Protein 9IQ8 (pdb70)

Solvent-accessible surface area: 26900 Å² total; per-residue (Å²): 214,32,64,76,119,52,11,121,108,0,6,46,7,0,78,103,15,61,51,130,44,0,40,104,44,23,87,157,66,32,69,26,50,28,71,24,157,28,3,62,3,0,3,20,33,0,0,100,102,19,58,89,91,0,2,87,10,0,16,16,81,19,11,30,18,27,44,45,13,167,161,20,51,4,2,6,1,14,0,3,60,93,67,50,26,18,4,0,85,47,1,34,48,16,38,37,33,45,52,21,96,128,70,68,93,55,19,6,95,88,7,0,101,128,107,48,45,75,119,101,8,105,97,22,74,64,166,179,23,31,62,69,54,5,119,105,0,7,47,7,0,78,102,15,61,51,129,43,0,80,102,45,22,88,157,65,32,70,26,49,24,49,26,109,32,3,76,4,0,3,5,31,0,0,55,114,23,57,90,91,0,1,130,9,0,35,111,93,52,12,71,41,43,45,48,9,136,128,11,14,3,1,6,1,0,0,3,57,119,71,55,29,36,4,0,113,74,1,36,119,72,67,36,34,76,83,20,55,142,69,42,80,5,16,6,104,6,6,0,40,13,102,48,63,70,119,130,10,112,99,27,57,41,89,133,145,226,213,32,66,70,118,52,12,121,105,0,6,47,8,0,79,101,14,61,51,129,45,0,49,103,43,22,88,157,65,31,70,26,48,28,70,32,160,32,3,53,4,0,3,2,26,0,0,48,111,23,56,85,92,0,1,102,9,0,18,18,81,19,11,32,19,25,45,47,9,166,184,19,39,2,1,6,1,2,0,3,63,123,70,54,50,41,5,0,110,63,1,25,47,15,24,37,34,54,45,21,111,167,68,69,93,53,19,5,103,88,6,0,99,126,105,43,42,80,109,64,11,111,72,26,51,26,45,84,32,136,215,32,67,77,116,53,12,120,106,0,6,48,7,0,78,101,15,61,51,129,44,0,82,102,43,22,87,159,66,32,69,26,49,28,70,40,167,45,4,56,4,0,3,5,29,0,0,52,114,8,54,142,88,0,3,130,9,0,33,111,93,52,10,70,42,40,46,47,10,142,122,11,22,2,1,7,0,1,0,3,58,122,71,54,38,56,8,0,111,90,1,36,118,70,69,35,33,88,80,21,66,171,68,42,78,5,16,5,104,7,6,0,42,10,92,51,67,64,46,114,10,107,71,16,72,58,122,175

Nearest PDB structures (foldseek):
  5eyl-assembly1_A  TM=8.192E-01  e=2.671E-06  synthetic construct
  8aiw-assembly1_A  TM=8.209E-01  e=3.278E-06  synthetic construct
  8ak1-assembly1_A  TM=8.161E-01  e=3.822E-06  synthetic construct
  4gmr-assembly2_B  TM=8.308E-01  e=5.198E-06  synthetic construct
  4tum-assembly4_D  TM=7.978E-01  e=3.123E-05  Arabidopsis thaliana

InterPro domains:
  IPR002110 Ankyrin repeat [PF12796] (43-131)
  IPR002110 Ankyrin repeat [PS50088] (69-101)
  IPR002110 Ankyrin repeat [SM00248] (36-65)
  IPR002110 Ankyrin repeat [SM00248] (69-98)
  IPR002110 Ankyrin repeat [SM00248] (102-131)
  IPR036770 Ankyrin repeat-containing domain superfamily [G3DSA:1.25.40.20] (20-159)
  IPR036770 Ankyrin repeat-containing domain superfamily [SSF48403] (40-150)
  IPR050889 Dendritic Spine Regulation and Scaffold [PTHR24166] (44-150)

Foldseek 3Di:
DDDQPVQVVLLVCLLVVVQVVNVVCVVVPNDQCDAHPQGDGSLLNNLLNLNVVSNVVSVVSPHDQLGATPVLDTSLLSNLVSVSLVSNLVSQVDASCPPCVPVVGDHSLNSCVVPVNNVSNVVSHDD/DDDLPVQVVLLVCLLVVVQVVNVVCVVVPNDQCDAHPQGDGSLLNNLLNLNVVSNVVSVVSPHDQLGAGPVLDTSLLSNLVSVSLVSNLVSQVDASCPPCVPVVGDHSLNSCVVPVNNVSNVVSHDVPVD/DDDLPVQVVLLVCLLVVVQVVNVVCVVVPNDQCDAHPQGDGSLLNNLLNLNVVSNVVSVVSPHDQLGAGPVQDTSLLSNLVSVSLVSNLVSQVDASCPPCVPVVGDHSLNSCVVPVCNVSSVVSHDPVPD/DDDLPVQVVLLVCLLVVVQVVNVVCVVVPNDQCDAHPQGDGSLLNNLLNLNVVSNVVSVVSPHDQLGAGPVLDTSLLSNLVSVSLVSNLVSQVDASCPPCVPVVGDHSLNSCVVPVCNVSSVVSHDDD

Sequence (515 aa):
NGSAEVIELFFSAAKVGNIEVLQEFLSHGFPIDVQDHSGYTALMMASYYGQKDAVKVLLEQGANRCLRDKRGHTALMGAIVKAEWGIAKQLRQVDCDANAAKTGLLTAEQFAIQFGQQQRLKDIQPSNGSAEVIELFFSAAKVGNIEVLQEFLSHGFPIDVQDHSGYTALMMASYYGQKDAVKVLLEQGANRCLRDKRGHTALMGAIVKAEWGIAKQLRQVDCDANAAKTGLLTAEQFAIQFGQQQRLKDIQPSTEKNGSAEVIELFFSAAKVGNIEVLQEFLSHGFPIDVQDHSGYTALMMASYYGQKDAVKVLLEQGANRCLRDKRGHTALMGAIVKAEWGIAKQLRQVDCDANAAKTGLLTAEQFAIQFGQQQRLKDIQPSTEKNGSAEVIELFFSAAKVGNIEVLQEFLSHGFPIDVQDHSGYTALMMASYYGQKDAVKVLLEQGANRCLRDKRGHTALMGAIVKAEWGIAKQLRQVDCDANAAKTGLLTAEQFAIQFGQQQRLKDIQPST

Radius of gyration: 28.05 Å; Cα contacts (8 Å, |Δi|>4): 760; chains: 4; bounding box: 49×67×81 Å

Secondary structure (DSSP, 8-state):
---HHHHHHHHHHHHHT-HHHHHHHHHTT--TT---TT---HHHHHHHTT-HHHHHHHHHTT--TT---TTS--HHHHHHHTT-HHHHHHHHTS-TTTTHHHH-PPPHHHHHHHHT-HHHHHHTS--/---HHHHHHHHHHHHHT-HHHHHHHHHTT--TT---TT---HHHHHHHTT-HHHHHHHHHTT--TT---TTS--HHHHHHHTT-HHHHHHHHTS-TTTTHHHH-PPPHHHHHHHHT-HHHHHHTS-SS--/---HHHHHHHHHHHHHT-HHHHHHHHHTT--TT---TT---HHHHHHHTT-HHHHHHHHHTT--TT---TTS--HHHHHHHTT-HHHHHHHHTS-TTTTHHHH-PPPHHHHHHHHT-HHHHHHTS-SS--/---HHHHHHHHHHHHHT-HHHHHHHHHTT--TT---TT---HHHHHHHTT-HHHHHHHHHTT--TT---TTS--HHHHHHHTT-HHHHHHHHTS-TTTTHHHH-PPPHHHHHHHHT-HHHHHHTS---

B-factor: mean 43.23, std 26.44, range [1.51, 199.5]

Structure (mmCIF, N/CA/C/O backbone):
data_9IQ8
#
_entry.id   9IQ8
#
_cell.length_a   90.080
_cell.length_b   90.220
_cell.length_c   78.990
_cell.angle_alpha   90.00
_cell.angle_beta   116.38
_cell.angle_gamma   90.00
#
_symmetry.space_group_name_H-M   'C 1 2 1'
#
loop_
_entity.id
_entity.type
_entity.pdbx_description
1 polymer 'Ankyrin-like protein AnkB'
2 water water
#
loop_
_atom_site.group_PDB
_atom_site.id
_atom_site.type_symbol
_atom_site.label_atom_id
_atom_site.label_alt_id
_atom_site.label_comp_id
_atom_site.label_asym_id
_atom_site.label_entity_id
_atom_site.label_seq_id
_atom_site.pdbx_PDB_ins_code
_atom_site.Cartn_x
_atom_site.Cartn_y
_atom_site.Cartn_z
_atom_site.occupancy
_atom_site.B_iso_or_equiv
_atom_site.auth_seq_id
_atom_site.auth_comp_id
_atom_site.auth_asym_id
_atom_site.auth_atom_id
_atom_site.pdbx_PDB_model_num
ATOM 1 N N . ASN A 1 32 ? -3.558 -15.657 -58.290 1.00 87.76 32 ASN A N 1
ATOM 2 C CA . ASN A 1 32 ? -2.580 -14.574 -58.228 1.00 125.98 32 ASN A CA 1
ATOM 3 C C . ASN A 1 32 ? -3.265 -13.225 -58.111 1.00 155.61 32 ASN A C 1
ATOM 4 O O . ASN A 1 32 ? -3.926 -12.771 -59.044 1.00 137.63 32 ASN A O 1
ATOM 9 N N . GLY A 1 33 ? -3.104 -12.593 -56.955 1.00 162.48 33 GLY A N 1
ATOM 10 C CA . GLY A 1 33 ? -3.576 -11.241 -56.737 1.00 113.41 33 GLY A CA 1
ATOM 11 C C . GLY A 1 33 ? -2.428 -10.251 -56.811 1.00 81.96 33 GLY A C 1
ATOM 12 O O . GLY A 1 33 ? -1.313 -10.540 -56.383 1.00 82.06 33 GLY A O 1
ATOM 13 N N . SER A 1 34 ? -2.715 -9.069 -57.352 1.00 86.83 34 SER A N 1
ATOM 14 C CA . SER A 1 34 ? -1.682 -8.068 -57.596 1.00 48.23 34 SER A CA 1
ATOM 15 C C . SER A 1 34 ? -1.155 -7.478 -56.284 1.00 91.67 34 SER A C 1
ATOM 16 O O . SER A 1 34 ? -1.738 -7.645 -55.207 1.00 46.08 34 SER A O 1
ATOM 19 N N . ALA A 1 35 ? -0.044 -6.739 -56.392 1.00 58.47 35 ALA A N 1
ATOM 20 C CA . ALA A 1 35 ? 0.560 -6.145 -55.204 1.00 37.37 35 ALA A CA 1
ATOM 21 C C . ALA A 1 35 ? -0.423 -5.242 -54.462 1.00 43.09 35 ALA A C 1
ATOM 22 O O . ALA A 1 35 ? -0.338 -5.108 -53.234 1.00 47.05 35 ALA A O 1
ATOM 24 N N . GLU A 1 36 ? -1.407 -4.681 -55.175 1.00 98.68 36 GLU A N 1
ATOM 25 C CA . GLU A 1 36 ? -2.207 -3.582 -54.638 1.00 35.75 36 GLU A CA 1
ATOM 26 C C . GLU A 1 36 ? -3.393 -4.054 -53.802 1.00 70.57 36 GLU A C 1
ATOM 27 O O . GLU A 1 36 ? -3.705 -3.427 -52.783 1.00 50.95 36 GLU A O 1
ATOM 33 N N . VAL A 1 37 ? -4.087 -5.128 -54.199 1.00 64.47 37 VAL A N 1
ATOM 34 C CA . VAL A 1 37 ? -5.159 -5.589 -53.315 1.00 109.03 37 VAL A CA 1
ATOM 35 C C . VAL A 1 37 ? -4.571 -6.267 -52.093 1.00 47.31 37 VAL A C 1
ATOM 36 O O . VAL A 1 37 ? -5.195 -6.276 -51.027 1.00 80.72 37 VAL A O 1
ATOM 40 N N . ILE A 1 38 ? -3.378 -6.849 -52.225 1.00 37.33 38 ILE A N 1
ATOM 41 C CA . ILE A 1 38 ? -2.684 -7.368 -51.055 1.00 59.75 38 ILE A CA 1
ATOM 42 C C . ILE A 1 38 ? -2.602 -6.295 -49.980 1.00 88.03 38 ILE A C 1
ATOM 43 O O . ILE A 1 38 ? -2.872 -6.562 -48.801 1.00 48.81 38 ILE A O 1
ATOM 48 N N . GLU A 1 39 ? -2.302 -5.047 -50.365 1.00 65.59 39 GLU A N 1
ATOM 49 C CA . GLU A 1 39 ? -2.195 -4.032 -49.322 1.00 86.08 39 GLU A CA 1
ATOM 50 C C . GLU A 1 39 ? -3.577 -3.581 -48.860 1.00 19.91 39 GLU A C 1
ATOM 51 O O . GLU A 1 39 ? -3.775 -3.285 -47.675 1.00 49.41 39 GLU A O 1
ATOM 57 N N . LEU A 1 40 ? -4.551 -3.531 -49.777 1.00 44.27 40 LEU A N 1
ATOM 58 C CA . LEU A 1 40 ? -5.946 -3.379 -49.359 1.00 58.51 40 LEU A CA 1
ATOM 59 C C . LEU A 1 40 ? -6.320 -4.428 -48.322 1.00 58.60 40 LEU A C 1
ATOM 60 O O . LEU A 1 40 ? -6.857 -4.110 -47.252 1.00 45.21 40 LEU A O 1
ATOM 65 N N . PHE A 1 41 ? -6.032 -5.694 -48.629 1.00 30.74 41 PHE A N 1
ATOM 66 C CA . PHE A 1 41 ? -6.255 -6.750 -47.656 1.00 40.18 41 PHE A CA 1
ATOM 67 C C . PHE A 1 41 ? -5.447 -6.492 -46.398 1.00 17.35 41 PHE A C 1
ATOM 68 O O . PHE A 1 41 ? -5.981 -6.512 -45.280 1.00 39.15 41 PHE A O 1
ATOM 76 N N . PHE A 1 42 ? -4.160 -6.193 -46.566 1.00 37.09 42 PHE A N 1
ATOM 77 C CA . PHE A 1 42 ? -3.291 -6.021 -45.407 1.00 37.21 42 PHE A CA 1
ATOM 78 C C . PHE A 1 42 ? -3.635 -4.750 -44.629 1.00 60.85 42 PHE A C 1
ATOM 79 O O . PHE A 1 42 ? -3.519 -4.739 -43.396 1.00 27.45 42 PHE A O 1
ATOM 87 N N . SER A 1 43 ? -4.085 -3.686 -45.318 1.00 39.32 43 SER A N 1
ATOM 88 C CA . SER A 1 43 ? -4.498 -2.470 -44.615 1.00 28.22 43 SER A CA 1
ATOM 89 C C . SER A 1 43 ? -5.644 -2.769 -43.669 1.00 72.62 43 SER A C 1
ATOM 90 O O . SER A 1 43 ? -5.621 -2.364 -42.495 1.00 28.76 43 SER A O 1
ATOM 93 N N . ALA A 1 44 ? -6.650 -3.506 -44.159 1.00 20.83 44 ALA A N 1
ATOM 94 C CA . ALA A 1 44 ? -7.792 -3.827 -43.311 1.00 28.23 44 ALA A CA 1
ATOM 95 C C . ALA A 1 44 ? -7.363 -4.616 -42.079 1.00 36.68 44 ALA A C 1
ATOM 96 O O . ALA A 1 44 ? -7.907 -4.415 -40.985 1.00 40.60 44 ALA A O 1
ATOM 98 N N . ALA A 1 45 ? -6.357 -5.478 -42.223 1.00 35.99 45 ALA A N 1
ATOM 99 C CA . ALA A 1 45 ? -5.865 -6.224 -41.069 1.00 40.52 45 ALA A CA 1
ATOM 100 C C . ALA A 1 45 ? -5.081 -5.321 -40.124 1.00 32.55 45 ALA A C 1
ATOM 101 O O . ALA A 1 45 ? -5.299 -5.353 -38.903 1.00 29.35 45 ALA A O 1
ATOM 103 N N . LYS A 1 46 ? -4.189 -4.487 -40.679 1.00 35.85 46 LYS A N 1
ATOM 104 C CA . LYS A 1 46 ? -3.441 -3.509 -39.884 1.00 45.30 46 LYS A CA 1
ATOM 105 C C . LYS A 1 46 ? -4.348 -2.595 -39.047 1.00 30.26 46 LYS A C 1
ATOM 106 O O . LYS A 1 46 ? -3.982 -2.243 -37.916 1.00 23.62 46 LYS A O 1
ATOM 112 N N . VAL A 1 47 ? -5.536 -2.229 -39.554 1.00 34.56 47 VAL A N 1
ATOM 113 C CA . VAL A 1 47 ? -6.448 -1.326 -38.842 1.00 55.53 47 VAL A CA 1
ATOM 114 C C . VAL A 1 47 ? -7.528 -2.075 -38.063 1.00 66.00 47 VAL A C 1
ATOM 115 O O . VAL A 1 47 ? -8.308 -1.448 -37.328 1.00 67.18 47 VAL A O 1
ATOM 119 N N . GLY A 1 48 ? -7.566 -3.404 -38.153 1.00 66.18 48 GLY A N 1
ATOM 120 C CA . GLY A 1 48 ? -8.609 -4.153 -37.479 1.00 61.83 48 GLY A CA 1
ATOM 121 C C . GLY A 1 48 ? -9.935 -4.113 -38.194 1.00 43.22 48 GLY A C 1
ATOM 122 O O . GLY A 1 48 ? -10.974 -4.422 -37.601 1.00 30.73 48 GLY A O 1
ATOM 123 N N . ASN A 1 49 ? -9.930 -3.739 -39.465 1.00 41.89 49 ASN A N 1
ATOM 124 C CA . ASN A 1 49 ? -11.156 -3.664 -40.232 1.00 35.59 49 ASN A CA 1
ATOM 125 C C . ASN A 1 49 ? -11.665 -5.077 -40.503 1.00 39.71 49 ASN A C 1
ATOM 126 O O . ASN A 1 49 ? -11.600 -5.597 -41.627 1.00 47.06 49 ASN A O 1
ATOM 131 N N . ILE A 1 50 ? -12.178 -5.701 -39.445 1.00 25.55 50 ILE A N 1
ATOM 132 C CA . ILE A 1 50 ? -12.602 -7.094 -39.482 1.00 19.34 50 ILE A CA 1
ATOM 133 C C . ILE A 1 50 ? -13.682 -7.336 -40.538 1.00 45.35 50 ILE A C 1
ATOM 134 O O . ILE A 1 50 ? -13.753 -8.417 -41.137 1.00 49.60 50 ILE A O 1
ATOM 139 N N . GLU A 1 51 ? -14.525 -6.331 -40.794 1.00 50.98 51 GLU A N 1
ATOM 140 C CA . GLU A 1 51 ? -15.626 -6.469 -41.749 1.00 37.82 51 GLU A CA 1
ATOM 141 C C . GLU A 1 51 ? -15.120 -6.593 -43.185 1.00 58.14 51 GLU A C 1
ATOM 142 O O . GLU A 1 51 ? -15.670 -7.370 -43.979 1.00 33.17 51 GLU A O 1
ATOM 148 N N . VAL A 1 52 ? -14.110 -5.795 -43.552 1.00 32.45 52 VAL A N 1
ATOM 149 C CA . VAL A 1 52 ? -13.439 -5.950 -44.843 1.00 39.14 52 VAL A CA 1
ATOM 150 C C . VAL A 1 52 ? -12.685 -7.267 -44.924 1.00 63.29 52 VAL A C 1
ATOM 151 O O . VAL A 1 52 ? -12.535 -7.848 -46.009 1.00 20.96 52 VAL A O 1
ATOM 155 N N . LEU A 1 53 ? -12.139 -7.736 -43.809 1.00 23.47 53 LEU A N 1
ATOM 156 C CA . LEU A 1 53 ? -11.397 -8.981 -43.894 1.00 54.53 53 LEU A CA 1
ATOM 157 C C . LEU A 1 53 ? -12.333 -10.090 -44.347 1.00 51.87 53 LEU A C 1
ATOM 158 O O . LEU A 1 53 ? -12.131 -10.702 -45.407 1.00 35.79 53 LEU A O 1
ATOM 163 N N . GLN A 1 54 ? -13.430 -10.279 -43.608 1.00 45.88 54 GLN A N 1
ATOM 164 C CA . GLN A 1 54 ? -14.362 -11.359 -43.920 1.00 74.78 54 GLN A CA 1
ATOM 165 C C . GLN A 1 54 ? -14.983 -11.173 -45.297 1.00 22.71 54 GLN A C 1
ATOM 166 O O . GLN A 1 54 ? -15.192 -12.152 -46.029 1.00 38.98 54 GLN A O 1
ATOM 172 N N . GLU A 1 55 ? -15.210 -9.915 -45.688 1.00 30.25 55 GLU A N 1
ATOM 173 C CA . GLU A 1 55 ? -15.709 -9.606 -47.022 1.00 32.69 55 GLU A CA 1
ATOM 174 C C . GLU A 1 55 ? -14.756 -10.109 -48.092 1.00 31.63 55 GLU A C 1
ATOM 175 O O . GLU A 1 55 ? -15.170 -10.790 -49.036 1.00 28.83 55 GLU A O 1
ATOM 181 N N . PHE A 1 56 ? -13.469 -9.759 -47.969 1.00 48.80 56 PHE A N 1
ATOM 182 C CA . PHE A 1 56 ? -12.455 -10.314 -48.860 1.00 34.92 56 PHE A CA 1
ATOM 183 C C . PHE A 1 56 ? -12.517 -11.832 -48.874 1.00 56.88 56 PHE A C 1
ATOM 184 O O . PHE A 1 56 ? -12.591 -12.459 -49.939 1.00 40.20 56 PHE A O 1
ATOM 192 N N . LEU A 1 57 ? -12.484 -12.446 -47.691 1.00 36.13 57 LEU A N 1
ATOM 193 C CA . LEU A 1 57 ? -12.436 -13.901 -47.647 1.00 50.65 57 LEU A CA 1
ATOM 194 C C . LEU A 1 57 ? -13.693 -14.479 -48.256 1.00 40.27 57 LEU A C 1
ATOM 195 O O . LEU A 1 57 ? -13.628 -15.368 -49.115 1.00 54.02 57 LEU A O 1
ATOM 200 N N . SER A 1 58 ? -14.853 -13.949 -47.856 1.00 41.06 58 SER A N 1
ATOM 201 C CA . SER A 1 58 ? -16.104 -14.558 -48.280 1.00 72.71 58 SER A CA 1
ATOM 202 C C . SER A 1 58 ? -16.253 -14.549 -49.797 1.00 48.09 58 SER A C 1
ATOM 203 O O . SER A 1 58 ? -17.007 -15.355 -50.342 1.00 47.13 58 SER A O 1
ATOM 206 N N . HIS A 1 59 ? -15.503 -13.710 -50.509 1.00 40.15 59 HIS A N 1
ATOM 207 C CA . HIS A 1 59 ? -15.440 -13.821 -51.963 1.00 42.37 59 HIS A CA 1
ATOM 208 C C . HIS A 1 59 ? -14.159 -14.496 -52.442 1.00 83.22 59 HIS A C 1
ATOM 209 O O . HIS A 1 59 ? -13.745 -14.302 -53.591 1.00 41.84 59 HIS A O 1
ATOM 216 N N . GLY A 1 60 ? -13.540 -15.309 -51.584 1.00 41.85 60 GLY A N 1
ATOM 217 C CA . GLY A 1 60 ? -12.488 -16.204 -52.021 1.00 39.70 60 GLY A CA 1
ATOM 218 C C . GLY A 1 60 ? -11.108 -15.596 -52.121 1.00 65.99 60 GLY A C 1
ATOM 219 O O . GLY A 1 60 ? -10.293 -16.070 -52.914 1.00 47.93 60 GLY A O 1
ATOM 220 N N . PHE A 1 61 ? -10.813 -14.567 -51.340 1.00 53.35 61 PHE A N 1
ATOM 221 C CA . PHE A 1 61 ? -9.477 -13.988 -51.401 1.00 26.84 61 PHE A CA 1
ATOM 222 C C . PHE A 1 61 ? -8.506 -14.839 -50.589 1.00 47.94 61 PHE A C 1
ATOM 223 O O . PHE A 1 61 ? -8.805 -15.191 -49.448 1.00 28.62 61 PHE A O 1
ATOM 231 N N . PRO A 1 62 ? -7.320 -15.159 -51.128 1.00 25.14 62 PRO A N 1
ATOM 232 C CA . PRO A 1 62 ? -6.433 -16.144 -50.468 1.00 36.47 62 PRO A CA 1
ATOM 233 C C . PRO A 1 62 ? -5.822 -15.594 -49.184 1.00 17.94 62 PRO A C 1
ATOM 234 O O . PRO A 1 62 ? -5.041 -14.645 -49.216 1.00 34.65 62 PRO A O 1
ATOM 238 N N . ILE A 1 63 ? -6.183 -16.206 -48.052 1.00 19.62 63 ILE A N 1
ATOM 239 C CA . ILE A 1 63 ? -5.887 -15.626 -46.740 1.00 27.78 63 ILE A CA 1
ATOM 240 C C . ILE A 1 63 ? -4.398 -15.704 -46.416 1.00 33.65 63 ILE A C 1
ATOM 241 O O . ILE A 1 63 ? -3.880 -14.878 -45.646 1.00 41.36 63 ILE A O 1
ATOM 246 N N . ASP A 1 64 ? -3.689 -16.690 -46.974 1.00 56.77 64 ASP A N 1
ATOM 247 C CA . ASP A 1 64 ? -2.263 -16.836 -46.737 1.00 27.34 64 ASP A CA 1
ATOM 248 C C . ASP A 1 64 ? -1.396 -16.140 -47.799 1.00 17.12 64 ASP A C 1
ATOM 249 O O . ASP A 1 64 ? -0.200 -16.428 -47.880 1.00 55.29 64 ASP A O 1
ATOM 254 N N . VAL A 1 65 ? -1.980 -15.284 -48.641 1.00 34.80 65 VAL A N 1
ATOM 255 C CA . VAL A 1 65 ? -1.213 -14.579 -49.660 1.00 16.82 65 VAL A CA 1
ATOM 256 C C . VAL A 1 65 ? -0.073 -13.806 -48.999 1.00 56.69 65 VAL A C 1
ATOM 257 O O . VAL A 1 65 ? -0.195 -13.321 -47.866 1.00 41.85 65 VAL A O 1
ATOM 261 N N . GLN A 1 66 ? 1.049 -13.706 -49.713 1.00 45.32 66 GLN A N 1
ATOM 262 C CA . GLN A 1 66 ? 2.262 -13.069 -49.212 1.00 42.11 66 GLN A CA 1
ATOM 263 C C . GLN A 1 66 ? 2.739 -11.999 -50.185 1.00 30.69 66 GLN A C 1
ATOM 264 O O . GLN A 1 66 ? 2.883 -12.263 -51.385 1.00 63.28 66 GLN A O 1
ATOM 270 N N . ASP A 1 67 ? 2.967 -10.792 -49.670 1.00 43.47 67 ASP A N 1
ATOM 271 C CA . ASP A 1 67 ? 3.510 -9.710 -50.486 1.00 51.23 67 ASP A CA 1
ATOM 272 C C . ASP A 1 67 ? 4.994 -9.926 -50.786 1.00 15.61 67 ASP A C 1
ATOM 273 O O . ASP A 1 67 ? 5.599 -10.952 -50.447 1.00 41.58 67 ASP A O 1
ATOM 278 N N . HIS A 1 68 ? 5.551 -8.846 -51.358 1.00 48.80 68 HIS A N 1
ATOM 279 C CA . HIS A 1 68 ? 6.946 -8.684 -51.758 1.00 63.47 68 HIS A CA 1
ATOM 280 C C . HIS A 1 68 ? 7.941 -9.058 -50.666 1.00 50.46 68 HIS A C 1
ATOM 281 O O . HIS A 1 68 ? 9.012 -9.589 -50.962 1.00 50.15 68 HIS A O 1
ATOM 288 N N . SER A 1 69 ? 7.617 -8.768 -49.415 1.00 32.07 69 SER A N 1
ATOM 289 C CA . SER A 1 69 ? 8.447 -9.054 -48.255 1.00 20.23 69 SER A CA 1
ATOM 290 C C . SER A 1 69 ? 8.085 -10.375 -47.581 1.00 55.49 69 SER A C 1
ATOM 291 O O . SER A 1 69 ? 8.573 -10.633 -46.479 1.00 36.71 69 SER A O 1
ATOM 294 N N . GLY A 1 70 ? 7.225 -11.201 -48.200 1.00 37.62 70 GLY A N 1
ATOM 295 C CA . GLY A 1 70 ? 6.718 -12.422 -47.584 1.00 27.34 70 GLY A CA 1
ATOM 296 C C . GLY A 1 70 ? 5.713 -12.246 -46.461 1.00 54.87 70 GLY A C 1
ATOM 297 O O . GLY A 1 70 ? 5.374 -13.224 -45.787 1.00 23.90 70 GLY A O 1
ATOM 298 N N . TYR A 1 71 ? 5.219 -11.035 -46.232 1.00 20.53 71 TYR A N 1
ATOM 299 C CA . TYR A 1 71 ? 4.259 -10.807 -45.161 1.00 51.23 71 TYR A CA 1
ATOM 300 C C . TYR A 1 71 ? 2.909 -11.451 -45.502 1.00 35.98 71 TYR A C 1
ATOM 301 O O . TYR A 1 71 ? 2.535 -11.559 -46.672 1.00 18.07 71 TYR A O 1
ATOM 310 N N . THR A 1 72 ? 2.195 -11.912 -44.465 1.00 32.21 72 THR A N 1
ATOM 311 C CA . THR A 1 72 ? 0.804 -12.365 -44.555 1.00 32.96 72 THR A CA 1
ATOM 312 C C . THR A 1 72 ? -0.093 -11.409 -43.776 1.00 41.07 72 THR A C 1
ATOM 313 O O . THR A 1 72 ? 0.363 -10.683 -42.886 1.00 23.49 72 THR A O 1
ATOM 317 N N . ALA A 1 73 ? -1.392 -11.441 -44.088 1.00 35.01 73 ALA A N 1
ATOM 318 C CA . ALA A 1 73 ? -2.342 -10.617 -43.342 1.00 12.51 73 ALA A CA 1
ATOM 319 C C . ALA A 1 73 ? -2.243 -10.865 -41.838 1.00 29.35 73 ALA A C 1
ATOM 320 O O . ALA A 1 73 ? -2.311 -9.922 -41.036 1.00 18.04 73 ALA A O 1
ATOM 322 N N . LEU A 1 74 ? -2.080 -12.132 -41.443 1.00 10.58 74 LEU A N 1
ATOM 323 C CA . LEU A 1 74 ? -2.022 -12.486 -40.023 1.00 25.47 74 LEU A CA 1
ATOM 324 C C . LEU A 1 74 ? -0.797 -11.869 -39.350 1.00 45.73 74 LEU A C 1
ATOM 325 O O . LEU A 1 74 ? -0.892 -11.351 -38.227 1.00 25.68 74 LEU A O 1
ATOM 330 N N . MET A 1 75 ? 0.364 -11.935 -40.017 1.00 43.41 75 MET A N 1
ATOM 331 C CA . MET A 1 75 ? 1.545 -11.195 -39.573 1.00 33.04 75 MET A CA 1
ATOM 332 C C . MET A 1 75 ? 1.211 -9.723 -39.316 1.00 43.18 75 MET A C 1
ATOM 333 O O .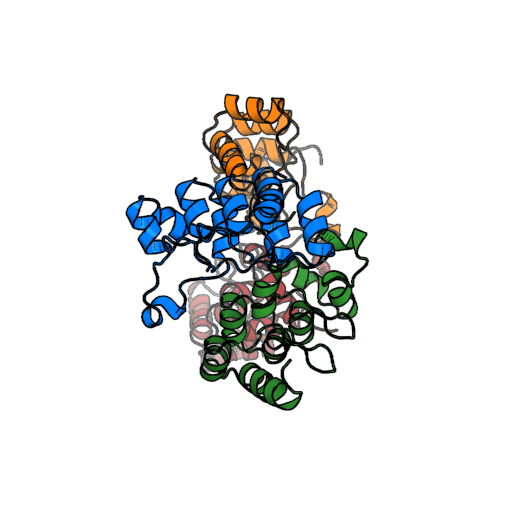 MET A 1 75 ? 1.437 -9.203 -38.215 1.00 26.93 75 MET A O 1
ATOM 338 N N . MET A 1 76 ? 0.635 -9.047 -40.317 1.00 33.91 76 MET A N 1
ATOM 339 C CA . MET A 1 76 ? 0.259 -7.640 -40.170 1.00 47.20 76 MET A CA 1
ATOM 340 C C . MET A 1 76 ? -0.565 -7.414 -38.911 1.00 54.21 76 MET A C 1
ATOM 341 O O . MET A 1 76 ? -0.267 -6.524 -38.105 1.00 24.91 76 MET A O 1
ATOM 346 N N . ALA A 1 77 ? -1.599 -8.241 -38.717 1.00 28.92 77 ALA A N 1
ATOM 347 C CA . ALA A 1 77 ? -2.512 -8.019 -37.606 1.00 29.48 77 ALA A CA 1
ATOM 348 C C . ALA A 1 77 ? -1.822 -8.217 -36.272 1.00 30.81 77 ALA A C 1
ATOM 349 O O . ALA A 1 77 ? -2.156 -7.538 -35.289 1.00 33.31 77 ALA A O 1
ATOM 351 N N . SER A 1 78 ? -0.851 -9.123 -36.226 1.00 28.72 78 SER A N 1
ATOM 352 C CA . SER A 1 78 ? -0.137 -9.369 -34.983 1.00 47.43 78 SER A CA 1
ATOM 353 C C . SER A 1 78 ? 0.821 -8.235 -34.687 1.00 46.80 78 SER A C 1
ATOM 354 O O . SER A 1 78 ? 0.929 -7.797 -33.533 1.00 53.77 78 SER A O 1
ATOM 357 N N . TYR A 1 79 ? 1.491 -7.748 -35.733 1.00 33.90 79 TYR A N 1
ATOM 358 C CA . TYR A 1 79 ? 2.424 -6.643 -35.563 1.00 63.00 79 TYR A CA 1
ATOM 359 C C . TYR A 1 79 ? 1.724 -5.468 -34.909 1.00 51.81 79 TYR A C 1
ATOM 360 O O . TYR A 1 79 ? 2.241 -4.908 -33.937 1.00 24.64 79 TYR A O 1
ATOM 369 N N . TYR A 1 80 ? 0.496 -5.153 -35.370 1.00 23.84 80 TYR A N 1
ATOM 370 C CA . TYR A 1 80 ? -0.228 -3.958 -34.960 1.00 40.08 80 TYR A CA 1
ATOM 371 C C . TYR A 1 80 ? -1.115 -4.192 -33.753 1.00 21.99 80 TYR A C 1
ATOM 372 O O . TYR A 1 80 ? -1.913 -3.316 -33.399 1.00 38.13 80 TYR A O 1
ATOM 381 N N . GLY A 1 81 ? -0.988 -5.350 -33.114 1.00 39.42 81 GLY A N 1
ATOM 382 C CA . GLY A 1 81 ? -1.720 -5.596 -31.895 1.00 26.26 81 GLY A CA 1
ATOM 383 C C . GLY A 1 81 ? -3.219 -5.711 -32.049 1.00 54.28 81 GLY A C 1
ATOM 384 O O . GLY A 1 81 ? -3.926 -5.588 -31.051 1.00 20.09 81 GLY A O 1
ATOM 385 N N . GLN A 1 82 ? -3.733 -5.957 -33.260 1.00 21.45 82 GLN A N 1
ATOM 386 C CA . GLN A 1 82 ? -5.186 -6.066 -33.466 1.00 26.26 82 GLN A CA 1
ATOM 387 C C . GLN A 1 82 ? -5.662 -7.477 -33.127 1.00 20.39 82 GLN A C 1
ATOM 388 O O . GLN A 1 82 ? -5.780 -8.344 -34.007 1.00 20.73 82 GLN A O 1
ATOM 394 N N . LYS A 1 83 ? -5.909 -7.743 -31.829 1.00 19.62 83 LYS A N 1
ATOM 395 C CA . LYS A 1 83 ? -6.386 -9.077 -31.442 1.00 24.43 83 LYS A CA 1
ATOM 396 C C . LYS A 1 83 ? -7.503 -9.568 -32.336 1.00 30.66 83 LYS A C 1
ATOM 397 O O . LYS A 1 83 ? -7.444 -10.681 -32.861 1.00 35.66 83 LYS A O 1
ATOM 403 N N . ASP A 1 84 ? -8.597 -8.786 -32.464 1.00 37.04 84 ASP A N 1
ATOM 404 C CA . ASP A 1 84 ? -9.768 -9.441 -33.044 1.00 35.00 84 ASP A CA 1
ATOM 405 C C . ASP A 1 84 ? -9.516 -9.862 -34.483 1.00 25.90 84 ASP A C 1
ATOM 406 O O . ASP A 1 84 ? -10.102 -10.842 -34.945 1.00 40.10 84 ASP A O 1
ATOM 411 N N . ALA A 1 85 ? -8.602 -9.196 -35.186 1.00 56.06 85 ALA A N 1
ATOM 412 C CA . ALA A 1 85 ? -8.292 -9.665 -36.535 1.00 28.06 85 ALA A CA 1
ATOM 413 C C . ALA A 1 85 ? -7.417 -10.915 -36.515 1.00 83.41 85 ALA A C 1
ATOM 414 O O . ALA A 1 85 ? -7.374 -11.647 -37.507 1.00 21.60 85 ALA A O 1
ATOM 416 N N . VAL A 1 86 ? -6.733 -11.186 -35.406 1.00 20.91 86 VAL A N 1
ATOM 417 C CA . VAL A 1 86 ? -6.005 -12.439 -35.293 1.00 38.43 86 VAL A CA 1
ATOM 418 C C . VAL A 1 86 ? -6.988 -13.583 -35.090 1.00 27.07 86 VAL A C 1
ATOM 419 O O . VAL A 1 86 ? -6.933 -14.595 -35.796 1.00 28.02 86 VAL A O 1
ATOM 423 N N . LYS A 1 87 ? -7.920 -13.421 -34.138 1.00 19.83 87 LYS A N 1
ATOM 424 C CA . LYS A 1 87 ? -8.960 -14.422 -33.883 1.00 40.34 87 LYS A CA 1
ATOM 425 C C . LYS A 1 87 ? -9.707 -14.817 -35.157 1.00 12.43 87 LYS A C 1
ATOM 426 O O . LYS A 1 87 ? -9.730 -15.998 -35.527 1.00 34.18 87 LYS A O 1
ATOM 432 N N . VAL A 1 88 ? -10.264 -13.838 -35.881 1.00 21.05 88 VAL A N 1
ATOM 433 C CA . VAL A 1 88 ? -11.014 -14.166 -37.095 1.00 59.63 88 VAL A CA 1
ATOM 434 C C . VAL A 1 88 ? -10.098 -14.754 -38.167 1.00 18.03 88 VAL A C 1
ATOM 435 O O . VAL A 1 88 ? -10.480 -15.691 -38.889 1.00 28.65 88 VAL A O 1
ATOM 439 N N . LEU A 1 89 ? -8.902 -14.187 -38.331 1.00 48.79 89 LEU A N 1
ATOM 440 C CA . LEU A 1 89 ? -8.017 -14.669 -39.382 1.00 25.62 89 LEU A CA 1
ATOM 441 C C . LEU A 1 89 ? -7.706 -16.151 -39.187 1.00 93.84 89 LEU A C 1
ATOM 442 O O . LEU A 1 89 ? -7.774 -16.948 -40.132 1.00 13.54 89 LEU A O 1
ATOM 447 N N . LEU A 1 90 ? -7.415 -16.542 -37.950 1.00 11.02 90 LEU A N 1
ATOM 448 C CA . LEU A 1 90 ? -7.142 -17.941 -37.658 1.00 31.43 90 LEU A CA 1
ATOM 449 C C . LEU A 1 90 ? -8.403 -18.778 -37.813 1.00 27.83 90 LEU A C 1
ATOM 450 O O . LEU A 1 90 ? -8.364 -19.869 -38.396 1.00 30.44 90 LEU A O 1
ATOM 455 N N . GLU A 1 91 ? -9.530 -18.283 -37.290 1.00 22.89 91 GLU A N 1
ATOM 456 C CA . GLU A 1 91 ? -10.784 -19.015 -37.412 1.00 21.40 91 GLU A CA 1
ATOM 457 C C . GLU A 1 91 ? -11.103 -19.336 -38.869 1.00 28.04 91 GLU A C 1
ATOM 458 O O . GLU A 1 91 ? -11.540 -20.449 -39.192 1.00 28.72 91 GLU A O 1
ATOM 464 N N . GLN A 1 92 ? -10.837 -18.405 -39.762 1.00 15.72 92 GLN A N 1
ATOM 465 C CA . GLN A 1 92 ? -10.923 -18.621 -41.207 1.00 18.55 92 GLN A CA 1
ATOM 466 C C . GLN A 1 92 ? -9.717 -19.366 -41.794 1.00 29.09 92 GLN A C 1
ATOM 467 O O . GLN A 1 92 ? -9.618 -19.469 -43.022 1.00 21.88 92 GLN A O 1
ATOM 473 N N . GLY A 1 93 ? -8.832 -19.919 -40.973 1.00 35.37 93 GLY A N 1
ATOM 474 C CA . GLY A 1 93 ? -7.875 -20.908 -41.439 1.00 33.96 93 GLY A CA 1
ATOM 475 C C . GLY A 1 93 ? -6.523 -20.386 -41.875 1.00 39.54 93 GLY A C 1
ATOM 476 O O . GLY A 1 93 ? -5.898 -21.007 -42.748 1.00 22.65 93 GLY A O 1
ATOM 477 N N . ALA A 1 94 ? -6.064 -19.267 -41.318 1.00 20.58 94 ALA A N 1
ATOM 478 C CA . ALA A 1 94 ? -4.780 -18.697 -41.718 1.00 19.33 94 ALA A CA 1
ATOM 479 C C . ALA A 1 94 ? -3.660 -19.579 -41.202 1.00 25.02 94 ALA A C 1
ATOM 480 O O . ALA A 1 94 ? -3.655 -19.981 -40.034 1.00 32.37 94 ALA A O 1
ATOM 482 N N . ASN A 1 95 ? -2.702 -19.870 -42.060 1.00 28.27 95 ASN A N 1
ATOM 483 C CA . ASN A 1 95 ? -1.568 -20.700 -41.659 1.00 23.88 95 ASN A CA 1
ATOM 484 C C . ASN A 1 95 ? -0.530 -19.848 -40.925 1.00 16.56 95 ASN A C 1
ATOM 485 O O . ASN A 1 95 ? 0.247 -19.103 -41.538 1.00 25.57 95 ASN A O 1
ATOM 490 N N . ARG A 1 96 ? -0.490 -19.991 -39.603 1.00 18.38 96 ARG A N 1
ATOM 491 C CA . ARG A 1 96 ? 0.325 -19.153 -38.724 1.00 24.61 96 ARG A CA 1
ATOM 492 C C . ARG A 1 96 ? 1.810 -19.511 -38.732 1.00 25.91 96 ARG A C 1
ATOM 493 O O . ARG A 1 96 ? 2.574 -18.928 -37.956 1.00 41.01 96 ARG A O 1
ATOM 501 N N . CYS A 1 97 ? 2.228 -20.453 -39.563 1.00 40.38 97 CYS A N 1
ATOM 502 C CA . CYS A 1 97 ? 3.593 -20.946 -39.582 1.00 38.57 97 CYS A CA 1
ATOM 503 C C . CYS A 1 97 ? 4.315 -20.553 -40.863 1.00 11.73 97 CYS A C 1
ATOM 504 O O . CYS A 1 97 ? 5.492 -20.893 -41.030 1.00 47.97 97 CYS A O 1
ATOM 507 N N . LEU A 1 98 ? 3.642 -19.830 -41.759 1.00 31.14 98 LEU A N 1
ATOM 508 C CA . LEU A 1 98 ? 4.335 -19.185 -42.856 1.00 41.09 98 LEU A CA 1
ATOM 509 C C . LEU A 1 98 ? 5.410 -18.230 -42.332 1.00 67.15 98 LEU A C 1
ATOM 510 O O . LEU A 1 98 ? 5.403 -17.789 -41.174 1.00 20.82 98 LEU A O 1
ATOM 515 N N . ARG A 1 99 ? 6.345 -17.900 -43.213 1.00 11.23 99 ARG A N 1
ATOM 516 C CA . ARG A 1 99 ? 7.505 -17.100 -42.829 1.00 40.06 99 ARG A CA 1
ATOM 517 C C . ARG A 1 99 ? 7.787 -16.041 -43.883 1.00 53.01 99 ARG A C 1
ATOM 518 O O . ARG A 1 99 ? 7.769 -16.318 -45.090 1.00 29.09 99 ARG A O 1
ATOM 526 N N . ASP A 1 100 ? 8.028 -14.823 -43.411 1.00 21.73 100 ASP A N 1
ATOM 527 C CA . ASP A 1 100 ? 8.407 -13.691 -44.247 1.00 38.16 100 ASP A CA 1
ATOM 528 C C . ASP A 1 100 ? 9.810 -13.968 -44.793 1.00 38.43 100 ASP A C 1
ATOM 529 O O . ASP A 1 100 ? 10.398 -15.026 -44.560 1.00 42.59 100 ASP A O 1
ATOM 534 N N . LYS A 1 101 ? 10.373 -13.041 -45.544 1.00 23.30 101 LYS A N 1
ATOM 535 C CA . LYS A 1 101 ? 11.593 -13.384 -46.264 1.00 49.79 101 LYS A CA 1
ATOM 536 C C . LYS A 1 101 ? 12.836 -13.318 -45.382 1.00 34.17 101 LYS A C 1
ATOM 537 O O . LYS A 1 101 ? 13.884 -13.833 -45.783 1.00 53.51 101 LYS A O 1
ATOM 543 N N . ARG A 1 102 ? 12.710 -12.784 -44.179 1.00 21.61 102 ARG A N 1
ATOM 544 C CA . ARG A 1 102 ? 13.729 -12.897 -43.152 1.00 48.40 102 ARG A CA 1
ATOM 545 C C . ARG A 1 102 ? 13.588 -14.159 -42.289 1.00 44.76 102 ARG A C 1
ATOM 546 O O . ARG A 1 102 ? 14.427 -14.353 -41.402 1.00 43.05 102 ARG A O 1
ATOM 554 N N . GLY A 1 103 ? 12.581 -15.028 -42.541 1.00 50.22 103 GLY A N 1
ATOM 555 C CA . GLY A 1 103 ? 12.325 -16.247 -41.774 1.00 23.94 103 GLY A CA 1
ATOM 556 C C . GLY A 1 103 ? 11.434 -16.098 -40.553 1.00 44.67 103 GLY A C 1
ATOM 557 O O . GLY A 1 103 ? 11.354 -17.031 -39.737 1.00 23.35 103 GLY A O 1
ATOM 558 N N . HIS A 1 104 ? 10.742 -14.969 -40.423 1.00 15.50 104 HIS A N 1
ATOM 559 C CA . HIS A 1 104 ? 9.937 -14.592 -39.264 1.00 65.91 104 HIS A CA 1
ATOM 560 C C . HIS A 1 104 ? 8.482 -15.056 -39.393 1.00 31.82 104 HIS A C 1
ATOM 561 O O . HIS A 1 104 ? 7.926 -15.119 -40.497 1.00 23.16 104 HIS A O 1
ATOM 568 N N . THR A 1 105 ? 7.880 -15.421 -38.255 1.00 24.57 105 THR A N 1
ATOM 569 C CA . THR A 1 105 ? 6.471 -15.807 -38.194 1.00 36.56 105 THR A CA 1
ATOM 570 C C . THR A 1 105 ? 5.642 -14.751 -37.451 1.00 78.85 105 THR A C 1
ATOM 571 O O . THR A 1 105 ? 6.173 -13.889 -36.730 1.00 30.89 105 THR A O 1
ATOM 575 N N . ALA A 1 106 ? 4.314 -14.822 -37.648 1.00 24.38 106 ALA A N 1
ATOM 576 C CA . ALA A 1 106 ? 3.400 -13.979 -36.877 1.00 61.30 106 ALA A CA 1
ATOM 577 C C . ALA A 1 106 ? 3.713 -14.075 -35.388 1.00 26.13 106 ALA A C 1
ATOM 578 O O . ALA A 1 106 ? 3.695 -13.064 -34.673 1.00 30.33 106 ALA A O 1
ATOM 580 N N . LEU A 1 107 ? 3.992 -15.286 -34.895 1.00 18.46 107 LEU A N 1
ATOM 581 C CA . LEU A 1 107 ? 4.359 -15.422 -33.487 1.00 23.35 107 LEU A CA 1
ATOM 582 C C . LEU A 1 107 ? 5.566 -14.553 -33.148 1.00 75.90 107 LEU A C 1
ATOM 583 O O . LEU A 1 107 ? 5.613 -13.929 -32.083 1.00 38.62 107 LEU A O 1
ATOM 588 N N . MET A 1 108 ? 6.549 -14.489 -34.045 1.00 31.04 108 MET A N 1
ATOM 589 C CA . MET A 1 108 ? 7.751 -13.739 -33.722 1.00 42.94 108 MET A CA 1
ATOM 590 C C . MET A 1 108 ? 7.437 -12.250 -33.690 1.00 51.98 108 MET A C 1
ATOM 591 O O . MET A 1 108 ? 7.838 -11.539 -32.763 1.00 30.91 108 MET A O 1
ATOM 596 N N . GLY A 1 109 ? 6.665 -11.772 -34.662 1.00 24.55 109 GLY A N 1
ATOM 597 C CA . GLY A 1 109 ? 6.241 -10.383 -34.624 1.00 36.08 109 GLY A CA 1
ATOM 598 C C . GLY A 1 109 ? 5.542 -10.000 -33.330 1.00 45.17 109 GLY A C 1
ATOM 599 O O . GLY A 1 109 ? 5.775 -8.923 -32.775 1.00 29.02 109 GLY A O 1
ATOM 600 N N . ALA A 1 110 ? 4.675 -10.871 -32.828 1.00 37.00 110 ALA A N 1
ATOM 601 C CA . ALA A 1 110 ? 4.021 -10.555 -31.566 1.00 52.73 110 ALA A CA 1
ATOM 602 C C . ALA A 1 110 ? 5.056 -10.393 -30.458 1.00 41.46 110 ALA A C 1
ATOM 603 O O . ALA A 1 110 ? 5.007 -9.429 -29.685 1.00 26.57 110 ALA A O 1
ATOM 605 N N . ILE A 1 111 ? 6.034 -11.303 -30.409 1.00 49.08 111 ILE A N 1
ATOM 606 C CA . ILE A 1 111 ? 7.103 -11.240 -29.410 1.00 21.19 111 ILE A CA 1
ATOM 607 C C . ILE A 1 111 ? 7.793 -9.889 -29.456 1.00 30.59 111 ILE A C 1
ATOM 608 O O . ILE A 1 111 ? 8.072 -9.266 -28.425 1.00 15.91 111 ILE A O 1
ATOM 613 N N . VAL A 1 112 ? 8.110 -9.433 -30.663 1.00 12.52 112 VAL A N 1
ATOM 614 C CA . VAL A 1 112 ? 8.995 -8.283 -30.773 1.00 33.76 112 VAL A CA 1
ATOM 615 C C . VAL A 1 112 ? 8.226 -6.978 -30.587 1.00 40.91 112 VAL A C 1
ATOM 616 O O . VAL A 1 112 ? 8.840 -5.938 -30.324 1.00 68.25 112 VAL A O 1
ATOM 620 N N . LYS A 1 113 ? 6.892 -7.016 -30.664 1.00 45.20 113 LYS A N 1
ATOM 621 C CA . LYS A 1 113 ? 6.045 -5.885 -30.317 1.00 39.35 113 LYS A CA 1
ATOM 622 C C . LYS A 1 113 ? 5.418 -6.036 -28.944 1.00 12.56 113 LYS A C 1
ATOM 623 O O . LYS A 1 113 ? 4.480 -5.304 -28.621 1.00 34.57 113 LYS A O 1
ATOM 629 N N . ALA A 1 114 ? 5.909 -6.976 -28.144 1.00 24.68 114 ALA A N 1
ATOM 630 C CA . ALA A 1 114 ? 5.396 -7.255 -26.809 1.00 34.54 114 ALA A CA 1
ATOM 631 C C . ALA A 1 114 ? 3.895 -7.592 -26.799 1.00 28.33 114 ALA A C 1
ATOM 632 O O . ALA A 1 114 ? 3.233 -7.454 -25.762 1.00 37.75 114 ALA A O 1
ATOM 634 N N . GLU A 1 115 ? 3.326 -8.027 -27.927 1.00 59.73 115 GLU A N 1
ATOM 635 C CA . GLU A 1 115 ? 1.897 -8.372 -28.001 1.00 26.45 115 GLU A CA 1
ATOM 636 C C . GLU A 1 115 ? 1.693 -9.806 -27.505 1.00 30.37 115 GLU A C 1
ATOM 637 O O . GLU A 1 115 ? 1.518 -10.755 -28.277 1.00 43.54 115 GLU A O 1
ATOM 643 N N . TRP A 1 116 ? 1.696 -9.956 -26.173 1.00 18.84 116 TRP A N 1
ATOM 644 C CA . TRP A 1 116 ? 1.762 -11.269 -25.548 1.00 58.84 116 TRP A CA 1
ATOM 645 C C . TRP A 1 116 ? 0.410 -11.947 -25.418 1.00 38.10 116 TRP A C 1
ATOM 646 O O . TRP A 1 116 ? 0.363 -13.166 -25.215 1.00 68.51 116 TRP A O 1
ATOM 657 N N . GLY A 1 117 ? -0.691 -11.202 -25.524 1.00 36.65 117 GLY A N 1
ATOM 658 C CA . GLY A 1 117 ? -1.981 -11.860 -25.688 1.00 18.06 117 GLY A CA 1
ATOM 659 C C . GLY A 1 117 ? -2.072 -12.563 -27.028 1.00 35.65 117 GLY A C 1
ATOM 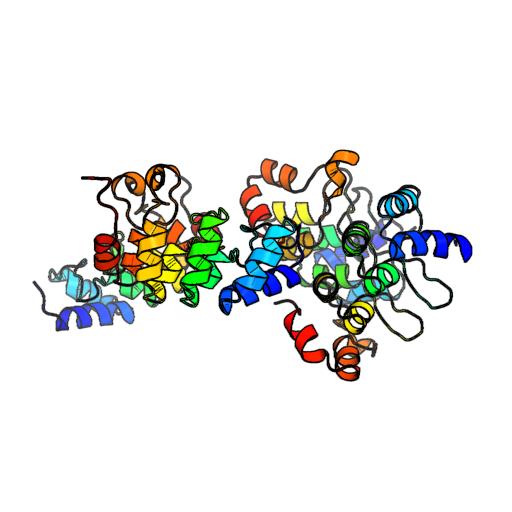660 O O . GLY A 1 117 ? -2.368 -13.762 -27.097 1.00 39.29 117 GLY A O 1
ATOM 661 N N . ILE A 1 118 ? -1.786 -11.836 -28.115 1.00 14.71 118 ILE A N 1
ATOM 662 C CA . ILE A 1 118 ? -1.755 -12.496 -29.412 1.00 25.19 118 ILE A CA 1
ATOM 663 C C . ILE A 1 118 ? -0.694 -13.588 -29.419 1.00 47.85 118 ILE A C 1
ATOM 664 O O . ILE A 1 118 ? -0.890 -14.662 -30.003 1.00 42.58 118 ILE A O 1
ATOM 669 N N . ALA A 1 119 ? 0.429 -13.351 -28.738 1.00 30.88 119 ALA A N 1
ATOM 670 C CA . ALA A 1 119 ? 1.470 -14.373 -28.690 1.00 24.39 119 ALA A CA 1
ATOM 671 C C . ALA A 1 119 ? 0.927 -15.673 -28.106 1.00 30.19 119 ALA A C 1
ATOM 672 O O . ALA A 1 119 ? 1.142 -16.751 -28.668 1.00 37.32 119 ALA A O 1
ATOM 674 N N . LYS A 1 120 ? 0.180 -15.582 -27.003 1.00 43.37 120 LYS A N 1
ATOM 675 C CA . LYS A 1 120 ? -0.395 -16.779 -26.394 1.00 27.01 120 LYS A CA 1
ATOM 676 C C . LYS A 1 120 ? -1.312 -17.524 -27.365 1.00 32.66 120 LYS A C 1
ATOM 677 O O . LYS A 1 120 ? -1.264 -18.756 -27.459 1.00 36.90 120 LYS A O 1
ATOM 683 N N . GLN A 1 121 ? -2.132 -16.800 -28.117 1.00 40.65 121 GLN A N 1
ATOM 684 C CA . GLN A 1 121 ? -3.019 -17.473 -29.053 1.00 51.14 121 GLN A CA 1
ATOM 685 C C . GLN A 1 121 ? -2.220 -18.180 -30.139 1.00 63.64 121 GLN A C 1
ATOM 686 O O . GLN A 1 121 ? -2.446 -19.371 -30.423 1.00 18.06 121 GLN A O 1
ATOM 692 N N . LEU A 1 122 ? -1.245 -17.475 -30.728 1.00 17.91 122 LEU A N 1
ATOM 693 C CA . LEU A 1 122 ? -0.517 -18.064 -31.851 1.00 41.37 122 LEU A CA 1
ATOM 694 C C . LEU A 1 122 ? 0.366 -19.243 -31.432 1.00 19.47 122 LEU A C 1
ATOM 695 O O . LEU A 1 122 ? 0.630 -20.128 -32.255 1.00 17.14 122 LEU A O 1
ATOM 700 N N . ARG A 1 123 ? 0.788 -19.303 -30.165 1.00 27.61 123 ARG A N 1
ATOM 701 C CA . ARG A 1 123 ? 1.731 -20.327 -29.713 1.00 32.67 123 ARG A CA 1
ATOM 702 C C . ARG A 1 123 ? 1.033 -21.616 -29.313 1.00 44.52 123 ARG A C 1
ATOM 703 O O . ARG A 1 123 ? 1.699 -22.615 -29.021 1.00 44.82 123 ARG A O 1
ATOM 711 N N . GLN A 1 124 ? -0.292 -21.625 -29.319 1.00 58.46 124 GLN A N 1
ATOM 712 C CA . GLN A 1 124 ? -1.027 -22.856 -29.113 1.00 39.25 124 GLN A CA 1
ATOM 713 C C . GLN A 1 124 ? -0.757 -23.880 -30.210 1.00 28.69 124 GLN A C 1
ATOM 714 O O . GLN A 1 124 ? -1.072 -25.051 -30.023 1.00 37.68 124 GLN A O 1
ATOM 720 N N . VAL A 1 125 ? -0.213 -23.463 -31.347 1.00 39.79 125 VAL A N 1
ATOM 721 C CA . VAL A 1 125 ? 0.144 -24.350 -32.448 1.00 28.60 125 VAL A CA 1
ATOM 722 C C . VAL A 1 125 ? 1.644 -24.196 -32.694 1.00 46.57 125 VAL A C 1
ATOM 723 O O . VAL A 1 125 ? 2.099 -23.129 -33.123 1.00 46.37 125 VAL A O 1
ATOM 727 N N . ASP A 1 126 ? 2.407 -25.261 -32.441 1.00 44.90 126 ASP A N 1
ATOM 728 C CA . ASP A 1 126 ? 3.870 -25.205 -32.363 1.00 28.79 126 ASP A CA 1
ATOM 729 C C . ASP A 1 126 ? 4.480 -25.262 -33.769 1.00 23.74 126 ASP A C 1
ATOM 730 O O . ASP A 1 126 ? 4.586 -26.333 -34.379 1.00 38.07 126 ASP A O 1
ATOM 735 N N . CYS A 1 127 ? 4.924 -24.108 -34.276 1.00 31.94 127 CYS A N 1
ATOM 736 C CA . CYS A 1 127 ? 5.545 -24.023 -35.602 1.00 33.92 127 CYS A CA 1
ATOM 737 C C . CYS A 1 127 ? 6.940 -24.635 -35.676 1.00 48.23 127 CYS A C 1
ATOM 738 O O . CYS A 1 127 ? 7.478 -24.760 -36.785 1.00 9.87 127 CYS A O 1
ATOM 741 N N . ASP A 1 128 ? 7.548 -25.004 -34.548 1.00 8.17 128 ASP A N 1
ATOM 742 C CA . ASP A 1 128 ? 8.894 -25.577 -34.536 1.00 21.45 128 ASP A CA 1
ATOM 743 C C . ASP A 1 128 ? 8.931 -27.055 -34.118 1.00 20.15 128 ASP A C 1
ATOM 744 O O . ASP A 1 128 ? 9.968 -27.550 -33.681 1.00 28.58 128 ASP A O 1
ATOM 749 N N . ALA A 1 129 ? 7.818 -27.787 -34.272 1.00 34.71 129 ALA A N 1
ATOM 750 C CA . ALA A 1 129 ? 7.799 -29.194 -33.874 1.00 83.52 129 ALA A CA 1
ATOM 751 C C . ALA A 1 129 ? 8.837 -30.009 -34.650 1.00 27.13 129 ALA A C 1
ATOM 752 O O . ALA A 1 129 ? 9.525 -30.858 -34.075 1.00 39.22 129 ALA A O 1
ATOM 754 N N . ASN A 1 130 ? 8.978 -29.741 -35.949 1.00 46.75 130 ASN A N 1
ATOM 755 C CA . ASN A 1 130 ? 9.857 -30.466 -36.858 1.00 8.91 130 ASN A CA 1
ATOM 756 C C . ASN A 1 130 ? 11.137 -29.663 -37.169 1.00 87.62 130 ASN A C 1
ATOM 757 O O . ASN A 1 130 ? 11.712 -29.786 -38.256 1.00 19.29 130 ASN A O 1
ATOM 762 N N . ALA A 1 131 ? 11.595 -28.830 -36.229 1.00 27.75 131 ALA A N 1
ATOM 763 C CA . ALA A 1 131 ? 12.702 -27.904 -36.511 1.00 37.47 131 ALA A CA 1
ATOM 764 C C . ALA A 1 131 ? 13.984 -28.648 -36.852 1.00 55.59 131 ALA A C 1
ATOM 765 O O . ALA A 1 131 ? 14.594 -28.392 -37.900 1.00 37.84 131 ALA A O 1
ATOM 767 N N . ALA A 1 132 ? 14.409 -29.564 -35.965 1.00 35.65 132 ALA A N 1
ATOM 768 C CA . ALA A 1 132 ? 15.576 -30.435 -36.131 1.00 41.57 132 ALA A CA 1
ATOM 769 C C . ALA A 1 132 ? 15.775 -30.906 -37.567 1.00 43.54 132 ALA A C 1
ATOM 770 O O . ALA A 1 132 ? 16.907 -30.988 -38.056 1.00 47.01 132 ALA A O 1
ATOM 772 N N . LYS A 1 133 ? 14.666 -31.139 -38.245 1.00 41.79 133 LYS A N 1
ATOM 773 C CA . LYS A 1 133 ? 14.654 -31.636 -39.604 1.00 35.17 133 LYS A CA 1
ATOM 774 C C . LYS A 1 133 ? 14.763 -30.485 -40.588 1.00 19.14 133 LYS A C 1
ATOM 775 O O . LYS A 1 133 ? 15.528 -30.542 -41.551 1.00 42.72 133 LYS A O 1
ATOM 781 N N . THR A 1 134 ? 14.028 -29.430 -40.328 1.00 20.95 134 THR A N 1
ATOM 782 C CA . THR A 1 134 ? 13.973 -28.309 -41.257 1.00 23.90 134 THR A CA 1
ATOM 783 C C . THR A 1 134 ? 15.123 -27.330 -41.055 1.00 19.87 134 THR A C 1
ATOM 784 O O . THR A 1 134 ? 15.535 -26.658 -42.007 1.00 36.29 134 THR A O 1
ATOM 788 N N . GLY A 1 135 ? 15.661 -27.243 -39.840 1.00 33.00 135 GLY A N 1
ATOM 789 C CA . GLY A 1 135 ? 16.689 -26.264 -39.557 1.00 23.96 135 GLY A CA 1
ATOM 790 C C . GLY A 1 135 ? 16.182 -24.846 -39.556 1.00 36.90 135 GLY A C 1
ATOM 791 O O . GLY A 1 135 ? 16.978 -23.911 -39.618 1.00 41.55 135 GLY A O 1
ATOM 792 N N . LEU A 1 136 ? 14.865 -24.665 -39.482 1.00 42.09 136 LEU A N 1
ATOM 793 C CA . LEU A 1 136 ? 14.257 -23.354 -39.648 1.00 24.65 136 LEU A CA 1
ATOM 794 C C . LEU A 1 136 ? 14.285 -22.582 -38.338 1.00 35.34 136 LEU A C 1
ATOM 795 O O . LEU A 1 136 ? 14.183 -23.159 -37.247 1.00 30.01 136 LEU A O 1
ATOM 800 N N . LEU A 1 137 ? 14.455 -21.271 -38.463 1.00 31.09 137 LEU A N 1
ATOM 801 C CA . LEU A 1 137 ? 14.583 -20.403 -37.308 1.00 40.41 137 LEU A CA 1
ATOM 802 C C . LEU A 1 137 ? 13.382 -20.567 -36.380 1.00 10.34 137 LEU A C 1
ATOM 803 O O . LEU A 1 137 ? 12.228 -20.471 -36.808 1.00 47.67 137 LEU A O 1
ATOM 808 N N . THR A 1 138 ? 13.657 -20.778 -35.098 1.00 27.10 138 THR A N 1
ATOM 809 C CA . THR A 1 138 ? 12.623 -21.103 -34.130 1.00 31.24 138 THR A CA 1
ATOM 810 C C . THR A 1 138 ? 12.287 -19.902 -33.271 1.00 38.45 138 THR A C 1
ATOM 811 O O . THR A 1 138 ? 13.108 -19.013 -33.049 1.00 30.07 138 THR A O 1
ATOM 815 N N . ALA A 1 139 ? 11.073 -19.925 -32.741 1.00 26.20 139 ALA A N 1
ATOM 816 C CA . ALA A 1 139 ? 10.579 -18.797 -31.977 1.00 40.79 139 ALA A CA 1
ATOM 817 C C . ALA A 1 139 ? 11.253 -18.673 -30.615 1.00 24.09 139 ALA A C 1
ATOM 818 O O . ALA A 1 139 ? 11.238 -17.580 -30.031 1.00 39.40 139 ALA A O 1
ATOM 820 N N . GLU A 1 140 ? 11.851 -19.748 -30.093 1.00 34.62 140 GLU A N 1
ATOM 821 C CA . GLU A 1 140 ? 12.675 -19.586 -28.895 1.00 51.61 140 GLU A CA 1
ATOM 822 C C . GLU A 1 140 ? 14.010 -18.932 -29.227 1.00 39.26 140 GLU A C 1
ATOM 823 O O . GLU A 1 140 ? 14.516 -18.102 -28.457 1.00 22.33 140 GLU A O 1
ATOM 829 N N . GLN A 1 141 ? 14.590 -19.277 -30.374 1.00 29.52 141 GLN A N 1
ATOM 830 C CA . GLN A 1 141 ? 15.839 -18.644 -30.766 1.00 36.34 141 GLN A CA 1
ATOM 831 C C . GLN A 1 141 ? 15.622 -17.157 -31.001 1.00 43.84 141 GLN A C 1
ATOM 832 O O . GLN A 1 141 ? 16.345 -16.319 -30.444 1.00 39.86 141 GLN A O 1
ATOM 838 N N . PHE A 1 142 ? 14.591 -16.814 -31.785 1.00 41.91 142 PHE A N 1
ATOM 839 C CA . PHE A 1 142 ? 14.227 -15.411 -31.982 1.00 21.44 142 PHE A CA 1
ATOM 840 C C . PHE A 1 142 ? 14.023 -14.712 -30.637 1.00 37.09 142 PHE A C 1
ATOM 841 O O . PHE A 1 142 ? 14.479 -13.580 -30.440 1.00 40.98 142 PHE A O 1
ATOM 849 N N . ALA A 1 143 ? 13.387 -15.393 -29.682 1.00 30.67 143 ALA A N 1
ATOM 850 C CA . ALA A 1 143 ? 13.126 -14.772 -28.387 1.00 44.22 143 ALA A CA 1
ATOM 851 C C . ALA A 1 143 ? 14.412 -14.503 -27.628 1.00 28.88 143 ALA A C 1
ATOM 852 O O . ALA A 1 143 ? 14.503 -13.496 -26.910 1.00 32.00 143 ALA A O 1
ATOM 854 N N . ILE A 1 144 ? 15.394 -15.403 -27.756 1.00 51.25 144 ILE A N 1
ATOM 855 C CA . ILE A 1 144 ? 16.706 -15.196 -27.150 1.00 22.36 144 ILE A CA 1
ATOM 856 C C . ILE A 1 144 ? 17.359 -13.931 -27.705 1.00 23.76 144 ILE A C 1
ATOM 857 O O . ILE A 1 144 ? 17.966 -13.150 -26.962 1.00 29.54 144 ILE A O 1
ATOM 862 N N . GLN A 1 145 ? 17.264 -13.724 -29.023 1.00 24.30 145 GLN A N 1
ATOM 863 C CA . GLN A 1 145 ? 17.883 -12.566 -29.645 1.00 13.88 145 GLN A CA 1
ATOM 864 C C . GLN A 1 145 ? 17.346 -11.264 -29.075 1.00 43.20 145 GLN A C 1
ATOM 865 O O . GLN A 1 145 ? 17.995 -10.225 -29.222 1.00 29.57 145 GLN A O 1
ATOM 871 N N . PHE A 1 146 ? 16.190 -11.300 -28.408 1.00 38.28 146 PHE A N 1
ATOM 872 C CA . PHE A 1 146 ? 15.535 -10.104 -27.911 1.00 12.73 146 PHE A CA 1
ATOM 873 C C . PHE A 1 146 ? 15.287 -10.128 -26.402 1.00 19.71 146 PHE A C 1
ATOM 874 O O . PHE A 1 146 ? 14.728 -9.165 -25.858 1.00 34.59 146 PHE A O 1
ATOM 882 N N . GLY A 1 147 ? 15.704 -11.175 -25.704 1.00 23.82 147 GLY A N 1
ATOM 883 C CA . GLY A 1 147 ? 15.538 -11.194 -24.264 1.00 25.02 147 GLY A CA 1
ATOM 884 C C . GLY A 1 147 ? 14.167 -11.591 -23.772 1.00 82.78 147 GLY A C 1
ATOM 885 O O . GLY A 1 147 ? 13.912 -11.497 -22.568 1.00 43.53 147 GLY A O 1
ATOM 886 N N . GLN A 1 148 ? 13.275 -12.042 -24.651 1.00 19.00 148 GLN A N 1
ATOM 887 C CA . GLN A 1 148 ? 11.913 -12.365 -24.266 1.00 43.21 148 GLN A CA 1
ATOM 888 C C . GLN A 1 148 ? 11.687 -13.869 -24.119 1.00 50.36 148 GLN A C 1
ATOM 889 O O . GLN A 1 148 ? 10.551 -14.345 -24.232 1.00 98.61 148 GLN A O 1
ATOM 895 N N . GLN A 1 149 ? 12.750 -14.610 -23.815 1.00 23.54 149 GLN A N 1
ATOM 896 C CA . GLN A 1 149 ? 12.718 -16.064 -23.862 1.00 46.07 149 GLN A CA 1
ATOM 897 C C . GLN A 1 149 ? 11.880 -16.617 -22.717 1.00 27.60 149 GLN A C 1
ATOM 898 O O . GLN A 1 149 ? 11.122 -17.581 -22.881 1.00 42.65 149 GLN A O 1
ATOM 904 N N . GLN A 1 150 ? 12.026 -16.023 -21.534 1.00 40.62 150 GLN A N 1
ATOM 905 C CA . GLN A 1 150 ? 11.253 -16.481 -20.396 1.00 31.37 150 GLN A CA 1
ATOM 906 C C . GLN A 1 150 ? 9.769 -16.269 -20.643 1.00 102.70 150 GLN A C 1
ATOM 907 O O . GLN A 1 150 ? 8.942 -17.133 -20.329 1.00 38.31 150 GLN A O 1
ATOM 913 N N . ARG A 1 151 ? 9.400 -15.139 -21.230 1.00 34.31 151 ARG A N 1
ATOM 914 C CA . ARG A 1 151 ? 7.989 -14.920 -21.479 1.00 70.90 151 ARG A CA 1
ATOM 915 C C . ARG A 1 151 ? 7.457 -15.921 -22.488 1.00 30.87 151 ARG A C 1
ATOM 916 O O . ARG A 1 151 ? 6.368 -16.468 -22.295 1.00 68.74 151 ARG A O 1
ATOM 924 N N . LEU A 1 152 ? 8.184 -16.154 -23.585 1.00 26.41 152 LEU A N 1
ATOM 925 C CA . LEU A 1 152 ? 7.657 -17.121 -24.539 1.00 43.19 152 LEU A CA 1
ATOM 926 C C . LEU A 1 152 ? 7.490 -18.475 -23.868 1.00 88.18 152 LEU A C 1
ATOM 927 O O . LEU A 1 152 ? 6.472 -19.156 -24.043 1.00 38.01 152 LEU A O 1
ATOM 932 N N . LYS A 1 153 ? 8.459 -18.852 -23.047 1.00 38.82 153 LYS A N 1
ATOM 933 C CA . LYS A 1 153 ? 8.304 -20.066 -22.262 1.00 69.54 153 LYS A CA 1
ATOM 934 C C . LYS A 1 153 ? 7.025 -20.068 -21.456 1.00 37.09 153 LYS A C 1
ATOM 935 O O . LYS A 1 153 ? 6.317 -21.079 -21.406 1.00 60.72 153 LYS A O 1
ATOM 941 N N . ASP A 1 154 ? 6.715 -18.942 -20.821 1.00 70.29 154 ASP A N 1
ATOM 942 C CA . ASP A 1 154 ? 5.603 -18.893 -19.886 1.00 39.59 154 ASP A CA 1
ATOM 943 C C . ASP A 1 154 ? 4.276 -19.132 -20.592 1.00 70.56 154 ASP A C 1
ATOM 944 O O . ASP A 1 154 ? 3.348 -19.694 -20.002 1.00 55.46 154 ASP A O 1
ATOM 949 N N . ILE A 1 155 ? 4.175 -18.732 -21.860 1.00 58.90 155 ILE A N 1
ATOM 950 C CA . ILE A 1 155 ? 2.931 -18.849 -22.616 1.00 52.43 155 ILE A CA 1
ATOM 951 C C . ILE A 1 155 ? 2.925 -20.109 -23.472 1.00 105.50 155 ILE A C 1
ATOM 952 O O . ILE A 1 155 ? 1.993 -20.338 -24.253 1.00 42.06 155 ILE A O 1
ATOM 957 N N . GLN A 1 156 ? 3.967 -20.925 -23.343 1.00 20.99 156 GLN A N 1
ATOM 958 C CA . GLN A 1 156 ? 4.044 -22.188 -24.053 1.00 63.16 156 GLN A CA 1
ATOM 959 C C . GLN A 1 156 ? 3.033 -23.188 -23.485 1.00 33.96 156 GLN A C 1
ATOM 960 O O . GLN A 1 156 ? 2.751 -23.179 -22.275 1.00 54.07 156 GLN A O 1
ATOM 966 N N . PRO A 1 157 ? 2.451 -24.040 -24.318 1.00 57.21 157 PRO A N 1
ATOM 967 C CA . PRO A 1 157 ? 1.359 -24.907 -23.861 1.00 42.28 157 PRO A CA 1
ATOM 968 C C . PRO A 1 157 ? 1.847 -25.979 -22.895 1.00 40.65 157 PRO A C 1
ATOM 969 O O . PRO A 1 157 ? 3.037 -26.283 -22.793 1.00 68.78 157 PRO A O 1
ATOM 973 N N . SER A 1 158 ? 0.887 -26.556 -22.179 1.00 62.83 158 SER A N 1
ATOM 974 C CA . SER A 1 158 ? 1.166 -27.622 -21.229 1.00 65.19 158 SER A CA 1
ATOM 975 C C . SER A 1 158 ? 0.998 -29.002 -21.837 1.00 70.68 158 SER A C 1
ATOM 976 O O . SER A 1 158 ? 1.384 -29.992 -21.209 1.00 61.97 158 SER A O 1
ATOM 979 N N . ASN B 1 32 ? -14.963 -6.980 -22.922 1.00 87.76 32 ASN B N 1
ATOM 980 C CA . ASN B 1 32 ? -13.882 -7.959 -22.866 1.00 125.98 32 ASN B CA 1
ATOM 981 C C . ASN B 1 32 ? -12.532 -7.277 -22.745 1.00 155.61 32 ASN B C 1
ATOM 982 O O . ASN B 1 32 ? -12.077 -6.612 -23.675 1.00 137.63 32 ASN B O 1
ATOM 987 N N . GLY B 1 33 ? -11.900 -7.445 -21.590 1.00 162.48 33 GLY B N 1
ATOM 988 C CA . GLY B 1 33 ? -10.548 -6.976 -21.370 1.00 113.41 33 GLY B CA 1
ATOM 989 C C . GLY B 1 33 ? -9.559 -8.125 -21.450 1.00 81.96 33 GLY B C 1
ATOM 990 O O . GLY B 1 33 ? -9.849 -9.241 -21.027 1.00 82.06 33 GLY B O 1
ATOM 991 N N . SER B 1 34 ? -8.376 -7.837 -21.988 1.00 86.83 34 SER B N 1
ATOM 992 C CA . SER B 1 34 ? -7.377 -8.870 -22.238 1.00 48.23 34 SER B CA 1
ATOM 993 C C . SER B 1 34 ? -6.788 -9.404 -20.928 1.00 91.67 34 SER B C 1
ATOM 994 O O . SER B 1 34 ? -6.954 -8.827 -19.849 1.00 46.08 34 SER B O 1
ATOM 997 N N . ALA B 1 35 ? -6.051 -10.516 -21.042 1.00 58.47 35 ALA B N 1
ATOM 998 C CA . ALA B 1 35 ? -5.458 -11.126 -19.857 1.00 37.37 35 ALA B CA 1
ATOM 999 C C . ALA B 1 35 ? -4.553 -10.149 -19.111 1.00 43.09 35 ALA B C 1
ATOM 1000 O O . ALA B 1 35 ? -4.419 -10.241 -17.883 1.00 47.05 35 ALA B O 1
ATOM 1002 N N . GLU B 1 36 ? -3.991 -9.162 -19.818 1.00 98.68 36 GLU B N 1
ATOM 1003 C CA . GLU B 1 36 ? -2.891 -8.366 -19.278 1.00 35.75 36 GLU B CA 1
ATOM 1004 C C . GLU B 1 36 ? -3.361 -7.185 -18.435 1.00 70.57 36 GLU B C 1
ATOM 1005 O O . GLU B 1 36 ? -2.733 -6.878 -17.415 1.00 50.95 36 GLU B O 1
ATOM 1011 N N . VAL B 1 37 ? -4.434 -6.487 -18.829 1.00 64.47 37 VAL B N 1
ATOM 1012 C CA . VAL B 1 37 ? -4.893 -5.418 -17.940 1.00 109.03 37 VAL B CA 1
ATOM 1013 C C . VAL B 1 37 ? -5.572 -6.011 -16.721 1.00 47.31 37 VAL B C 1
ATOM 1014 O O . VAL B 1 37 ? -5.580 -5.392 -15.652 1.00 80.72 37 VAL B O 1
ATOM 1018 N N . ILE B 1 38 ? -6.156 -7.203 -16.859 1.00 37.33 38 ILE B N 1
ATOM 1019 C CA . ILE B 1 38 ? -6.675 -7.903 -15.692 1.00 59.75 38 ILE B CA 1
ATOM 1020 C C . ILE B 1 38 ? -5.603 -7.991 -14.618 1.00 88.03 38 ILE B C 1
ATOM 1021 O O . ILE B 1 38 ? -5.869 -7.726 -13.438 1.00 48.81 38 ILE B O 1
ATOM 1026 N N . GLU B 1 39 ? -4.355 -8.291 -15.004 1.00 65.59 39 GLU B N 1
ATOM 1027 C CA . GLU B 1 39 ? -3.340 -8.405 -13.962 1.00 86.08 39 GLU B CA 1
ATOM 1028 C C . GLU B 1 39 ? -2.888 -7.025 -13.493 1.00 19.91 39 GLU B C 1
ATOM 1029 O O . GLU B 1 39 ? -2.591 -6.834 -12.306 1.00 49.41 39 GLU B O 1
ATOM 1035 N N . LEU B 1 40 ? -2.836 -6.047 -14.404 1.00 44.27 40 LEU B N 1
ATOM 1036 C CA . LEU B 1 40 ? -2.682 -4.654 -13.979 1.00 58.51 40 LEU B CA 1
ATOM 1037 C C . LEU B 1 40 ? -3.730 -4.285 -12.941 1.00 58.60 40 LEU B C 1
ATOM 1038 O O . LEU B 1 40 ? -3.411 -3.753 -11.869 1.00 45.21 40 LEU B O 1
ATOM 1043 N N . PHE B 1 41 ? -4.996 -4.569 -13.250 1.00 30.74 41 PHE B N 1
ATOM 1044 C CA . PHE B 1 41 ? -6.052 -4.349 -12.275 1.00 40.18 41 PHE B CA 1
ATOM 1045 C C . PHE B 1 41 ? -5.795 -5.164 -11.021 1.00 17.35 41 PHE B C 1
ATOM 1046 O O . PHE B 1 41 ? -5.815 -4.635 -9.901 1.00 39.15 41 PHE B O 1
ATOM 1054 N N . PHE B 1 42 ? -5.498 -6.451 -11.195 1.00 37.09 42 PHE B N 1
ATOM 1055 C CA . PHE B 1 42 ? -5.328 -7.325 -10.041 1.00 37.21 42 PHE B CA 1
ATOM 1056 C C . PHE B 1 42 ? -4.056 -6.988 -9.262 1.00 60.85 42 PHE B C 1
ATOM 1057 O O . PHE B 1 42 ? -4.045 -7.110 -8.029 1.00 27.45 42 PHE B O 1
ATOM 1065 N N . SER B 1 43 ? -2.992 -6.535 -9.948 1.00 39.32 43 SER B N 1
ATOM 1066 C CA . SER B 1 43 ? -1.775 -6.127 -9.244 1.00 28.22 43 SER B CA 1
ATOM 1067 C C . SER B 1 43 ? -2.072 -4.986 -8.291 1.00 72.62 43 SER B C 1
ATOM 1068 O O . SER B 1 43 ? -1.667 -5.016 -7.118 1.00 28.76 43 SER B O 1
ATOM 1071 N N . ALA B 1 44 ? -2.808 -3.977 -8.776 1.00 20.83 44 ALA B N 1
ATOM 1072 C CA . ALA B 1 44 ? -3.127 -2.839 -7.923 1.00 28.23 44 ALA B CA 1
ATOM 1073 C C . ALA B 1 44 ? -3.916 -3.272 -6.693 1.00 36.68 44 ALA B C 1
ATOM 1074 O O . ALA B 1 44 ? -3.714 -2.734 -5.596 1.00 40.60 44 ALA B O 1
ATOM 1076 N N . ALA B 1 45 ? -4.780 -4.277 -6.842 1.00 35.99 45 ALA B N 1
ATOM 1077 C CA . ALA B 1 45 ? -5.527 -4.773 -5.690 1.00 40.52 45 ALA B CA 1
ATOM 1078 C C . ALA B 1 45 ? -4.625 -5.563 -4.750 1.00 32.55 45 ALA B C 1
ATOM 1079 O O . ALA B 1 45 ? -4.657 -5.351 -3.527 1.00 29.35 45 ALA B O 1
ATOM 1081 N N . LYS B 1 46 ? -3.792 -6.454 -5.309 1.00 35.85 46 LYS B N 1
ATOM 1082 C CA . LYS B 1 46 ? -2.815 -7.207 -4.517 1.00 45.30 46 LYS B CA 1
ATOM 1083 C C . LYS B 1 46 ? -1.900 -6.306 -3.676 1.00 30.26 46 LYS B C 1
ATOM 1084 O O . LYS B 1 46 ? -1.548 -6.678 -2.547 1.00 23.62 46 LYS B O 1
ATOM 1090 N N . VAL B 1 47 ? -1.532 -5.115 -4.177 1.00 34.56 47 VAL B N 1
ATOM 1091 C CA . VAL B 1 47 ? -0.627 -4.209 -3.460 1.00 55.53 47 VAL B CA 1
ATOM 1092 C C . VAL B 1 47 ? -1.375 -3.131 -2.676 1.00 66.00 47 VAL B C 1
ATOM 1093 O O . VAL B 1 47 ? -0.747 -2.357 -1.937 1.00 67.18 47 VAL B O 1
ATOM 1097 N N . GLY B 1 48 ? -2.704 -3.091 -2.766 1.00 66.18 48 GLY B N 1
ATOM 1098 C CA . GLY B 1 48 ? -3.452 -2.050 -2.086 1.00 61.83 48 GLY B CA 1
ATOM 1099 C C . GLY B 1 48 ? -3.409 -0.721 -2.795 1.00 43.22 48 GLY B C 1
ATOM 1100 O O . GLY B 1 48 ? -3.717 0.316 -2.197 1.00 30.73 48 GLY B O 1
ATOM 1101 N N . ASN B 1 49 ? -3.036 -0.720 -4.065 1.00 41.89 49 ASN B N 1
ATOM 1102 C CA . ASN B 1 49 ? -2.959 0.510 -4.827 1.00 35.59 49 ASN B CA 1
ATOM 1103 C C . ASN B 1 49 ? -4.371 1.022 -5.095 1.00 39.71 49 ASN B C 1
ATOM 1104 O O . ASN B 1 49 ? -4.892 0.963 -6.219 1.00 47.06 49 ASN B O 1
ATOM 1109 N N . ILE B 1 50 ? -4.994 1.531 -4.034 1.00 25.55 50 ILE B N 1
ATOM 1110 C CA . ILE B 1 50 ? -6.387 1.957 -4.069 1.00 19.34 50 ILE B CA 1
ATOM 1111 C C . ILE B 1 50 ? -6.627 3.042 -5.120 1.00 45.35 50 ILE B C 1
ATOM 1112 O O . ILE B 1 50 ? -7.708 3.119 -5.718 1.00 49.60 50 ILE B O 1
ATOM 1117 N N . GLU B 1 51 ? -5.621 3.886 -5.372 1.00 50.98 51 GLU B N 1
ATOM 1118 C CA . GLU B 1 51 ? -5.758 4.991 -6.321 1.00 37.82 51 GLU B CA 1
ATOM 1119 C C . GLU B 1 51 ? -5.882 4.493 -7.760 1.00 58.14 51 GLU B C 1
ATOM 1120 O O . GLU B 1 51 ? -6.658 5.048 -8.550 1.00 33.17 51 GLU B O 1
ATOM 1126 N N . VAL B 1 52 ? -5.085 3.483 -8.132 1.00 32.45 52 VAL B 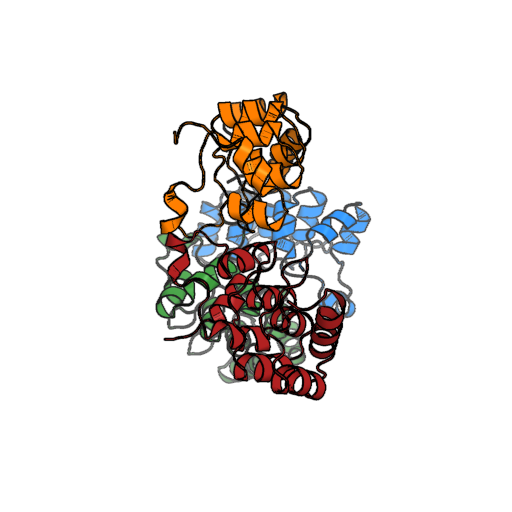N 1
ATOM 1127 C CA . VAL B 1 52 ? -5.242 2.819 -9.426 1.00 39.14 52 VAL B CA 1
ATOM 1128 C C . VAL B 1 52 ? -6.560 2.068 -9.510 1.00 63.29 52 VAL B C 1
ATOM 1129 O O . VAL B 1 52 ? -7.141 1.924 -10.597 1.00 20.96 52 VAL B O 1
ATOM 1133 N N . LEU B 1 53 ? -7.029 1.517 -8.398 1.00 23.47 53 LEU B N 1
ATOM 1134 C CA . LEU B 1 53 ? -8.275 0.777 -8.487 1.00 54.53 53 LEU B CA 1
ATOM 1135 C C . LEU B 1 53 ? -9.383 1.717 -8.935 1.00 51.87 53 LEU B C 1
ATOM 1136 O O . LEU B 1 53 ? -9.996 1.521 -9.996 1.00 35.79 53 LEU B O 1
ATOM 1141 N N . GLN B 1 54 ? -9.570 2.810 -8.191 1.00 45.88 54 GLN B N 1
ATOM 1142 C CA . GLN B 1 54 ? -10.649 3.745 -8.498 1.00 74.78 54 GLN B CA 1
ATOM 1143 C C . GLN B 1 54 ? -10.462 4.373 -9.872 1.00 22.71 54 GLN B C 1
ATOM 1144 O O . GLN B 1 54 ? -11.441 4.587 -10.602 1.00 38.98 54 GLN B O 1
ATOM 1150 N N . GLU B 1 55 ? -9.204 4.601 -10.262 1.00 30.25 55 GLU B N 1
ATOM 1151 C CA . GLU B 1 55 ? -8.894 5.106 -11.593 1.00 32.69 55 GLU B CA 1
ATOM 1152 C C . GLU B 1 55 ? -9.399 4.158 -12.668 1.00 31.63 55 GLU B C 1
ATOM 1153 O O . GLU B 1 55 ? -10.079 4.579 -13.610 1.00 28.83 55 GLU B O 1
ATOM 1159 N N . PHE B 1 56 ? -9.051 2.871 -12.552 1.00 48.80 56 PHE B N 1
ATOM 1160 C CA . PHE B 1 56 ? -9.608 1.862 -13.447 1.00 34.92 56 PHE B CA 1
ATOM 1161 C C . PHE B 1 56 ? -11.126 1.927 -13.461 1.00 56.88 56 PHE B C 1
ATOM 1162 O O . PHE B 1 56 ? -11.752 2.006 -14.526 1.00 40.20 56 PHE B O 1
ATOM 1170 N N . LEU B 1 57 ? -11.739 1.888 -12.278 1.00 36.13 57 LEU B N 1
ATOM 1171 C CA . LEU B 1 57 ? -13.194 1.843 -12.235 1.00 50.65 57 LEU B CA 1
ATOM 1172 C C . LEU B 1 57 ? -13.770 3.104 -12.837 1.00 40.27 57 LEU B C 1
ATOM 1173 O O . LEU B 1 57 ? -14.660 3.044 -13.696 1.00 54.02 57 LEU B O 1
ATOM 1178 N N . SER B 1 58 ? -13.239 4.260 -12.431 1.00 41.06 58 SER B N 1
ATOM 1179 C CA . SER B 1 58 ? -13.846 5.515 -12.850 1.00 72.71 58 SER B CA 1
ATOM 1180 C C . SER B 1 58 ? -13.837 5.671 -14.365 1.00 48.09 58 SER B C 1
ATOM 1181 O O . SER B 1 58 ? -14.641 6.429 -14.906 1.00 47.13 58 SER B O 1
ATOM 1184 N N . HIS B 1 59 ? -12.998 4.923 -15.081 1.00 40.15 59 HIS B N 1
ATOM 1185 C CA . HIS B 1 59 ? -13.110 4.868 -16.536 1.00 42.37 59 HIS B CA 1
ATOM 1186 C C . HIS B 1 59 ? -13.786 3.590 -17.020 1.00 83.22 59 HIS B C 1
ATOM 1187 O O . HIS B 1 59 ? -13.593 3.182 -18.171 1.00 41.84 59 HIS B O 1
ATOM 1194 N N . GLY B 1 60 ? -14.601 2.969 -16.166 1.00 41.85 60 GLY B N 1
ATOM 1195 C CA . GLY B 1 60 ? -15.497 1.919 -16.609 1.00 39.70 60 GLY B CA 1
ATOM 1196 C C . GLY B 1 60 ? -14.891 0.540 -16.715 1.00 65.99 60 GLY B C 1
ATOM 1197 O O . GLY B 1 60 ? -15.367 -0.270 -17.512 1.00 47.93 60 GLY B O 1
ATOM 1198 N N . PHE B 1 61 ? -13.863 0.239 -15.935 1.00 53.35 61 PHE B N 1
ATOM 1199 C CA . PHE B 1 61 ? -13.286 -1.098 -16.003 1.00 26.84 61 PHE B CA 1
ATOM 1200 C C . PHE B 1 61 ? -14.138 -2.071 -15.196 1.00 47.94 61 PHE B C 1
ATOM 1201 O O . PHE B 1 61 ? -14.490 -1.778 -14.054 1.00 28.62 61 PHE B O 1
ATOM 1209 N N . PRO B 1 62 ? -14.460 -3.254 -15.741 1.00 25.14 62 PRO B N 1
ATOM 1210 C CA . PRO B 1 62 ? -15.446 -4.143 -15.086 1.00 36.47 62 PRO B CA 1
ATOM 1211 C C . PRO B 1 62 ? -14.897 -4.762 -13.805 1.00 17.94 62 PRO B C 1
ATOM 1212 O O . PRO B 1 62 ? -13.949 -5.543 -13.841 1.00 34.65 62 PRO B O 1
ATOM 1216 N N . ILE B 1 63 ? -15.509 -4.406 -12.671 1.00 19.62 63 ILE B N 1
ATOM 1217 C CA . ILE B 1 63 ? -14.928 -4.709 -11.361 1.00 27.78 63 ILE B CA 1
ATOM 1218 C C . ILE B 1 63 ? -15.009 -6.199 -11.044 1.00 33.65 63 ILE B C 1
ATOM 1219 O O . ILE B 1 63 ? -14.183 -6.722 -10.276 1.00 41.36 63 ILE B O 1
ATOM 1224 N N . ASP B 1 64 ? -15.996 -6.904 -11.606 1.00 56.77 64 ASP B N 1
ATOM 1225 C CA . ASP B 1 64 ? -16.144 -8.331 -11.376 1.00 27.34 64 ASP B CA 1
ATOM 1226 C C . ASP B 1 64 ? -15.450 -9.193 -12.443 1.00 17.12 64 ASP B C 1
ATOM 1227 O O . ASP B 1 64 ? -15.740 -10.389 -12.530 1.00 55.29 64 ASP B O 1
ATOM 1232 N N . VAL B 1 65 ? -14.592 -8.606 -13.282 1.00 34.80 65 VAL B N 1
ATOM 1233 C CA . VAL B 1 65 ? -13.889 -9.370 -14.304 1.00 16.82 65 VAL B CA 1
ATOM 1234 C C . VAL B 1 65 ? -13.118 -10.514 -13.649 1.00 56.69 65 VAL B C 1
ATOM 1235 O O . VAL B 1 65 ? -12.632 -10.399 -12.515 1.00 41.85 65 VAL B O 1
ATOM 1239 N N . GLN B 1 66 ? -13.019 -11.632 -14.369 1.00 45.32 66 GLN B N 1
ATOM 1240 C CA . GLN B 1 66 ? -12.384 -12.849 -13.874 1.00 42.11 66 GLN B CA 1
ATOM 1241 C C . GLN B 1 66 ? -11.315 -13.323 -14.849 1.00 30.69 66 GLN B C 1
ATOM 1242 O O . GLN B 1 66 ? -11.579 -13.460 -16.050 1.00 63.28 66 GLN B O 1
ATOM 1248 N N . ASP B 1 67 ? -10.108 -13.555 -14.335 1.00 43.47 67 ASP B N 1
ATOM 1249 C CA . ASP B 1 67 ? -9.027 -14.096 -15.154 1.00 51.23 67 ASP B CA 1
ATOM 1250 C C . ASP B 1 67 ? -9.245 -15.578 -15.462 1.00 15.61 67 ASP B C 1
ATOM 1251 O O . ASP B 1 67 ? -10.272 -16.183 -15.125 1.00 41.58 67 ASP B O 1
ATOM 1256 N N . HIS B 1 68 ? -8.188 -16.189 -16.019 1.00 44.12 68 HIS B N 1
ATOM 1257 C CA . HIS B 1 68 ? -8.186 -17.584 -16.467 1.00 40.06 68 HIS B CA 1
ATOM 1258 C C . HIS B 1 68 ? -8.398 -18.581 -15.341 1.00 36.17 68 HIS B C 1
ATOM 1259 O O . HIS B 1 68 ? -8.848 -19.698 -15.601 1.00 52.80 68 HIS B O 1
ATOM 1266 N N . SER B 1 69 ? -8.090 -18.209 -14.104 1.00 32.07 69 SER B N 1
ATOM 1267 C CA . SER B 1 69 ? -8.378 -19.044 -12.948 1.00 20.23 69 SER B CA 1
ATOM 1268 C C . SER B 1 69 ? -9.699 -18.684 -12.273 1.00 55.49 69 SER B C 1
ATOM 1269 O O . SER B 1 69 ? -9.958 -19.177 -11.173 1.00 36.71 69 SER B O 1
ATOM 1272 N N . GLY B 1 70 ? -10.523 -17.820 -12.887 1.00 37.62 70 GLY B N 1
ATOM 1273 C CA . GLY B 1 70 ? -11.743 -17.314 -12.268 1.00 27.34 70 GLY B CA 1
ATOM 1274 C C . GLY B 1 70 ? -11.566 -16.314 -11.140 1.00 54.87 70 GLY B C 1
ATOM 1275 O O . GLY B 1 70 ? -12.544 -15.978 -10.465 1.00 23.90 70 GLY B O 1
ATOM 1276 N N . TYR B 1 71 ? -10.354 -15.824 -10.909 1.00 20.53 71 TYR B N 1
ATOM 1277 C CA . TYR B 1 71 ? -10.125 -14.870 -9.833 1.00 51.23 71 TYR B CA 1
ATOM 1278 C C . TYR B 1 71 ? -10.766 -13.517 -10.167 1.00 35.98 71 TYR B C 1
ATOM 1279 O O . TYR B 1 71 ? -10.875 -13.137 -11.336 1.00 18.07 71 TYR B O 1
ATOM 1288 N N . THR B 1 72 ? -11.227 -12.808 -9.127 1.00 32.21 72 THR B N 1
ATOM 1289 C CA . THR B 1 72 ? -11.678 -11.416 -9.210 1.00 32.96 72 THR B CA 1
ATOM 1290 C C . THR B 1 72 ? -10.720 -10.524 -8.426 1.00 41.07 72 THR B C 1
ATOM 1291 O O . THR B 1 72 ? -9.995 -10.985 -7.538 1.00 23.49 72 THR B O 1
ATOM 1295 N N . ALA B 1 73 ? -10.750 -9.224 -8.732 1.00 35.01 73 ALA B N 1
ATOM 1296 C CA . ALA B 1 73 ? -9.925 -8.278 -7.981 1.00 12.51 73 ALA B CA 1
ATOM 1297 C C . ALA B 1 73 ? -10.173 -8.385 -6.477 1.00 29.35 73 ALA B C 1
ATOM 1298 O O . ALA B 1 73 ? -9.230 -8.322 -5.675 1.00 18.04 73 ALA B O 1
ATOM 1300 N N . LEU B 1 74 ? -11.440 -8.547 -6.083 1.00 10.58 74 LEU B N 1
ATOM 1301 C CA . LEU B 1 74 ? -11.794 -8.612 -4.663 1.00 25.47 74 LEU B CA 1
ATOM 1302 C C . LEU B 1 74 ? -11.179 -9.841 -3.996 1.00 45.73 74 LEU B C 1
ATOM 1303 O O . LEU B 1 74 ? -10.661 -9.752 -2.873 1.00 25.68 74 LEU B O 1
ATOM 1308 N N . MET B 1 75 ? -11.247 -10.999 -4.669 1.00 43.41 75 MET B N 1
ATOM 1309 C CA . MET B 1 75 ? -10.508 -12.183 -4.232 1.00 33.04 75 MET B CA 1
ATOM 1310 C C . MET B 1 75 ? -9.036 -11.853 -3.972 1.00 43.18 75 MET B C 1
ATOM 1311 O O . MET B 1 75 ? -8.516 -12.085 -2.873 1.00 26.93 75 MET B O 1
ATOM 1316 N N . MET B 1 76 ? -8.359 -11.273 -4.970 1.00 33.91 76 MET B N 1
ATOM 1317 C CA . MET B 1 76 ? -6.951 -10.900 -4.822 1.00 47.20 76 MET B CA 1
ATOM 1318 C C . MET B 1 76 ? -6.725 -10.082 -3.559 1.00 54.21 76 MET B C 1
ATOM 1319 O O . MET B 1 76 ? -5.835 -10.386 -2.754 1.00 24.91 76 MET B O 1
ATOM 1324 N N . ALA B 1 77 ? -7.549 -9.048 -3.360 1.00 28.92 77 ALA B N 1
ATOM 1325 C CA . ALA B 1 77 ? -7.327 -8.141 -2.244 1.00 29.48 77 ALA B CA 1
ATOM 1326 C C . ALA B 1 77 ? -7.526 -8.838 -0.914 1.00 30.81 77 ALA B C 1
ATOM 1327 O O . ALA B 1 77 ? -6.846 -8.510 0.071 1.00 33.31 77 ALA B O 1
ATOM 1329 N N . SER B 1 78 ? -8.433 -9.808 -0.873 1.00 28.72 78 SER B N 1
ATOM 1330 C CA . SER B 1 78 ? -8.680 -10.527 0.367 1.00 47.43 78 SER B CA 1
ATOM 1331 C C . SER B 1 78 ? -7.547 -11.488 0.658 1.00 46.80 78 SER B C 1
ATOM 1332 O O . SER B 1 78 ? -7.109 -11.602 1.812 1.00 53.77 78 SER B O 1
ATOM 1335 N N . TYR B 1 79 ? -7.036 -12.193 -0.352 1.00 48.43 79 TYR B N 1
ATOM 1336 C CA . TYR B 1 79 ? -5.938 -13.112 -0.043 1.00 113.22 79 TYR B CA 1
ATOM 1337 C C . TYR B 1 79 ? -4.767 -12.342 0.540 1.00 98.01 79 TYR B C 1
ATOM 1338 O O . TYR B 1 79 ? -4.178 -12.770 1.542 1.00 27.21 79 TYR B O 1
ATOM 1347 N N . TYR B 1 80 ? -4.465 -11.165 -0.023 1.00 23.84 80 TYR B N 1
ATOM 1348 C CA . TYR B 1 80 ? -3.269 -10.444 0.390 1.00 40.08 80 TYR B CA 1
ATOM 1349 C C . TYR B 1 80 ? -3.501 -9.563 1.602 1.00 21.99 80 TYR B C 1
ATOM 1350 O O . TYR B 1 80 ? -2.625 -8.768 1.960 1.00 38.13 80 TYR B O 1
ATOM 1359 N N . GLY B 1 81 ? -4.660 -9.692 2.240 1.00 39.42 81 GLY B N 1
ATOM 1360 C CA . GLY B 1 81 ? -4.904 -8.966 3.463 1.00 26.26 81 GLY B CA 1
ATOM 1361 C C . GLY B 1 81 ? -5.018 -7.465 3.316 1.00 54.28 81 GLY B C 1
ATOM 1362 O O . GLY B 1 81 ? -4.893 -6.763 4.318 1.00 20.09 81 GLY B O 1
ATOM 1363 N N . GLN B 1 82 ? -5.262 -6.945 2.108 1.00 21.45 82 GLN B N 1
ATOM 1364 C CA . GLN B 1 82 ? -5.369 -5.490 1.909 1.00 26.26 82 GLN B CA 1
ATOM 1365 C C . GLN B 1 82 ? -6.780 -5.015 2.251 1.00 20.39 82 GLN B C 1
ATOM 1366 O O . GLN B 1 82 ? -7.646 -4.891 1.371 1.00 20.73 82 GLN B O 1
ATOM 1372 N N . LYS B 1 83 ? -6.961 -4.728 3.552 1.00 14.04 83 LYS B N 1
ATOM 1373 C CA . LYS B 1 83 ? -8.237 -4.246 4.075 1.00 41.67 83 LYS B CA 1
ATOM 1374 C C . LYS B 1 83 ? -8.842 -3.142 3.208 1.00 47.22 83 LYS B C 1
ATOM 1375 O O . LYS B 1 83 ? -9.990 -3.237 2.762 1.00 33.51 83 LYS B O 1
ATOM 1381 N N . ASP B 1 84 ? -8.084 -2.081 2.929 1.00 37.04 84 ASP B N 1
ATOM 1382 C CA . ASP B 1 84 ? -8.738 -0.906 2.354 1.00 35.00 84 ASP B CA 1
ATOM 1383 C C . ASP B 1 84 ? -9.159 -1.150 0.915 1.00 25.90 84 ASP B C 1
ATOM 1384 O O . ASP B 1 84 ? -10.138 -0.560 0.455 1.00 40.10 84 ASP B O 1
ATOM 1389 N N . ALA B 1 85 ? -8.494 -2.062 0.207 1.00 56.06 85 ALA B N 1
ATOM 1390 C CA . ALA B 1 85 ? -8.964 -2.364 -1.144 1.00 28.06 85 ALA B CA 1
ATOM 1391 C C . ALA B 1 85 ? -10.215 -3.237 -1.129 1.00 83.41 85 ALA B C 1
ATOM 1392 O O . ALA B 1 85 ? -10.947 -3.274 -2.121 1.00 21.60 85 ALA B O 1
ATOM 1394 N N . VAL B 1 86 ? -10.488 -3.927 -0.023 1.00 20.91 86 VAL B N 1
ATOM 1395 C CA . VAL B 1 86 ? -11.741 -4.654 0.086 1.00 38.43 86 VAL B CA 1
ATOM 1396 C C . VAL B 1 86 ? -12.884 -3.669 0.295 1.00 27.07 86 VAL B C 1
ATOM 1397 O O . VAL B 1 86 ? -13.896 -3.719 -0.412 1.00 28.02 86 VAL B O 1
ATOM 1401 N N . LYS B 1 87 ? -12.721 -2.743 1.252 1.00 19.83 87 LYS B N 1
ATOM 1402 C CA . LYS B 1 87 ? -13.720 -1.703 1.511 1.00 40.34 87 LYS B CA 1
ATOM 1403 C C . LYS B 1 87 ? -14.114 -0.948 0.242 1.00 12.43 87 LYS B C 1
ATOM 1404 O O . LYS B 1 87 ? -15.295 -0.922 -0.128 1.00 34.18 87 LYS B O 1
ATOM 1410 N N . VAL B 1 88 ? -13.134 -0.389 -0.480 1.00 21.05 88 VAL B N 1
ATOM 1411 C CA . VAL B 1 88 ? -13.461 0.368 -1.690 1.00 59.63 88 VAL B CA 1
ATOM 1412 C C . VAL B 1 88 ? -14.050 -0.542 -2.766 1.00 18.03 88 VAL B C 1
ATOM 1413 O O . VAL B 1 88 ? -14.987 -0.155 -3.486 1.00 28.65 88 VAL B O 1
ATOM 1417 N N . LEU B 1 89 ? -13.485 -1.738 -2.936 1.00 48.79 89 LEU B N 1
ATOM 1418 C CA . LEU B 1 89 ? -13.969 -2.618 -3.992 1.00 25.62 89 LEU B CA 1
ATOM 1419 C C . LEU B 1 89 ? -15.451 -2.927 -3.798 1.00 93.84 89 LEU B C 1
ATOM 1420 O O . LEU B 1 89 ? -16.248 -2.853 -4.743 1.00 13.54 89 LEU B O 1
ATOM 1425 N N . LEU B 1 90 ? -15.842 -3.223 -2.563 1.00 11.02 90 LEU B N 1
ATOM 1426 C CA . LEU B 1 90 ? -17.242 -3.496 -2.273 1.00 31.43 90 LEU B CA 1
ATOM 1427 C C . LEU B 1 90 ? -18.077 -2.233 -2.421 1.00 27.83 90 LEU B C 1
ATOM 1428 O O . LEU B 1 90 ? -19.168 -2.267 -3.004 1.00 30.44 90 LEU B O 1
ATOM 1433 N N . GLU B 1 91 ? -17.580 -1.109 -1.892 1.00 22.89 91 GLU B N 1
ATOM 1434 C CA . GLU B 1 91 ? -18.310 0.146 -2.008 1.00 21.40 91 GLU B CA 1
ATOM 1435 C C . GLU B 1 91 ? -18.631 0.473 -3.464 1.00 28.04 91 GLU B C 1
ATOM 1436 O O . GLU B 1 91 ? -19.743 0.913 -3.784 1.00 28.72 91 GLU B O 1
ATOM 1442 N N . GLN B 1 92 ? -17.700 0.210 -4.358 1.00 15.72 92 GLN B N 1
ATOM 1443 C CA . GLN B 1 92 ? -17.917 0.303 -5.802 1.00 18.55 92 GLN B CA 1
ATOM 1444 C C . GLN B 1 92 ? -18.663 -0.898 -6.396 1.00 29.09 92 GLN B C 1
ATOM 1445 O O . GLN B 1 92 ? -18.766 -0.991 -7.624 1.00 21.88 92 GLN B O 1
ATOM 1451 N N . GLY B 1 93 ? -19.217 -1.786 -5.579 1.00 35.37 93 GLY B N 1
ATOM 1452 C CA . GLY B 1 93 ? -20.208 -2.739 -6.050 1.00 33.96 93 GLY B CA 1
ATOM 1453 C C . GLY B 1 93 ? -19.688 -4.090 -6.493 1.00 39.54 93 GLY B C 1
ATOM 1454 O O . GLY B 1 93 ? -20.309 -4.710 -7.368 1.00 22.65 93 GLY B O 1
ATOM 1455 N N . ALA B 1 94 ? -18.569 -4.554 -5.937 1.00 20.58 94 ALA B N 1
ATOM 1456 C CA . ALA B 1 94 ? -18.002 -5.836 -6.344 1.00 19.33 94 ALA B CA 1
ATOM 1457 C C . ALA B 1 94 ? -18.885 -6.958 -5.834 1.00 25.02 94 ALA B C 1
ATOM 1458 O O . ALA B 1 94 ? -19.287 -6.968 -4.666 1.00 32.37 94 ALA B O 1
ATOM 1460 N N . ASN B 1 95 ? -19.178 -7.911 -6.697 1.00 28.27 95 ASN B N 1
ATOM 1461 C CA . ASN B 1 95 ? -20.009 -9.046 -6.302 1.00 23.88 95 ASN B CA 1
ATOM 1462 C C . ASN B 1 95 ? -19.158 -10.089 -5.573 1.00 16.56 95 ASN B C 1
ATOM 1463 O O . ASN B 1 95 ? -18.414 -10.864 -6.189 1.00 25.57 95 ASN B O 1
ATOM 1468 N N . ARG B 1 96 ? -19.302 -10.135 -4.251 1.00 18.38 96 ARG B N 1
ATOM 1469 C CA . ARG B 1 96 ? -18.465 -10.956 -3.376 1.00 24.61 96 ARG B CA 1
ATOM 1470 C C . ARG B 1 96 ? -18.825 -12.441 -3.391 1.00 25.91 96 ARG B C 1
ATOM 1471 O O . ARG B 1 96 ? -18.243 -13.209 -2.620 1.00 41.01 96 ARG B O 1
ATOM 1479 N N . CYS B 1 97 ? -19.767 -12.853 -4.225 1.00 40.38 97 CYS B N 1
ATOM 1480 C CA . CYS B 1 97 ? -20.262 -14.217 -4.251 1.00 38.57 97 CYS B CA 1
ATOM 1481 C C . CYS B 1 97 ? -19.870 -14.933 -5.535 1.00 11.73 97 CYS B C 1
ATOM 1482 O O . CYS B 1 97 ? -20.213 -16.109 -5.708 1.00 47.97 97 CYS B O 1
ATOM 1485 N N . LEU B 1 98 ? -19.147 -14.257 -6.427 1.00 31.14 98 LEU B N 1
ATOM 1486 C CA . LEU B 1 98 ? -18.502 -14.944 -7.528 1.00 41.09 98 LEU B CA 1
ATOM 1487 C C . LEU B 1 98 ? -17.549 -16.024 -7.009 1.00 67.15 98 LEU B C 1
ATOM 1488 O O . LEU B 1 98 ? -17.108 -16.023 -5.852 1.00 20.82 98 LEU B O 1
ATOM 1493 N N . ARG B 1 99 ? -17.221 -16.955 -7.896 1.00 11.23 99 ARG B N 1
ATOM 1494 C CA . ARG B 1 99 ? -16.422 -18.118 -7.517 1.00 40.06 99 ARG B CA 1
ATOM 1495 C C . ARG B 1 99 ? -15.364 -18.397 -8.573 1.00 53.01 99 ARG B C 1
ATOM 1496 O O . ARG B 1 99 ? -15.641 -18.372 -9.779 1.00 29.09 99 ARG B O 1
ATOM 1504 N N . ASP B 1 100 ? -14.146 -18.641 -8.102 1.00 21.73 100 ASP B N 1
ATOM 1505 C CA . ASP B 1 100 ? -13.015 -19.018 -8.940 1.00 38.16 100 ASP B CA 1
ATOM 1506 C C . ASP B 1 100 ? -13.294 -20.418 -9.493 1.00 38.43 100 ASP B C 1
ATOM 1507 O O . ASP B 1 100 ? -14.353 -21.005 -9.263 1.00 42.59 100 ASP B O 1
ATOM 1512 N N . LYS B 1 101 ? -12.367 -20.978 -10.247 1.00 23.30 101 LYS B N 1
ATOM 1513 C CA . LYS B 1 101 ? -12.713 -22.194 -10.973 1.00 49.79 101 LYS B CA 1
ATOM 1514 C C . LYS B 1 101 ? -12.649 -23.442 -10.098 1.00 34.17 101 LYS B C 1
ATOM 1515 O O . LYS B 1 101 ? -13.165 -24.487 -10.504 1.00 53.51 101 LYS B O 1
ATOM 1521 N N . ARG B 1 102 ? -12.074 -23.343 -8.898 1.00 32.45 102 ARG B N 1
ATOM 1522 C CA . ARG B 1 102 ? -12.208 -24.341 -7.837 1.00 41.04 102 ARG B CA 1
ATOM 1523 C C . ARG B 1 102 ? -13.501 -24.221 -7.018 1.00 103.81 102 ARG B C 1
ATOM 1524 O O . ARG B 1 102 ? -13.694 -25.064 -6.132 1.00 31.70 102 ARG B O 1
ATOM 1532 N N . GLY B 1 103 ? -14.358 -23.198 -7.255 1.00 50.22 103 GLY B N 1
ATOM 1533 C CA . GLY B 1 103 ? -15.577 -22.944 -6.486 1.00 23.94 103 GLY B CA 1
ATOM 1534 C C . GLY B 1 103 ? -15.426 -22.059 -5.261 1.00 44.67 103 GLY B C 1
ATOM 1535 O O . GLY B 1 103 ? -16.359 -21.982 -4.445 1.00 23.35 103 GLY B O 1
ATOM 1536 N N . HIS B 1 104 ? -14.296 -21.370 -5.127 1.00 15.50 104 HIS B N 1
ATOM 1537 C CA . HIS B 1 104 ? -13.918 -20.572 -3.964 1.00 65.91 104 HIS B CA 1
ATOM 1538 C C . HIS B 1 104 ? -14.380 -19.115 -4.086 1.00 31.82 104 HIS B C 1
ATOM 1539 O O . HIS B 1 104 ? -14.442 -18.554 -5.187 1.00 23.16 104 HIS B O 1
ATOM 1546 N N . THR B 1 105 ? -14.744 -18.519 -2.945 1.00 24.57 105 THR B N 1
ATOM 1547 C CA . THR B 1 105 ? -15.128 -17.109 -2.877 1.00 36.56 105 THR B CA 1
ATOM 1548 C C . THR B 1 105 ? -14.071 -16.286 -2.130 1.00 78.85 105 THR B C 1
ATOM 1549 O O . THR B 1 105 ? -13.210 -16.821 -1.411 1.00 30.89 105 THR B O 1
ATOM 1553 N N . ALA B 1 106 ? -14.140 -14.957 -2.320 1.00 24.38 106 ALA B N 1
ATOM 1554 C CA . ALA B 1 106 ? -13.295 -14.048 -1.545 1.00 61.30 106 ALA B CA 1
ATOM 1555 C C . ALA B 1 106 ? -13.392 -14.368 -0.058 1.00 26.13 106 ALA B C 1
ATOM 1556 O O . ALA B 1 106 ? -12.380 -14.355 0.658 1.00 30.33 106 ALA B O 1
ATOM 1558 N N . LEU B 1 107 ? -14.603 -14.648 0.434 1.00 18.46 107 LEU B N 1
ATOM 1559 C CA . LEU B 1 107 ? -14.739 -15.022 1.840 1.00 23.35 107 LEU B CA 1
ATOM 1560 C C . LEU B 1 107 ? -13.872 -16.232 2.173 1.00 75.90 107 LEU B C 1
ATOM 1561 O O . LEU B 1 107 ? -13.248 -16.285 3.238 1.00 38.62 107 LEU B O 1
ATOM 1566 N N . MET B 1 108 ? -13.810 -17.210 1.271 1.00 31.04 108 MET B N 1
ATOM 1567 C CA . MET B 1 108 ? -13.062 -18.415 1.588 1.00 42.94 108 MET B CA 1
ATOM 1568 C C . MET B 1 108 ? -11.572 -18.103 1.621 1.00 51.98 108 MET B C 1
ATOM 1569 O O . MET B 1 108 ? -10.862 -18.510 2.547 1.00 30.91 108 MET B O 1
ATOM 1574 N N . GLY B 1 109 ? -11.093 -17.328 0.654 1.00 24.55 109 GLY B N 1
ATOM 1575 C CA . GLY B 1 109 ? -9.703 -16.905 0.694 1.00 36.08 109 GLY B CA 1
ATOM 1576 C C . GLY B 1 109 ? -9.319 -16.214 1.991 1.00 45.17 109 GLY B C 1
ATOM 1577 O O . GLY B 1 109 ? -8.243 -16.451 2.545 1.00 29.02 109 GLY B O 1
ATOM 1578 N N . ALA B 1 110 ? -10.189 -15.347 2.498 1.00 37.00 110 ALA B N 1
ATOM 1579 C CA . ALA B 1 110 ? -9.872 -14.700 3.763 1.00 52.73 110 ALA B CA 1
ATOM 1580 C C . ALA B 1 110 ? -9.711 -15.741 4.865 1.00 41.46 110 ALA B C 1
ATOM 1581 O O . ALA B 1 110 ? -8.748 -15.697 5.639 1.00 26.57 110 ALA B O 1
ATOM 1583 N N . ILE B 1 111 ? -10.623 -16.718 4.910 1.00 49.08 111 ILE B N 1
ATOM 1584 C CA . ILE B 1 111 ? -10.562 -17.792 5.904 1.00 21.19 111 ILE B CA 1
ATOM 1585 C C . ILE B 1 111 ? -9.212 -18.484 5.854 1.00 30.59 111 ILE B C 1
ATOM 1586 O O . ILE B 1 111 ? -8.588 -18.769 6.884 1.00 15.91 111 ILE B O 1
ATOM 1591 N N . VAL B 1 112 ? -8.756 -18.796 4.645 1.00 12.52 112 VAL B N 1
ATOM 1592 C CA . VAL B 1 112 ? -7.608 -19.682 4.531 1.00 33.76 112 VAL B CA 1
ATOM 1593 C C . VAL B 1 112 ? -6.301 -18.916 4.721 1.00 40.91 112 VAL B C 1
ATOM 1594 O O . VAL B 1 112 ? -5.262 -19.533 4.981 1.00 68.25 112 VAL B O 1
ATOM 1598 N N . LYS B 1 113 ? -6.337 -17.582 4.650 1.00 45.20 113 LYS B N 1
ATOM 1599 C CA . LYS B 1 113 ? -5.204 -16.738 5.001 1.00 39.35 113 LYS B CA 1
ATOM 1600 C C . LYS B 1 113 ? -5.355 -16.118 6.377 1.00 12.56 113 LYS B C 1
ATOM 1601 O O . LYS B 1 113 ? -4.622 -15.182 6.706 1.00 34.57 113 LYS B O 1
ATOM 1607 N N . ALA B 1 114 ? -6.296 -16.611 7.175 1.00 24.68 114 ALA B N 1
ATOM 1608 C CA . ALA B 1 114 ? -6.574 -16.104 8.513 1.00 34.54 114 ALA B CA 1
ATOM 1609 C C . ALA B 1 114 ? -6.908 -14.603 8.531 1.00 28.33 114 ALA B C 1
ATOM 1610 O O . ALA B 1 114 ? -6.769 -13.946 9.570 1.00 37.75 114 ALA B O 1
ATOM 1612 N N . GLU B 1 115 ? -7.342 -14.028 7.405 1.00 59.73 115 GLU B N 1
ATOM 1613 C CA . GLU B 1 115 ? -7.686 -12.598 7.338 1.00 26.45 115 GLU B CA 1
ATOM 1614 C C . GLU B 1 115 ? -9.120 -12.394 7.836 1.00 30.37 115 GLU B C 1
ATOM 1615 O O . GLU B 1 115 ? -10.068 -12.214 7.064 1.00 43.54 115 GLU B O 1
ATOM 1621 N N . TRP B 1 116 ? -9.269 -12.404 9.168 1.00 18.84 116 TRP B N 1
ATOM 1622 C CA . TRP B 1 116 ? -10.583 -12.471 9.792 1.00 58.84 116 TRP B CA 1
ATOM 1623 C C . TRP B 1 116 ? -11.258 -11.119 9.929 1.00 38.10 116 TRP B C 1
ATOM 1624 O O . TRP B 1 116 ? -12.478 -11.071 10.132 1.00 68.51 116 TRP B O 1
ATOM 1635 N N . GLY B 1 117 ? -10.512 -10.019 9.828 1.00 36.65 117 GLY B N 1
ATOM 1636 C CA . GLY B 1 117 ? -11.168 -8.726 9.671 1.00 18.06 117 GLY B CA 1
ATOM 1637 C C . GLY B 1 117 ? -11.871 -8.628 8.332 1.00 35.65 117 GLY B C 1
ATOM 1638 O O . GLY B 1 117 ? -13.070 -8.330 8.265 1.00 39.29 117 GLY B O 1
ATOM 1639 N N . ILE B 1 118 ? -11.144 -8.909 7.243 1.00 14.71 118 ILE B N 1
ATOM 1640 C CA . ILE B 1 118 ? -11.804 -8.932 5.946 1.00 25.19 118 ILE B CA 1
ATOM 1641 C C . ILE B 1 118 ? -12.897 -9.992 5.934 1.00 47.85 118 ILE B C 1
ATOM 1642 O O . ILE B 1 118 ? -13.971 -9.792 5.351 1.00 42.58 118 ILE B O 1
ATOM 1647 N N . ALA B 1 119 ? -12.663 -11.119 6.609 1.00 30.88 119 ALA B N 1
ATOM 1648 C CA . ALA B 1 119 ? -13.686 -12.159 6.652 1.00 24.39 119 ALA B CA 1
ATOM 1649 C C . ALA B 1 119 ? -14.985 -11.617 7.239 1.00 30.19 119 ALA B C 1
ATOM 1650 O O . ALA B 1 119 ? -16.064 -11.827 6.676 1.00 37.32 119 ALA B O 1
ATOM 1652 N N . LYS B 1 120 ? -14.893 -10.875 8.346 1.00 43.37 120 LYS B N 1
ATOM 1653 C CA . LYS B 1 120 ? -16.090 -10.301 8.957 1.00 27.01 120 LYS B CA 1
ATOM 1654 C C . LYS B 1 120 ? -16.833 -9.379 7.991 1.00 32.66 120 LYS B C 1
ATOM 1655 O O . LYS B 1 120 ? -18.065 -9.424 7.897 1.00 36.90 120 LYS B O 1
ATOM 1661 N N . GLN B 1 121 ? -16.108 -8.556 7.243 1.00 40.65 121 GLN B N 1
ATOM 1662 C CA . GLN B 1 121 ? -16.780 -7.663 6.312 1.00 51.14 121 GLN B CA 1
ATOM 1663 C C . GLN B 1 121 ? -17.487 -8.455 5.222 1.00 63.64 121 GLN B C 1
ATOM 1664 O O . GLN B 1 121 ? -18.678 -8.227 4.939 1.00 18.06 121 GLN B O 1
ATOM 1670 N N . LEU B 1 122 ? -16.784 -9.429 4.628 1.00 17.91 122 LEU B N 1
ATOM 1671 C CA . LEU B 1 122 ? -17.374 -10.150 3.501 1.00 41.37 122 LEU B CA 1
ATOM 1672 C C . LEU B 1 122 ? -18.555 -11.033 3.916 1.00 19.47 122 LEU B C 1
ATOM 1673 O O . LEU B 1 122 ? -19.440 -11.293 3.091 1.00 17.14 122 LEU B O 1
ATOM 1678 N N . ARG B 1 123 ? -18.615 -11.462 5.181 1.00 27.61 123 ARG B N 1
ATOM 1679 C CA . ARG B 1 123 ? -19.641 -12.405 5.628 1.00 32.67 123 ARG B CA 1
ATOM 1680 C C . ARG B 1 123 ? -20.929 -11.708 6.032 1.00 44.52 123 ARG B C 1
ATOM 1681 O O . ARG B 1 123 ? -21.928 -12.373 6.320 1.00 44.82 123 ARG B O 1
ATOM 1689 N N . GLN B 1 124 ? -20.936 -10.383 6.032 1.00 58.46 124 GLN B N 1
ATOM 1690 C CA . GLN B 1 124 ? -22.166 -9.646 6.242 1.00 39.25 124 GLN B CA 1
ATOM 1691 C C . GLN B 1 124 ? -23.190 -9.909 5.144 1.00 28.69 124 GLN B C 1
ATOM 1692 O O . GLN B 1 124 ? -24.360 -9.594 5.332 1.00 37.68 124 GLN B O 1
ATOM 1698 N N . VAL B 1 125 ? -22.774 -10.449 4.003 1.00 39.79 125 VAL B N 1
ATOM 1699 C CA . VAL B 1 125 ? -23.661 -10.799 2.901 1.00 28.60 125 VAL B CA 1
ATOM 1700 C C . VAL B 1 125 ? -23.509 -12.298 2.647 1.00 46.57 125 VAL B C 1
ATOM 1701 O O . VAL B 1 125 ? -22.444 -12.752 2.216 1.00 46.37 125 VAL B O 1
ATOM 1705 N N . ASP B 1 126 ? -24.576 -13.060 2.897 1.00 44.90 126 ASP B N 1
ATOM 1706 C CA . ASP B 1 126 ? -24.522 -14.524 2.968 1.00 28.79 126 ASP B CA 1
ATOM 1707 C C . ASP B 1 126 ? -24.580 -15.127 1.558 1.00 23.74 126 ASP B C 1
ATOM 1708 O O . ASP B 1 126 ? -25.650 -15.228 0.948 1.00 38.07 126 ASP B O 1
ATOM 1713 N N . CYS B 1 127 ? -23.426 -15.570 1.049 1.00 31.94 127 CYS B N 1
ATOM 1714 C CA . CYS B 1 127 ? -23.342 -16.184 -0.280 1.00 33.92 127 CYS B CA 1
ATOM 1715 C C . CYS B 1 127 ? -23.956 -17.578 -0.361 1.00 48.23 127 CYS B C 1
ATOM 1716 O O . CYS B 1 127 ? -24.083 -18.110 -1.473 1.00 9.87 127 CYS B O 1
ATOM 1719 N N . ASP B 1 128 ? -24.326 -18.191 0.764 1.00 8.17 128 ASP B N 1
ATOM 1720 C CA . ASP B 1 128 ? -24.901 -19.537 0.769 1.00 21.45 128 ASP B CA 1
ATOM 1721 C C . ASP B 1 128 ? -26.380 -19.573 1.187 1.00 20.15 128 ASP B C 1
ATOM 1722 O O . ASP B 1 128 ? -26.876 -20.612 1.619 1.00 28.58 128 ASP B O 1
ATOM 1727 N N . ALA B 1 129 ? -27.110 -18.458 1.039 1.00 34.71 129 ALA B N 1
ATOM 1728 C CA . ALA B 1 129 ? -28.517 -18.439 1.437 1.00 83.52 129 ALA B CA 1
ATOM 1729 C C . ALA B 1 129 ? -29.333 -19.473 0.656 1.00 27.13 129 ALA B C 1
ATOM 1730 O O . ALA B 1 129 ? -30.183 -20.162 1.227 1.00 39.22 129 ALA B O 1
ATOM 1732 N N . ASN B 1 130 ? -29.065 -19.607 -0.644 1.00 46.75 130 ASN B N 1
ATOM 1733 C CA . ASN B 1 130 ? -29.792 -20.481 -1.557 1.00 8.91 130 ASN B CA 1
ATOM 1734 C C . ASN B 1 130 ? -28.991 -21.760 -1.876 1.00 87.62 130 ASN B C 1
ATOM 1735 O O . ASN B 1 130 ? -29.114 -22.330 -2.965 1.00 19.29 130 ASN B O 1
ATOM 1740 N N . ALA B 1 131 ? -28.158 -22.224 -0.937 1.00 27.75 131 ALA B N 1
ATOM 1741 C CA . ALA B 1 131 ? -27.234 -23.331 -1.226 1.00 37.47 131 ALA B CA 1
ATOM 1742 C C . ALA B 1 131 ? -27.979 -24.610 -1.573 1.00 55.59 131 ALA B C 1
ATOM 1743 O O . ALA B 1 131 ? -27.725 -25.215 -2.624 1.00 37.84 131 ALA B O 1
ATOM 1745 N N . ALA B 1 132 ? -28.896 -25.038 -0.688 1.00 35.65 132 ALA B N 1
ATOM 1746 C CA . ALA B 1 132 ? -29.770 -26.203 -0.859 1.00 41.57 132 ALA B CA 1
ATOM 1747 C C . ALA B 1 132 ? -30.241 -26.394 -2.296 1.00 43.54 132 ALA B C 1
ATOM 1748 O O . ALA B 1 132 ? -30.324 -27.524 -2.791 1.00 47.01 132 ALA B O 1
ATOM 1750 N N . LYS B 1 133 ? -30.550 -25.305 -2.982 1.00 39.19 133 LYS B N 1
ATOM 1751 C CA . LYS B 1 133 ? -31.008 -25.378 -4.361 1.00 26.15 133 LYS B CA 1
ATOM 1752 C C . LYS B 1 133 ? -29.884 -25.253 -5.389 1.00 37.14 133 LYS B C 1
ATOM 1753 O O . LYS B 1 133 ? -30.054 -25.696 -6.521 1.00 34.73 133 LYS B O 1
ATOM 1759 N N . THR B 1 134 ? -28.762 -24.635 -5.048 1.00 20.95 134 THR B N 1
ATOM 1760 C CA . THR B 1 134 ? -27.641 -24.577 -5.978 1.00 23.90 134 THR B CA 1
ATOM 1761 C C . THR B 1 134 ? -26.664 -25.730 -5.782 1.00 19.87 134 THR B C 1
ATOM 1762 O O . THR B 1 134 ? -25.992 -26.138 -6.735 1.00 36.29 134 THR B O 1
ATOM 1766 N N . GLY B 1 135 ? -26.578 -26.274 -4.569 1.00 33.00 135 GLY B N 1
ATOM 1767 C CA . GLY B 1 135 ? -25.600 -27.305 -4.292 1.00 23.96 135 GLY B CA 1
ATOM 1768 C C . GLY B 1 135 ? -24.182 -26.800 -4.288 1.00 36.90 135 GLY B C 1
ATOM 1769 O O . GLY B 1 135 ? -23.247 -27.597 -4.354 1.00 41.55 135 GLY B O 1
ATOM 1770 N N . LEU B 1 136 ? -23.998 -25.483 -4.207 1.00 42.09 136 LEU B N 1
ATOM 1771 C CA . LEU B 1 136 ? -22.686 -24.876 -4.370 1.00 24.65 136 LEU B CA 1
ATOM 1772 C C . LEU B 1 136 ? -21.914 -24.912 -3.060 1.00 35.34 136 LEU B C 1
ATOM 1773 O O . LEU B 1 136 ? -22.491 -24.815 -1.969 1.00 30.01 136 LEU B O 1
ATOM 1778 N N . LEU B 1 137 ? -20.604 -25.084 -3.186 1.00 31.09 137 LEU B N 1
ATOM 1779 C CA . LEU B 1 137 ? -19.736 -25.219 -2.032 1.00 40.41 137 LEU B CA 1
ATOM 1780 C C . LEU B 1 137 ? -19.898 -24.023 -1.097 1.00 10.34 137 LEU B C 1
ATOM 1781 O O . LEU B 1 137 ? -19.800 -22.867 -1.520 1.00 47.67 137 LEU B O 1
ATOM 1786 N N . THR B 1 138 ? -20.109 -24.303 0.183 1.00 27.10 138 THR B N 1
ATOM 1787 C CA . THR B 1 138 ? -20.433 -23.274 1.156 1.00 31.24 138 THR B CA 1
ATOM 1788 C C . THR B 1 138 ? -19.231 -22.944 2.016 1.00 38.45 138 THR B C 1
ATOM 1789 O O . THR B 1 138 ? -18.343 -23.768 2.235 1.00 30.07 138 THR B O 1
ATOM 1793 N N . ALA B 1 139 ? -19.253 -21.732 2.553 1.00 26.20 139 ALA B N 1
ATOM 1794 C CA . ALA B 1 139 ? -18.124 -21.244 3.320 1.00 40.79 139 ALA B CA 1
ATOM 1795 C C . ALA B 1 139 ? -18.001 -21.926 4.678 1.00 24.09 139 ALA B C 1
ATOM 1796 O O . ALA B 1 139 ? -16.907 -21.915 5.262 1.00 39.40 139 ALA B O 1
ATOM 1798 N N . GLU B 1 140 ? -19.076 -22.525 5.197 1.00 34.62 140 GLU B N 1
ATOM 1799 C CA . GLU B 1 140 ? -18.916 -23.354 6.391 1.00 51.61 140 GLU B CA 1
ATOM 1800 C C . GLU B 1 140 ? -18.264 -24.689 6.051 1.00 39.26 140 GLU B C 1
ATOM 1801 O O . GLU B 1 140 ? -17.434 -25.200 6.819 1.00 22.33 140 GLU B O 1
ATOM 1807 N N . GLN B 1 141 ? -18.609 -25.262 4.902 1.00 29.52 141 GLN B N 1
ATOM 1808 C CA . GLN B 1 141 ? -17.978 -26.510 4.503 1.00 36.34 141 GLN B CA 1
ATOM 1809 C C . GLN B 1 141 ? -16.491 -26.295 4.269 1.00 43.84 141 GLN B C 1
ATOM 1810 O O . GLN B 1 141 ? -15.654 -27.022 4.822 1.00 39.86 141 GLN B O 1
ATOM 1816 N N . PHE B 1 142 ? -16.146 -25.260 3.491 1.00 41.91 142 PHE B N 1
ATOM 1817 C CA . PHE B 1 142 ? -14.743 -24.897 3.296 1.00 21.44 142 PHE B CA 1
ATOM 1818 C C . PHE B 1 142 ? -14.044 -24.701 4.641 1.00 37.09 142 PHE B C 1
ATOM 1819 O O . PHE B 1 142 ? -12.912 -25.160 4.836 1.00 40.98 142 PHE B O 1
ATOM 1827 N N . ALA B 1 143 ? -14.724 -24.069 5.599 1.00 30.67 143 ALA B N 1
ATOM 1828 C CA . ALA B 1 143 ? -14.103 -23.816 6.896 1.00 44.22 143 ALA B CA 1
ATOM 1829 C C . ALA B 1 143 ? -13.835 -25.105 7.649 1.00 28.88 143 ALA B C 1
ATOM 1830 O O . ALA B 1 143 ? -12.829 -25.201 8.366 1.00 32.00 143 ALA B O 1
ATOM 1832 N N . ILE B 1 144 ? -14.737 -26.085 7.515 1.00 51.25 144 ILE B N 1
ATOM 1833 C CA . ILE B 1 144 ? -14.531 -27.401 8.115 1.00 22.36 144 ILE B CA 1
ATOM 1834 C C . ILE B 1 144 ? -13.268 -28.053 7.557 1.00 23.76 144 ILE B C 1
ATOM 1835 O O . ILE B 1 144 ? -12.487 -28.665 8.297 1.00 29.54 144 ILE B O 1
ATOM 1840 N N . GLN B 1 145 ? -13.061 -27.952 6.239 1.00 24.30 145 GLN B N 1
ATOM 1841 C CA . GLN B 1 145 ? -11.903 -28.570 5.614 1.00 13.88 145 GLN B CA 1
ATOM 1842 C C . GLN B 1 145 ? -10.600 -28.037 6.187 1.00 43.20 145 GLN B C 1
ATOM 1843 O O . GLN B 1 145 ? -9.562 -28.687 6.036 1.00 29.57 145 GLN B O 1
ATOM 1849 N N . PHE B 1 146 ? -10.635 -26.884 6.859 1.00 38.28 146 PHE B N 1
ATOM 1850 C CA . PHE B 1 146 ? -9.437 -26.234 7.360 1.00 12.73 146 PHE B CA 1
ATOM 1851 C C . PHE B 1 146 ? -9.461 -25.993 8.870 1.00 19.71 146 PHE B C 1
ATOM 1852 O O . PHE B 1 146 ? -8.497 -25.439 9.416 1.00 34.59 146 PHE B O 1
ATOM 1860 N N . GLY B 1 147 ? -10.509 -26.412 9.566 1.00 23.82 147 GLY B N 1
ATOM 1861 C CA . GLY B 1 147 ? -10.528 -26.253 11.006 1.00 25.02 147 GLY B CA 1
ATOM 1862 C C . GLY B 1 147 ? -10.923 -24.884 11.506 1.00 82.78 147 GLY B C 1
ATOM 1863 O O . GLY B 1 147 ? -10.828 -24.635 12.711 1.00 43.53 147 GLY B O 1
ATOM 1864 N N . GLN B 1 148 ? -11.373 -23.987 10.631 1.00 19.00 148 GLN B N 1
ATOM 1865 C CA . GLN B 1 148 ? -11.694 -22.626 11.024 1.00 43.21 148 GLN B CA 1
ATOM 1866 C C . GLN B 1 148 ? -13.197 -22.399 11.172 1.00 50.36 148 GLN B C 1
ATOM 1867 O O . GLN B 1 148 ? -13.672 -21.262 11.064 1.00 98.61 148 GLN B O 1
ATOM 1873 N N . GLN B 1 149 ? -13.940 -23.463 11.470 1.00 23.54 149 GLN B N 1
ATOM 1874 C CA . GLN B 1 149 ? -15.393 -23.428 11.423 1.00 46.07 149 GLN B CA 1
ATOM 1875 C C . GLN B 1 149 ? -15.945 -22.595 12.573 1.00 27.60 149 GLN B C 1
ATOM 1876 O O . GLN B 1 149 ? -16.908 -21.835 12.412 1.00 42.65 149 GLN B O 1
ATOM 1882 N N . GLN B 1 150 ? -15.352 -22.748 13.754 1.00 40.62 150 GLN B N 1
ATOM 1883 C CA . GLN B 1 150 ? -15.808 -21.980 14.896 1.00 31.37 150 GLN B CA 1
ATOM 1884 C C . GLN B 1 150 ? -15.595 -20.496 14.657 1.00 102.70 150 GLN B C 1
ATOM 1885 O O . GLN B 1 150 ? -16.457 -19.668 14.975 1.00 38.31 150 GLN B O 1
ATOM 1891 N N . ARG B 1 151 ? -14.457 -20.124 14.092 1.00 42.86 151 ARG B N 1
ATOM 1892 C CA . ARG B 1 151 ? -14.269 -18.716 13.825 1.00 45.28 151 ARG B CA 1
ATOM 1893 C C . ARG B 1 151 ? -15.321 -18.219 12.867 1.00 39.85 151 ARG B C 1
ATOM 1894 O O . ARG B 1 151 ? -16.003 -17.226 13.151 1.00 71.80 151 ARG B O 1
ATOM 1902 N N . LEU B 1 152 ? -15.477 -18.896 11.723 1.00 26.41 152 LEU B N 1
ATOM 1903 C CA . LEU B 1 152 ? -16.443 -18.363 10.772 1.00 43.19 152 LEU B CA 1
ATOM 1904 C C . LEU B 1 152 ? -17.796 -18.197 11.444 1.00 88.18 152 LEU B C 1
ATOM 1905 O O . LEU B 1 152 ? -18.476 -17.177 11.274 1.00 38.01 152 LEU B O 1
ATOM 1910 N N . LYS B 1 153 ? -18.175 -19.169 12.260 1.00 38.82 153 LYS B N 1
ATOM 1911 C CA . LYS B 1 153 ? -19.389 -19.017 13.046 1.00 69.54 153 LYS B CA 1
ATOM 1912 C C . LYS B 1 153 ? -19.389 -17.741 13.858 1.00 37.09 153 LYS B C 1
ATOM 1913 O O . LYS B 1 153 ? -20.399 -17.032 13.912 1.00 60.72 153 LYS B O 1
ATOM 1919 N N . ASP B 1 154 ? -18.263 -17.436 14.494 1.00 70.29 154 ASP B N 1
ATOM 1920 C CA . ASP B 1 154 ? -18.211 -16.329 15.435 1.00 39.59 154 ASP B CA 1
ATOM 1921 C C . ASP B 1 154 ? -18.449 -14.998 14.735 1.00 70.56 154 ASP B C 1
ATOM 1922 O O . ASP B 1 154 ? -19.009 -14.072 15.330 1.00 55.46 154 ASP B O 1
ATOM 1927 N N . ILE B 1 155 ? -18.049 -14.892 13.468 1.00 58.90 155 ILE B N 1
ATOM 1928 C CA . ILE B 1 155 ? -18.164 -13.644 12.718 1.00 52.43 155 ILE B CA 1
ATOM 1929 C C . ILE B 1 155 ? -19.425 -13.631 11.863 1.00 105.50 155 ILE B C 1
ATOM 1930 O O . ILE B 1 155 ? -19.651 -12.695 11.086 1.00 42.06 155 ILE B O 1
ATOM 1935 N N . GLN B 1 156 ? -20.242 -14.673 11.987 1.00 20.99 156 GLN B N 1
ATOM 1936 C CA . GLN B 1 156 ? -21.505 -14.745 11.276 1.00 63.16 156 GLN B CA 1
ATOM 1937 C C . GLN B 1 156 ? -22.503 -13.735 11.850 1.00 33.96 156 GLN B C 1
ATOM 1938 O O . GLN B 1 156 ? -22.493 -13.459 13.061 1.00 54.07 156 GLN B O 1
ATOM 1944 N N . PRO B 1 157 ? -23.355 -13.147 11.019 1.00 57.21 157 PRO B N 1
ATOM 1945 C CA . PRO B 1 157 ? -24.220 -12.057 11.481 1.00 42.28 157 PRO B CA 1
ATOM 1946 C C . PRO B 1 157 ? -25.292 -12.547 12.446 1.00 40.65 157 PRO B C 1
ATOM 1947 O O . PRO B 1 157 ? -25.598 -13.738 12.541 1.00 68.78 157 PRO B O 1
ATOM 1951 N N . SER B 1 158 ? -25.868 -11.590 13.167 1.00 62.83 158 SER B N 1
ATOM 1952 C CA . SER B 1 158 ? -26.934 -11.872 14.115 1.00 65.19 158 SER B CA 1
ATOM 1953 C C . SER B 1 158 ? -28.315 -11.700 13.508 1.00 70.68 158 SER B C 1
ATOM 1954 O O . SER B 1 158 ? -29.304 -12.087 14.134 1.00 61.97 158 SER B O 1
ATOM 1957 N N . THR B 1 159 ? -28.357 -11.273 12.238 1.00 93.38 159 THR B N 1
ATOM 1958 C CA . THR B 1 159 ? -29.578 -11.152 11.442 1.00 63.31 159 THR B CA 1
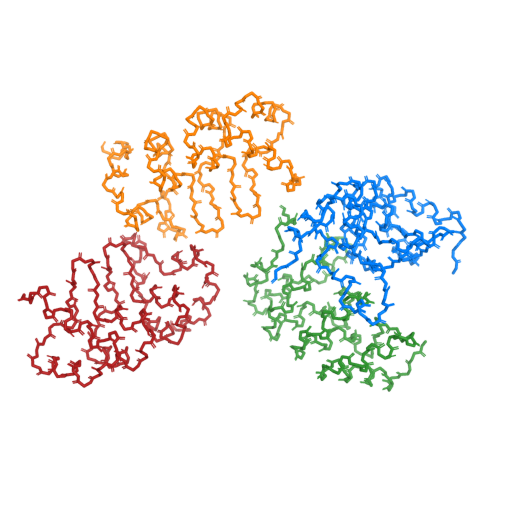ATOM 1959 C C . THR B 1 159 ? -30.465 -12.406 11.488 1.00 129.72 159 THR B C 1
ATOM 1960 O O . THR B 1 159 ? -31.693 -12.301 11.389 1.00 56.93 159 THR B O 1
ATOM 1964 N N . GLU B 1 160 ? -29.881 -13.592 11.638 1.00 122.65 160 GLU B N 1
ATOM 1965 C CA . GLU B 1 160 ? -30.671 -14.773 12.004 1.00 42.75 160 GLU B CA 1
ATOM 1966 C C . GLU B 1 160 ? -30.524 -14.911 13.521 1.00 146.93 160 GLU B C 1
ATOM 1967 O O . GLU B 1 160 ? -29.554 -15.488 14.028 1.00 30.30 160 GLU B O 1
ATOM 1973 N N . LYS B 1 161 ? -31.464 -14.283 14.243 1.00 77.84 161 LYS B N 1
ATOM 1974 C CA . LYS B 1 161 ? -31.563 -14.261 15.717 1.00 13.72 161 LYS B CA 1
ATOM 1975 C C . LYS B 1 161 ? -32.717 -13.368 16.106 1.00 54.28 161 LYS B C 1
ATOM 1976 O O . LYS B 1 161 ? -32.673 -12.160 15.888 1.00 83.34 161 LYS B O 1
ATOM 1982 N N . ASN C 1 32 ? -6.414 -30.895 -58.319 1.00 87.76 32 ASN C N 1
ATOM 1983 C CA . ASN C 1 32 ? -7.394 -31.975 -58.252 1.00 125.98 32 ASN C CA 1
ATOM 1984 C C . ASN C 1 32 ? -6.713 -33.324 -58.133 1.00 155.61 32 ASN C C 1
ATOM 1985 O O . ASN C 1 32 ? -6.055 -33.784 -59.067 1.00 137.63 32 ASN C O 1
ATOM 1990 N N . GLY C 1 33 ? -6.873 -33.953 -56.975 1.00 162.48 33 GLY C N 1
ATOM 1991 C CA . GLY C 1 33 ? -6.404 -35.306 -56.754 1.00 113.41 33 GLY C CA 1
ATOM 1992 C C . GLY C 1 33 ? -7.555 -36.293 -56.823 1.00 81.96 33 GLY C C 1
ATOM 1993 O O . GLY C 1 33 ? -8.668 -36.000 -56.392 1.00 82.06 33 GLY C O 1
ATOM 1994 N N . SER C 1 34 ? -7.272 -37.478 -57.360 1.00 86.83 34 SER C N 1
ATOM 1995 C CA . SER C 1 34 ? -8.309 -38.476 -57.598 1.00 48.23 34 SER C CA 1
ATOM 1996 C C . SER C 1 34 ? -8.834 -39.061 -56.283 1.00 91.67 34 SER C C 1
ATOM 1997 O O . SER C 1 34 ? -8.247 -38.893 -55.209 1.00 46.08 34 SER C O 1
ATOM 2000 N N . ALA C 1 35 ? -9.947 -39.797 -56.387 1.00 58.47 35 ALA C N 1
ATOM 2001 C CA . ALA C 1 35 ? -10.549 -40.386 -55.195 1.00 37.37 35 ALA C CA 1
ATOM 2002 C C . ALA C 1 35 ? -9.567 -41.290 -54.454 1.00 43.09 35 ALA C C 1
ATOM 2003 O O . ALA C 1 35 ? -9.650 -41.420 -53.225 1.00 47.05 35 ALA C O 1
ATOM 2005 N N . GLU C 1 36 ? -8.587 -41.855 -55.167 1.00 98.68 36 GLU C N 1
ATOM 2006 C CA . GLU C 1 36 ? -7.788 -42.955 -54.630 1.00 35.75 36 GLU C CA 1
ATOM 2007 C C . GLU C 1 36 ? -6.599 -42.484 -53.798 1.00 70.57 36 GLU C C 1
ATOM 2008 O O . GLU C 1 36 ? -6.286 -43.109 -52.778 1.00 50.95 36 GLU C O 1
ATOM 2014 N N . VAL C 1 37 ? -5.903 -41.412 -54.199 1.00 64.47 37 VAL C N 1
ATOM 2015 C CA . VAL C 1 37 ? -4.827 -40.952 -53.320 1.00 109.03 37 VAL C CA 1
ATOM 2016 C C . VAL C 1 37 ? -5.410 -40.269 -52.098 1.00 47.31 37 VAL C C 1
ATOM 2017 O O . VAL C 1 37 ? -4.783 -40.259 -51.034 1.00 80.72 37 VAL C O 1
ATOM 2021 N N . ILE C 1 38 ? -6.602 -39.684 -52.229 1.00 37.33 38 ILE C N 1
ATOM 2022 C CA . ILE C 1 38 ? -7.292 -39.160 -51.059 1.00 59.75 38 ILE C CA 1
ATOM 2023 C C . ILE C 1 38 ? -7.373 -40.229 -49.980 1.00 88.03 38 ILE C C 1
ATOM 2024 O O . ILE C 1 38 ? -7.100 -39.960 -48.803 1.00 48.81 38 ILE C O 1
ATOM 2029 N N . GLU C 1 39 ? -7.678 -41.478 -50.361 1.00 65.59 39 GLU C N 1
ATOM 2030 C CA . GLU C 1 39 ? -7.785 -42.490 -49.315 1.00 86.08 39 GLU C CA 1
ATOM 2031 C C . GLU C 1 39 ? -6.403 -42.943 -48.855 1.00 19.91 39 GLU C C 1
ATOM 2032 O O . GLU C 1 39 ? -6.203 -43.236 -47.669 1.00 49.41 39 GLU C O 1
ATOM 2038 N N . LEU C 1 40 ? -5.431 -42.998 -49.774 1.00 44.27 40 LEU C N 1
ATOM 2039 C CA . LEU C 1 40 ? -4.036 -43.153 -49.359 1.00 58.51 40 LEU C CA 1
ATOM 2040 C C . LEU C 1 40 ? -3.657 -42.102 -48.327 1.00 58.60 40 LEU C C 1
ATOM 2041 O O . LEU C 1 40 ? -3.118 -42.419 -47.257 1.00 45.21 40 LEU C O 1
ATOM 2046 N N . PHE C 1 41 ? -3.942 -40.836 -48.637 1.00 30.74 41 PHE C N 1
ATOM 2047 C CA . PHE C 1 41 ? -3.713 -39.778 -47.667 1.00 40.18 41 PHE C CA 1
ATOM 2048 C C . PHE C 1 41 ? -4.519 -40.030 -46.406 1.00 17.35 41 PHE C C 1
ATOM 2049 O O . PHE C 1 41 ? -3.982 -40.008 -45.290 1.00 39.15 41 PHE C O 1
ATOM 2057 N N . PHE C 1 42 ? -5.807 -40.326 -46.570 1.00 37.09 42 PHE C N 1
ATOM 2058 C CA . PHE C 1 42 ? -6.673 -40.492 -45.408 1.00 37.21 42 PHE C CA 1
ATOM 2059 C C . PHE C 1 42 ? -6.331 -41.762 -44.628 1.00 60.85 42 PHE C C 1
ATOM 2060 O O . PHE C 1 42 ? -6.444 -41.769 -43.394 1.00 27.45 42 PHE C O 1
ATOM 2068 N N . SER C 1 43 ? -5.886 -42.829 -45.314 1.00 39.32 43 SER C N 1
ATOM 2069 C CA . SER C 1 43 ? -5.474 -44.044 -44.609 1.00 28.22 43 SER C CA 1
ATOM 2070 C C . SER C 1 43 ? -4.325 -43.746 -43.667 1.00 72.62 43 SER C C 1
ATOM 2071 O O . SER C 1 43 ? -4.346 -44.148 -42.492 1.00 28.76 43 SER C O 1
ATOM 2074 N N . ALA C 1 44 ? -3.318 -43.013 -44.161 1.00 20.83 44 ALA C N 1
ATOM 2075 C CA . ALA C 1 44 ? -2.173 -42.693 -43.318 1.00 28.23 44 ALA C CA 1
ATOM 2076 C C . ALA C 1 44 ? -2.596 -41.899 -42.087 1.00 36.68 44 ALA C C 1
ATOM 2077 O O . ALA C 1 44 ? -2.051 -42.098 -40.994 1.00 40.60 44 ALA C O 1
ATOM 2079 N N . ALA C 1 45 ? -3.601 -41.034 -42.231 1.00 35.99 45 ALA C N 1
ATOM 2080 C CA . ALA C 1 45 ? -4.088 -40.284 -41.078 1.00 40.52 45 ALA C CA 1
ATOM 2081 C C . ALA C 1 45 ? -4.872 -41.182 -40.128 1.00 32.55 45 ALA C C 1
ATOM 2082 O O . ALA C 1 45 ? -4.651 -41.147 -38.908 1.00 29.35 45 ALA C O 1
ATOM 2084 N N . LYS C 1 46 ? -5.768 -42.015 -40.678 1.00 35.85 46 LYS C N 1
ATOM 2085 C CA . LYS C 1 46 ? -6.516 -42.989 -39.878 1.00 45.30 46 LYS C CA 1
ATOM 2086 C C . LYS C 1 46 ? -5.610 -43.903 -39.041 1.00 30.26 46 LYS C C 1
ATOM 2087 O O . LYS C 1 46 ? -5.974 -44.251 -37.908 1.00 23.62 46 LYS C O 1
ATOM 2093 N N . VAL C 1 47 ? -4.423 -44.274 -39.551 1.00 34.56 47 VAL C N 1
ATOM 2094 C CA . VAL C 1 47 ? -3.513 -45.177 -38.837 1.00 55.53 47 VAL C CA 1
ATOM 2095 C C . VAL C 1 47 ? -2.428 -44.428 -38.064 1.00 66.00 47 VAL C C 1
ATOM 2096 O O . VAL C 1 47 ? -1.648 -45.055 -37.329 1.00 67.18 47 VAL C O 1
ATOM 2100 N N . GLY C 1 48 ? -2.387 -43.100 -38.158 1.00 66.18 48 GLY C N 1
ATOM 2101 C CA . GLY C 1 48 ? -1.340 -42.352 -37.488 1.00 61.83 48 GLY C CA 1
ATOM 2102 C C . GLY C 1 48 ? -0.016 -42.398 -38.207 1.00 43.22 48 GLY C C 1
ATOM 2103 O O . GLY C 1 48 ? 1.025 -42.090 -37.618 1.00 30.73 48 GLY C O 1
ATOM 2104 N N . ASN C 1 49 ? -0.026 -42.775 -39.477 1.00 41.89 49 ASN C N 1
ATOM 2105 C CA . ASN C 1 49 ? 1.199 -42.856 -40.247 1.00 35.59 49 ASN C CA 1
ATOM 2106 C C . ASN C 1 49 ? 1.711 -41.445 -40.524 1.00 39.71 49 ASN C C 1
ATOM 2107 O O . ASN C 1 49 ? 1.644 -40.928 -41.648 1.00 47.06 49 ASN C O 1
ATOM 2112 N N . ILE C 1 50 ? 2.228 -40.819 -39.468 1.00 25.55 50 ILE C N 1
ATOM 2113 C CA . ILE C 1 50 ? 2.656 -39.428 -39.511 1.00 19.34 50 ILE C CA 1
ATOM 2114 C C . ILE C 1 50 ? 3.733 -39.192 -40.570 1.00 45.35 50 ILE C C 1
ATOM 2115 O O . ILE C 1 50 ? 3.806 -38.113 -41.172 1.00 49.60 50 ILE C O 1
ATOM 2120 N N . GLU C 1 51 ? 4.573 -40.200 -40.825 1.00 50.98 51 GLU C N 1
ATOM 2121 C CA . GLU C 1 51 ? 5.672 -40.067 -41.783 1.00 37.82 51 GLU C CA 1
ATOM 2122 C C . GLU C 1 51 ? 5.162 -39.946 -43.219 1.00 58.14 51 GLU C C 1
ATOM 2123 O O . GLU C 1 51 ? 5.713 -39.173 -44.016 1.00 33.17 51 GLU C O 1
ATOM 2129 N N . VAL C 1 52 ? 4.149 -40.743 -43.581 1.00 32.45 52 VAL C N 1
ATOM 2130 C CA . VAL C 1 52 ? 3.475 -40.589 -44.870 1.00 39.14 52 VAL C CA 1
ATOM 2131 C C . VAL C 1 52 ? 2.725 -39.270 -44.953 1.00 63.29 52 VAL C C 1
ATOM 2132 O O . VAL C 1 52 ? 2.574 -38.692 -46.040 1.00 20.96 52 VAL C O 1
ATOM 2136 N N . LEU C 1 53 ? 2.183 -38.797 -43.838 1.00 23.47 53 LEU C N 1
ATOM 2137 C CA . LEU C 1 53 ? 1.444 -37.550 -43.924 1.00 54.53 53 LEU C CA 1
ATOM 2138 C C . LEU C 1 53 ? 2.382 -36.445 -44.383 1.00 51.87 53 LEU C C 1
ATOM 2139 O O . LEU C 1 53 ? 2.179 -35.835 -45.444 1.00 35.79 53 LEU C O 1
ATOM 2144 N N . GLN C 1 54 ? 3.481 -36.257 -43.648 1.00 45.88 54 GLN C N 1
ATOM 2145 C CA . GLN C 1 54 ? 4.415 -35.181 -43.965 1.00 74.78 54 GLN C CA 1
ATOM 2146 C C . GLN C 1 54 ? 5.032 -35.372 -45.344 1.00 22.71 54 GLN C C 1
ATOM 2147 O O . GLN C 1 54 ? 5.242 -34.396 -46.078 1.00 38.98 54 GLN C O 1
ATOM 2153 N N . GLU C 1 55 ? 5.255 -36.631 -45.731 1.00 30.25 55 GLU C N 1
ATOM 2154 C CA . GLU C 1 55 ? 5.750 -36.946 -47.066 1.00 32.69 55 GLU C CA 1
ATOM 2155 C C . GLU C 1 55 ? 4.795 -36.443 -48.135 1.00 31.63 55 GLU C C 1
ATOM 2156 O O . GLU C 1 55 ? 5.209 -35.766 -49.082 1.00 28.83 55 GLU C O 1
ATOM 2162 N N . PHE C 1 56 ? 3.508 -36.789 -48.008 1.00 48.80 56 PHE C N 1
ATOM 2163 C CA . PHE C 1 56 ? 2.493 -36.234 -48.897 1.00 34.92 56 PHE C CA 1
ATOM 2164 C C . PHE C 1 56 ? 2.559 -34.716 -48.916 1.00 56.88 56 PHE C C 1
ATOM 2165 O O . PHE C 1 56 ? 2.632 -34.093 -49.983 1.00 40.20 56 PHE C O 1
ATOM 2173 N N . LEU C 1 57 ? 2.531 -34.099 -47.734 1.00 36.13 57 LEU C N 1
ATOM 2174 C CA . LEU C 1 57 ? 2.487 -32.644 -47.695 1.00 50.65 57 LEU C CA 1
ATOM 2175 C C . LEU C 1 57 ? 3.744 -32.071 -48.308 1.00 40.27 57 LEU C C 1
ATOM 2176 O O . LEU C 1 57 ? 3.679 -31.184 -49.169 1.00 54.02 57 LEU C O 1
ATOM 2181 N N . SER C 1 58 ? 4.903 -32.603 -47.910 1.00 41.06 58 SER C N 1
ATOM 2182 C CA . SER C 1 58 ? 6.155 -31.998 -48.339 1.00 72.71 58 SER C CA 1
ATOM 2183 C C . SER C 1 58 ? 6.300 -32.012 -49.857 1.00 48.09 58 SER C C 1
ATOM 2184 O O . SER C 1 58 ? 7.055 -31.210 -50.406 1.00 47.13 58 SER C O 1
ATOM 2187 N N . HIS C 1 59 ? 5.546 -32.852 -50.564 1.00 40.15 59 HIS C N 1
ATOM 2188 C CA . HIS C 1 59 ? 5.479 -32.744 -52.018 1.00 42.37 59 HIS C CA 1
ATOM 2189 C C . HIS C 1 59 ? 4.199 -32.068 -52.495 1.00 83.22 59 HIS C C 1
ATOM 2190 O O . HIS C 1 59 ? 3.782 -32.264 -53.643 1.00 41.84 59 HIS C O 1
ATOM 2197 N N . GLY C 1 60 ? 3.585 -31.250 -51.639 1.00 41.85 60 GLY C N 1
ATOM 2198 C CA . GLY C 1 60 ? 2.533 -30.353 -52.076 1.00 39.70 60 GLY C CA 1
ATOM 2199 C C . GLY C 1 60 ? 1.152 -30.958 -52.170 1.00 65.99 60 GLY C C 1
ATOM 2200 O O . GLY C 1 60 ? 0.337 -30.484 -52.962 1.00 47.93 60 GLY C O 1
ATOM 2201 N N . PHE C 1 61 ? 0.856 -31.983 -51.385 1.00 53.35 61 PHE C N 1
ATOM 2202 C CA . PHE C 1 61 ? -0.482 -32.559 -51.441 1.00 26.84 61 PHE C CA 1
ATOM 2203 C C . PHE C 1 61 ? -1.448 -31.704 -50.629 1.00 47.94 61 PHE C C 1
ATOM 2204 O O . PHE C 1 61 ? -1.146 -31.349 -49.490 1.00 28.62 61 PHE C O 1
ATOM 2212 N N . PRO C 1 62 ? -2.634 -31.381 -51.166 1.00 25.14 62 PRO C N 1
ATOM 2213 C CA . PRO C 1 62 ? -3.517 -30.393 -50.507 1.00 36.47 62 PRO C CA 1
ATOM 2214 C C . PRO C 1 62 ? -4.127 -30.937 -49.220 1.00 17.94 62 PRO C C 1
ATOM 2215 O O . PRO C 1 62 ? -4.910 -31.884 -49.246 1.00 34.65 62 PRO C O 1
ATOM 2219 N N . ILE C 1 63 ? -3.761 -30.322 -48.090 1.00 19.62 63 ILE C N 1
ATOM 2220 C CA . ILE C 1 63 ? -4.055 -30.899 -46.776 1.00 27.78 63 ILE C CA 1
ATOM 2221 C C . ILE C 1 63 ? -5.543 -30.816 -46.448 1.00 33.65 63 ILE C C 1
ATOM 2222 O O . ILE C 1 63 ? -6.061 -31.638 -45.674 1.00 41.36 63 ILE C O 1
ATOM 2227 N N . ASP C 1 64 ? -6.251 -29.829 -47.008 1.00 56.77 64 ASP C N 1
ATOM 2228 C CA . ASP C 1 64 ? -7.676 -29.678 -46.767 1.00 27.34 64 ASP C CA 1
ATOM 2229 C C . ASP C 1 64 ? -8.547 -30.375 -47.825 1.00 17.12 64 ASP C C 1
ATOM 2230 O O . ASP C 1 64 ? -9.743 -30.084 -47.904 1.00 55.29 64 ASP C O 1
ATOM 2235 N N . VAL C 1 65 ? -7.967 -31.236 -48.666 1.00 34.80 65 VAL C N 1
ATOM 2236 C CA . VAL C 1 65 ? -8.740 -31.941 -49.680 1.00 16.82 65 VAL C CA 1
ATOM 2237 C C . VAL C 1 65 ? -9.880 -32.709 -49.014 1.00 56.69 65 VAL C C 1
ATOM 2238 O O . VAL C 1 65 ? -9.756 -33.191 -47.880 1.00 41.85 65 VAL C O 1
ATOM 2242 N N . GLN C 1 66 ? -11.004 -32.808 -49.726 1.00 45.32 66 GLN C N 1
ATOM 2243 C CA . GLN C 1 66 ? -12.217 -33.440 -49.219 1.00 42.11 66 GLN C CA 1
ATOM 2244 C C . GLN C 1 66 ? -12.700 -34.512 -50.188 1.00 30.69 66 GLN C C 1
ATOM 2245 O O . GLN C 1 66 ? -12.846 -34.251 -51.388 1.00 63.28 66 GLN C O 1
ATOM 2251 N N . ASP C 1 67 ? -12.930 -35.717 -49.669 1.00 43.47 67 ASP C N 1
ATOM 2252 C CA . ASP C 1 67 ? -13.478 -36.799 -50.480 1.00 51.23 67 ASP C CA 1
ATOM 2253 C C . ASP C 1 67 ? -14.962 -36.580 -50.777 1.00 15.61 67 ASP C C 1
ATOM 2254 O O . ASP C 1 67 ? -15.563 -35.552 -50.439 1.00 41.58 67 ASP C O 1
ATOM 2259 N N . HIS C 1 68 ? -15.593 -37.612 -51.344 1.00 38.21 68 HIS C N 1
ATOM 2260 C CA . HIS C 1 68 ? -16.989 -37.528 -51.770 1.00 70.88 68 HIS C CA 1
ATOM 2261 C C . HIS C 1 68 ? -17.966 -37.364 -50.618 1.00 19.70 68 HIS C C 1
ATOM 2262 O O . HIS C 1 68 ? -19.084 -36.897 -50.849 1.00 58.36 68 HIS C O 1
ATOM 2269 N N . SER C 1 69 ? -17.585 -37.728 -49.396 1.00 32.07 69 SER C N 1
ATOM 2270 C CA . SER C 1 69 ? -18.410 -37.436 -48.235 1.00 20.23 69 SER C CA 1
ATOM 2271 C C . SER C 1 69 ? -18.043 -36.113 -47.566 1.00 55.49 69 SER C C 1
ATOM 2272 O O . SER C 1 69 ? -18.528 -35.851 -46.463 1.00 36.71 69 SER C O 1
ATOM 2275 N N . GLY C 1 70 ? -17.183 -35.292 -48.189 1.00 37.62 70 GLY C N 1
ATOM 2276 C CA . GLY C 1 70 ? -16.671 -34.071 -47.577 1.00 27.34 70 GLY C CA 1
ATOM 2277 C C . GLY C 1 70 ? -15.663 -34.246 -46.457 1.00 54.87 70 GLY C C 1
ATOM 2278 O O . GLY C 1 70 ? -15.320 -33.266 -45.787 1.00 23.90 70 GLY C O 1
ATOM 2279 N N . TYR C 1 71 ? -15.172 -35.458 -46.226 1.00 20.53 71 TYR C N 1
ATOM 2280 C CA . TYR C 1 71 ? -14.210 -35.685 -45.157 1.00 51.23 71 TYR C CA 1
ATOM 2281 C C . TYR C 1 71 ? -12.859 -35.046 -45.502 1.00 35.98 71 TYR C C 1
ATOM 2282 O O . TYR C 1 71 ? -12.487 -34.942 -46.674 1.00 18.07 71 TYR C O 1
ATOM 2291 N N . THR C 1 72 ? -12.141 -34.584 -44.469 1.00 32.21 72 THR C N 1
ATOM 2292 C CA . THR C 1 72 ? -10.749 -34.134 -44.564 1.00 32.96 72 THR C CA 1
ATOM 2293 C C . THR C 1 72 ? -9.853 -35.091 -43.785 1.00 41.07 72 THR C C 1
ATOM 2294 O O . THR C 1 72 ? -10.309 -35.813 -42.891 1.00 23.49 72 THR C O 1
ATOM 2298 N N . ALA C 1 73 ? -8.555 -35.063 -44.100 1.00 35.01 73 ALA C N 1
ATOM 2299 C CA . ALA C 1 73 ? -7.605 -35.887 -43.354 1.00 12.51 73 ALA C CA 1
ATOM 2300 C C . ALA C 1 73 ? -7.700 -35.636 -41.851 1.00 29.35 73 ALA C C 1
ATOM 2301 O O . ALA C 1 73 ? -7.631 -36.576 -41.046 1.00 18.04 73 ALA C O 1
ATOM 2303 N N . LEU C 1 74 ? -7.857 -34.367 -41.459 1.00 10.58 74 LEU C N 1
ATOM 2304 C CA . LEU C 1 74 ? -7.911 -34.009 -40.039 1.00 25.47 74 LEU C CA 1
ATOM 2305 C C . LEU C 1 74 ? -9.136 -34.620 -39.362 1.00 45.73 74 LEU C C 1
ATOM 2306 O O . LEU C 1 74 ? -9.039 -35.135 -38.237 1.00 25.68 74 LEU C O 1
ATOM 2311 N N . MET C 1 75 ? -10.298 -34.552 -40.026 1.00 43.41 75 MET C N 1
ATOM 2312 C CA . MET C 1 75 ? -11.480 -35.289 -39.577 1.00 33.04 75 MET C CA 1
ATOM 2313 C C . MET C 1 75 ? -11.150 -36.760 -39.316 1.00 43.18 75 MET C C 1
ATOM 2314 O O . MET C 1 75 ? -11.375 -37.277 -38.213 1.00 26.93 75 MET C O 1
ATOM 2319 N N . MET C 1 76 ? -10.578 -37.441 -40.316 1.00 33.91 76 MET C N 1
ATOM 2320 C CA . MET C 1 76 ? -10.206 -38.849 -40.167 1.00 47.20 76 MET C CA 1
ATOM 2321 C C . MET C 1 76 ? -9.379 -39.073 -38.909 1.00 54.21 76 MET C C 1
ATOM 2322 O O . MET C 1 76 ? -9.678 -39.960 -38.100 1.00 24.91 76 MET C O 1
ATOM 2327 N N . ALA C 1 77 ? -8.343 -38.249 -38.721 1.00 28.92 77 ALA C N 1
ATOM 2328 C CA . ALA C 1 77 ? -7.427 -38.469 -37.611 1.00 29.48 77 ALA C CA 1
ATOM 2329 C C . ALA C 1 77 ? -8.113 -38.266 -36.276 1.00 30.81 77 ALA C C 1
ATOM 2330 O O . ALA C 1 77 ? -7.778 -38.943 -35.292 1.00 33.31 77 ALA C O 1
ATOM 2332 N N . SER C 1 78 ? -9.082 -37.357 -36.230 1.00 28.72 78 SER C N 1
ATOM 2333 C CA . SER C 1 78 ? -9.791 -37.105 -34.986 1.00 47.43 78 SER C CA 1
ATOM 2334 C C . SER C 1 78 ? -10.752 -38.236 -34.684 1.00 46.80 78 SER C C 1
ATOM 2335 O O . SER C 1 78 ? -10.858 -38.671 -33.528 1.00 53.77 78 SER C O 1
ATOM 2338 N N . TYR C 1 79 ? -11.448 -38.766 -35.712 1.00 84.09 79 TYR C N 1
ATOM 2339 C CA . TYR C 1 79 ? -12.381 -39.875 -35.467 1.00 44.12 79 TYR C CA 1
ATOM 2340 C C . TYR C 1 79 ? -11.642 -41.049 -34.861 1.00 69.79 79 TYR C C 1
ATOM 2341 O O . TYR C 1 79 ? -12.136 -41.690 -33.920 1.00 27.08 79 TYR C O 1
ATOM 2350 N N . TYR C 1 80 ? -10.437 -41.321 -35.359 1.00 23.84 80 TYR C N 1
ATOM 2351 C CA . TYR C 1 80 ? -9.715 -42.517 -34.948 1.00 40.08 80 TYR C CA 1
ATOM 2352 C C . TYR C 1 80 ? -8.825 -42.282 -33.743 1.00 21.99 80 TYR C C 1
ATOM 2353 O O . TYR C 1 80 ? -8.027 -43.159 -33.389 1.00 38.13 80 TYR C O 1
ATOM 2362 N N . GLY C 1 81 ? -8.947 -41.121 -33.107 1.00 39.42 81 GLY C N 1
ATOM 2363 C CA . GLY C 1 81 ? -8.211 -40.875 -31.891 1.00 26.26 81 GLY C CA 1
ATOM 2364 C C . GLY C 1 81 ? -6.712 -40.763 -32.049 1.00 54.28 81 GLY C C 1
ATOM 2365 O O . GLY C 1 81 ? -6.002 -40.885 -31.053 1.00 20.09 81 GLY C O 1
ATOM 2366 N N . GLN C 1 82 ? -6.200 -40.523 -33.262 1.00 21.45 82 GLN C N 1
ATOM 2367 C CA . GLN C 1 82 ? -4.747 -40.418 -33.473 1.00 26.26 82 GLN C CA 1
ATOM 2368 C C . GLN C 1 82 ? -4.267 -39.007 -33.139 1.00 20.39 82 GLN C C 1
ATOM 2369 O O . GLN C 1 82 ? -4.149 -38.144 -34.022 1.00 20.73 82 GLN C O 1
ATOM 2375 N N . LYS C 1 83 ? -4.000 -38.766 -31.846 1.00 15.30 83 LYS C N 1
ATOM 2376 C CA . LYS C 1 83 ? -3.550 -37.442 -31.406 1.00 73.10 83 LYS C CA 1
ATOM 2377 C C . LYS C 1 83 ? -2.382 -36.898 -32.231 1.00 39.49 83 LYS C C 1
ATOM 2378 O O . LYS C 1 83 ? -2.396 -35.733 -32.644 1.00 55.54 83 LYS C O 1
ATOM 2384 N N . ASP C 1 84 ? -1.326 -37.705 -32.487 1.00 37.04 84 ASP C N 1
ATOM 2385 C CA . ASP C 1 84 ? -0.155 -37.054 -33.072 1.00 35.00 84 ASP C CA 1
ATOM 2386 C C . ASP C 1 84 ? -0.410 -36.637 -34.511 1.00 25.90 84 ASP C C 1
ATOM 2387 O O . ASP C 1 84 ? 0.178 -35.660 -34.978 1.00 40.10 84 ASP C O 1
ATOM 2392 N N . ALA C 1 85 ? -1.328 -37.302 -35.210 1.00 56.06 85 ALA C N 1
ATOM 2393 C CA . ALA C 1 85 ? -1.639 -36.836 -36.560 1.00 28.06 85 ALA C CA 1
ATOM 2394 C C . ALA C 1 85 ? -2.511 -35.584 -36.542 1.00 83.41 85 ALA C C 1
ATOM 2395 O O . ALA C 1 85 ? -2.555 -34.855 -37.535 1.00 21.60 85 ALA C O 1
ATOM 2397 N N . VAL C 1 86 ? -3.192 -35.308 -35.432 1.00 20.91 86 VAL C N 1
ATOM 2398 C CA . VAL C 1 86 ? -3.916 -34.053 -35.320 1.00 38.43 86 VAL C CA 1
ATOM 2399 C C . VAL C 1 86 ? -2.929 -32.911 -35.123 1.00 27.07 86 VAL C C 1
ATOM 2400 O O . VAL C 1 86 ? -2.983 -31.901 -35.832 1.00 28.02 86 VAL C O 1
ATOM 2404 N N . LYS C 1 87 ? -1.996 -33.072 -34.172 1.00 19.83 87 LYS C N 1
ATOM 2405 C CA . LYS C 1 87 ? -0.952 -32.074 -33.924 1.00 40.34 87 LYS C CA 1
ATOM 2406 C C . LYS C 1 87 ? -0.207 -31.684 -35.200 1.00 12.43 87 LYS C C 1
ATOM 2407 O O . LYS C 1 87 ? -0.182 -30.505 -35.573 1.00 34.18 87 LYS C O 1
ATOM 2413 N N . VAL C 1 88 ? 0.345 -32.667 -35.923 1.00 21.05 88 VAL C N 1
ATOM 2414 C CA . VAL C 1 88 ? 1.093 -32.345 -37.140 1.00 59.63 88 VAL C CA 1
ATOM 2415 C C . VAL C 1 88 ? 0.176 -31.757 -38.211 1.00 18.03 88 VAL C C 1
ATOM 2416 O O . VAL C 1 88 ? 0.559 -30.823 -38.936 1.00 28.65 88 VAL C O 1
ATOM 2420 N N . LEU C 1 89 ? -1.022 -32.321 -38.370 1.00 48.79 89 LEU C N 1
ATOM 2421 C CA . LEU C 1 89 ? -1.909 -31.840 -39.421 1.00 25.62 89 LEU C CA 1
ATOM 2422 C C . LEU C 1 89 ? -2.215 -30.357 -39.229 1.00 93.84 89 LEU C C 1
ATOM 2423 O O . LEU C 1 89 ? -2.148 -29.563 -40.177 1.00 13.54 89 LEU C O 1
ATOM 2428 N N . LEU C 1 90 ? -2.501 -29.961 -37.992 1.00 11.02 90 LEU C N 1
ATOM 2429 C CA . LEU C 1 90 ? -2.770 -28.561 -37.704 1.00 31.43 90 LEU C CA 1
ATOM 2430 C C . LEU C 1 90 ? -1.507 -27.727 -37.864 1.00 27.83 90 LEU C C 1
ATOM 2431 O O . LEU C 1 90 ? -1.545 -26.638 -38.450 1.00 30.44 90 LEU C O 1
ATOM 2436 N N . GLU C 1 91 ? -0.380 -28.224 -37.343 1.00 22.89 91 GLU C N 1
ATOM 2437 C CA . GLU C 1 91 ? 0.875 -27.496 -37.471 1.00 21.40 91 GLU C CA 1
ATOM 2438 C C . GLU C 1 91 ? 1.191 -27.179 -38.929 1.00 28.04 91 GLU C C 1
ATOM 2439 O O . GLU C 1 91 ? 1.630 -26.069 -39.256 1.00 28.72 91 GLU C O 1
ATOM 2445 N N . GLN C 1 92 ? 0.921 -28.113 -39.819 1.00 15.72 92 GLN C N 1
ATOM 2446 C CA . GLN C 1 92 ? 1.003 -27.901 -41.264 1.00 18.55 92 GLN C CA 1
ATOM 2447 C C . GLN C 1 92 ? -0.202 -27.154 -41.851 1.00 29.09 92 GLN C C 1
ATOM 2448 O O . GLN C 1 92 ? -0.304 -27.055 -43.079 1.00 21.88 92 GLN C O 1
ATOM 2454 N N . GLY C 1 93 ? -1.083 -26.597 -41.029 1.00 35.37 93 GLY C N 1
ATOM 2455 C CA . GLY C 1 93 ? -2.039 -25.606 -41.495 1.00 33.96 93 GLY C CA 1
ATOM 2456 C C . GLY C 1 93 ? -3.393 -26.126 -41.926 1.00 39.54 93 GLY C C 1
ATOM 2457 O O . GLY C 1 93 ? -4.019 -25.506 -42.799 1.00 22.65 93 GLY C O 1
ATOM 2458 N N . ALA C 1 94 ? -3.854 -27.242 -41.364 1.00 20.58 94 ALA C N 1
ATOM 2459 C CA . ALA C 1 94 ? -5.141 -27.809 -41.760 1.00 19.33 94 ALA C CA 1
ATOM 2460 C C . ALA C 1 94 ? -6.257 -26.923 -41.243 1.00 25.02 94 ALA C C 1
ATOM 2461 O O . ALA C 1 94 ? -6.258 -26.518 -40.076 1.00 32.37 94 ALA C O 1
ATOM 2463 N N . ASN C 1 95 ? -7.217 -26.632 -42.100 1.00 28.27 95 ASN C N 1
ATOM 2464 C CA . ASN C 1 95 ? -8.347 -25.798 -41.699 1.00 23.88 95 ASN C CA 1
ATOM 2465 C C . ASN C 1 95 ? -9.386 -26.645 -40.960 1.00 16.56 95 ASN C C 1
ATOM 2466 O O . ASN C 1 95 ? -10.166 -27.390 -41.568 1.00 25.57 95 ASN C O 1
ATOM 2471 N N . ARG C 1 96 ? -9.421 -26.498 -39.637 1.00 18.38 96 ARG C N 1
ATOM 2472 C CA . ARG C 1 96 ? -10.237 -27.331 -38.754 1.00 24.61 96 ARG C CA 1
ATOM 2473 C C . ARG C 1 96 ? -11.721 -26.969 -38.759 1.00 25.91 96 ARG C C 1
ATOM 2474 O O . ARG C 1 96 ? -12.484 -27.548 -37.980 1.00 41.01 96 ARG C O 1
ATOM 2482 N N . CYS C 1 97 ? -12.138 -26.029 -39.592 1.00 40.38 97 CYS C N 1
ATOM 2483 C CA . CYS C 1 97 ? -13.502 -25.532 -39.609 1.00 38.57 97 CYS C CA 1
ATOM 2484 C C . CYS C 1 97 ? -14.229 -25.927 -40.886 1.00 11.73 97 CYS C C 1
ATOM 2485 O O . CYS C 1 97 ? -15.405 -25.584 -41.051 1.00 47.97 97 CYS C O 1
ATOM 2488 N N . LEU C 1 98 ? -13.560 -26.654 -41.782 1.00 31.14 98 LEU C N 1
ATOM 2489 C CA . LEU C 1 98 ? -14.257 -27.301 -42.876 1.00 41.09 98 LEU C CA 1
ATOM 2490 C C . LEU C 1 98 ? -15.334 -28.251 -42.346 1.00 67.15 98 LEU C C 1
ATOM 2491 O O . LEU C 1 98 ? -15.325 -28.689 -41.187 1.00 20.82 98 LEU C O 1
ATOM 2496 N N . ARG C 1 99 ? -16.271 -28.580 -43.224 1.00 11.23 99 ARG C N 1
ATOM 2497 C CA . ARG C 1 99 ? -17.433 -29.377 -42.834 1.00 40.06 99 ARG C CA 1
ATOM 2498 C C . ARG C 1 99 ? -17.721 -30.438 -43.885 1.00 53.01 99 ARG C C 1
ATOM 2499 O O . ARG C 1 99 ? -17.705 -30.164 -45.092 1.00 29.09 99 ARG C O 1
ATOM 2507 N N . ASP C 1 100 ? -17.963 -31.654 -43.408 1.00 21.73 100 ASP C N 1
ATOM 2508 C CA . ASP C 1 100 ? -18.347 -32.787 -44.240 1.00 38.16 100 ASP C CA 1
ATOM 2509 C C . ASP C 1 100 ? -19.752 -32.508 -44.783 1.00 38.43 100 ASP C C 1
ATOM 2510 O O . ASP C 1 100 ? -20.335 -31.448 -44.552 1.00 42.59 100 ASP C O 1
ATOM 2515 N N . LYS C 1 101 ? -20.319 -33.436 -45.531 1.00 23.30 101 LYS C N 1
ATOM 2516 C CA . LYS C 1 101 ? -21.540 -33.091 -46.248 1.00 49.79 101 LYS C CA 1
ATOM 2517 C C . LYS C 1 101 ? -22.781 -33.151 -45.363 1.00 34.17 101 LYS C C 1
ATOM 2518 O O . LYS C 1 101 ? -23.828 -32.635 -45.763 1.00 53.51 101 LYS C O 1
ATOM 2524 N N . ARG C 1 102 ? -22.700 -33.689 -44.148 1.00 30.00 102 ARG C N 1
ATOM 2525 C CA . A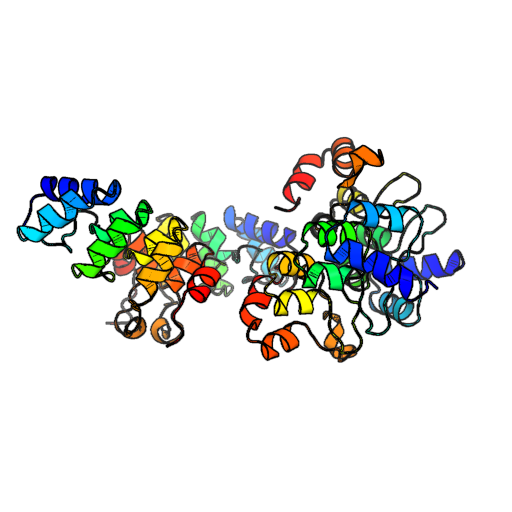RG C 1 102 ? -23.751 -33.476 -43.150 1.00 28.09 102 ARG C CA 1
ATOM 2526 C C . ARG C 1 102 ? -23.556 -32.230 -42.285 1.00 16.80 102 ARG C C 1
ATOM 2527 O O . ARG C 1 102 ? -24.350 -32.019 -41.359 1.00 46.28 102 ARG C O 1
ATOM 2535 N N . GLY C 1 103 ? -22.514 -31.434 -42.527 1.00 50.22 103 GLY C N 1
ATOM 2536 C CA . GLY C 1 103 ? -22.252 -30.213 -41.764 1.00 23.94 103 GLY C CA 1
ATOM 2537 C C . GLY C 1 103 ? -21.358 -30.361 -40.545 1.00 44.67 103 GLY C C 1
ATOM 2538 O O . GLY C 1 103 ? -21.273 -29.426 -39.733 1.00 23.35 103 GLY C O 1
ATOM 2539 N N . HIS C 1 104 ? -20.669 -31.492 -40.414 1.00 15.50 104 HIS C N 1
ATOM 2540 C CA . HIS C 1 104 ? -19.863 -31.867 -39.255 1.00 65.91 104 HIS C CA 1
ATOM 2541 C C . HIS C 1 104 ? -18.406 -31.408 -39.390 1.00 31.82 104 HIS C C 1
ATOM 2542 O O . HIS C 1 104 ? -17.853 -31.350 -40.495 1.00 23.16 104 HIS C O 1
ATOM 2549 N N . THR C 1 105 ? -17.801 -31.041 -38.255 1.00 24.57 105 THR C N 1
ATOM 2550 C CA . THR C 1 105 ? -16.390 -30.659 -38.198 1.00 36.56 105 THR C CA 1
ATOM 2551 C C . THR C 1 105 ? -15.562 -31.715 -37.454 1.00 78.85 105 THR C C 1
ATOM 2552 O O . THR C 1 105 ? -16.093 -32.573 -36.729 1.00 30.89 105 THR C O 1
ATOM 2556 N N . ALA C 1 106 ? -14.235 -31.648 -37.655 1.00 24.38 106 ALA C N 1
ATOM 2557 C CA . ALA C 1 106 ? -13.321 -32.491 -36.884 1.00 61.30 106 ALA C CA 1
ATOM 2558 C C . ALA C 1 106 ? -13.630 -32.391 -35.395 1.00 26.13 106 ALA C C 1
ATOM 2559 O O . ALA C 1 106 ? -13.613 -33.400 -34.676 1.00 30.33 106 ALA C O 1
ATOM 2561 N N . LEU C 1 107 ? -13.905 -31.177 -34.905 1.00 18.46 107 LEU C N 1
ATOM 2562 C CA . LEU C 1 107 ? -14.267 -31.037 -33.496 1.00 23.35 107 LEU C CA 1
ATOM 2563 C C . LEU C 1 107 ? -15.476 -31.901 -33.151 1.00 75.90 107 LEU C C 1
ATOM 2564 O O . LEU C 1 107 ? -15.522 -32.522 -32.084 1.00 38.62 107 LEU C O 1
ATOM 2569 N N . MET C 1 108 ? -16.461 -31.965 -34.045 1.00 31.04 108 MET C N 1
ATOM 2570 C CA . MET C 1 108 ? -17.665 -32.710 -33.717 1.00 42.94 108 MET C CA 1
ATOM 2571 C C . MET C 1 108 ? -17.354 -34.200 -33.682 1.00 51.98 108 MET C C 1
ATOM 2572 O O . MET C 1 108 ? -17.755 -34.908 -32.751 1.00 30.91 108 MET C O 1
ATOM 2577 N N . GLY C 1 109 ? -16.586 -34.684 -34.654 1.00 24.55 109 GLY C N 1
ATOM 2578 C CA . GLY C 1 109 ? -16.165 -36.074 -34.613 1.00 36.08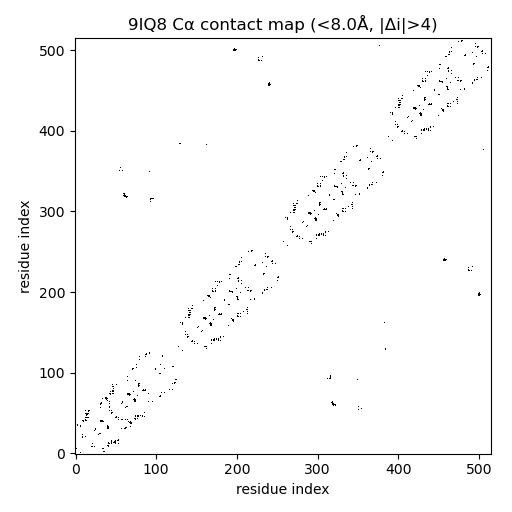 109 GLY C CA 1
ATOM 2579 C C . GLY C 1 109 ? -15.464 -36.454 -33.320 1.00 45.17 109 GLY C C 1
ATOM 2580 O O . GLY C 1 109 ? -15.699 -37.529 -32.762 1.00 29.02 109 GLY C O 1
ATOM 2581 N N . ALA C 1 110 ? -14.593 -35.585 -32.822 1.00 37.00 110 ALA C N 1
ATOM 2582 C CA . ALA C 1 110 ? -13.937 -35.898 -31.562 1.00 52.73 110 ALA C CA 1
ATOM 2583 C C . ALA C 1 110 ? -14.969 -36.055 -30.451 1.00 41.46 110 ALA C C 1
ATOM 2584 O O . ALA C 1 110 ? -14.921 -37.016 -29.674 1.00 26.57 110 ALA C O 1
ATOM 2586 N N . ILE C 1 111 ? -15.945 -35.142 -30.401 1.00 49.08 111 ILE C N 1
ATOM 2587 C CA . ILE C 1 111 ? -17.011 -35.199 -29.399 1.00 21.19 111 ILE C CA 1
ATOM 2588 C C . ILE C 1 111 ? -17.705 -36.548 -29.440 1.00 30.59 111 ILE C C 1
ATOM 2589 O O . ILE C 1 111 ? -17.984 -37.168 -28.406 1.00 15.91 111 ILE C O 1
ATOM 2594 N N . VAL C 1 112 ? -18.027 -37.007 -30.645 1.00 12.52 112 VAL C N 1
ATOM 2595 C CA . VAL C 1 112 ? -18.915 -38.154 -30.749 1.00 33.76 112 VAL C CA 1
ATOM 2596 C C . VAL C 1 112 ? -18.149 -39.461 -30.561 1.00 40.91 112 VAL C C 1
ATOM 2597 O O . VAL C 1 112 ? -18.766 -40.498 -30.293 1.00 68.25 112 VAL C O 1
ATOM 2601 N N . LYS C 1 113 ? -16.816 -39.427 -30.642 1.00 45.20 113 LYS C N 1
ATOM 2602 C CA . LYS C 1 113 ? -15.971 -40.560 -30.294 1.00 39.35 113 LYS C CA 1
ATOM 2603 C C . LYS C 1 113 ? -15.340 -40.406 -28.923 1.00 12.56 113 LYS C C 1
ATOM 2604 O O . LYS C 1 113 ? -14.403 -41.140 -28.600 1.00 34.57 113 LYS C O 1
ATOM 2610 N N . ALA C 1 114 ? -15.826 -39.462 -28.124 1.00 24.68 114 ALA C N 1
ATOM 2611 C CA . ALA C 1 114 ? -15.309 -39.181 -26.792 1.00 34.54 114 ALA C CA 1
ATOM 2612 C C . ALA C 1 114 ? -13.807 -38.849 -26.786 1.00 28.33 114 ALA C C 1
ATOM 2613 O O . ALA C 1 114 ? -13.142 -38.985 -25.751 1.00 37.75 114 ALA C O 1
ATOM 2615 N N . GLU C 1 115 ? -13.240 -38.418 -27.917 1.00 59.73 115 GLU C N 1
ATOM 2616 C CA . GLU C 1 115 ? -11.810 -38.077 -27.996 1.00 26.45 115 GLU C CA 1
ATOM 2617 C C . GLU C 1 115 ? -11.601 -36.642 -27.504 1.00 30.37 115 GLU C C 1
ATOM 2618 O O . GLU C 1 115 ? -11.425 -35.696 -28.280 1.00 43.54 115 GLU C O 1
ATOM 2624 N N . TRP C 1 116 ? -11.600 -36.489 -26.172 1.00 18.84 116 TRP C N 1
ATOM 2625 C CA . TRP C 1 116 ? -11.661 -35.173 -25.552 1.00 58.84 116 TRP C CA 1
ATOM 2626 C C . TRP C 1 116 ? -10.307 -34.499 -25.427 1.00 38.10 116 TRP C C 1
ATOM 2627 O O . TRP C 1 116 ? -10.256 -33.279 -25.228 1.00 68.51 116 TRP C O 1
ATOM 2638 N N . GLY C 1 117 ? -9.208 -35.247 -25.534 1.00 36.65 117 GLY C N 1
ATOM 2639 C CA . GLY C 1 117 ? -7.917 -34.593 -25.703 1.00 18.06 117 GLY C CA 1
ATOM 2640 C C . GLY C 1 117 ? -7.827 -33.894 -27.045 1.00 35.65 117 GLY C C 1
ATOM 2641 O O . GLY C 1 117 ? -7.528 -32.696 -27.118 1.00 39.29 117 GLY C O 1
ATOM 2642 N N . ILE C 1 118 ? -8.118 -34.623 -28.130 1.00 14.71 118 ILE C N 1
ATOM 2643 C CA . ILE C 1 118 ? -8.150 -33.967 -29.428 1.00 25.19 118 ILE C CA 1
ATOM 2644 C C . ILE C 1 118 ? -9.209 -32.873 -29.436 1.00 47.85 118 ILE C C 1
ATOM 2645 O O . ILE C 1 118 ? -9.011 -31.801 -30.023 1.00 42.58 118 ILE C O 1
ATOM 2650 N N . ALA C 1 119 ? -10.330 -33.104 -28.751 1.00 30.88 119 ALA C N 1
ATOM 2651 C CA . ALA C 1 119 ? -11.369 -32.079 -28.704 1.00 24.39 119 ALA C CA 1
ATOM 2652 C C . ALA C 1 119 ? -10.821 -30.779 -28.124 1.00 30.19 119 ALA C C 1
ATOM 2653 O O . ALA C 1 119 ? -11.034 -29.702 -28.689 1.00 37.32 119 ALA C O 1
ATOM 2655 N N . LYS C 1 120 ? -10.071 -30.869 -27.023 1.00 43.37 120 LYS C N 1
ATOM 2656 C CA . LYS C 1 120 ? -9.491 -29.671 -26.419 1.00 27.01 120 LYS C CA 1
ATOM 2657 C C . LYS C 1 120 ? -8.575 -28.932 -27.395 1.00 32.66 120 LYS C C 1
ATOM 2658 O O . LYS C 1 120 ? -8.619 -27.700 -27.492 1.00 36.90 120 LYS C O 1
ATOM 2664 N N . GLN C 1 121 ? -7.759 -29.661 -28.147 1.00 40.65 121 GLN C N 1
ATOM 2665 C CA . GLN C 1 121 ? -6.872 -28.992 -29.087 1.00 51.14 121 GLN C CA 1
ATOM 2666 C C . GLN C 1 121 ? -7.672 -28.287 -30.173 1.00 63.64 121 GLN C C 1
ATOM 2667 O O . GLN C 1 121 ? -7.444 -27.097 -30.460 1.00 18.06 121 GLN C O 1
ATOM 2673 N N . LEU C 1 122 ? -8.651 -28.990 -30.757 1.00 17.91 122 LEU C N 1
ATOM 2674 C CA . LEU C 1 122 ? -9.380 -28.403 -31.880 1.00 41.37 122 LEU C CA 1
ATOM 2675 C C . LEU C 1 122 ? -10.258 -27.220 -31.462 1.00 19.47 122 LEU C C 1
ATOM 2676 O O . LEU C 1 122 ? -10.523 -26.337 -32.287 1.00 17.14 122 LEU C O 1
ATOM 2681 N N . ARG C 1 123 ? -10.677 -27.156 -30.194 1.00 27.61 123 ARG C N 1
ATOM 2682 C CA . ARG C 1 123 ? -11.616 -26.127 -29.743 1.00 32.67 123 ARG C CA 1
ATOM 2683 C C . ARG C 1 123 ? -10.914 -24.839 -29.348 1.00 44.52 123 ARG C C 1
ATOM 2684 O O . ARG C 1 123 ? -11.576 -23.838 -29.058 1.00 44.82 123 ARG C O 1
ATOM 2692 N N . GLN C 1 124 ? -9.589 -24.834 -29.358 1.00 58.46 124 GLN C N 1
ATOM 2693 C CA . GLN C 1 124 ? -8.849 -23.604 -29.157 1.00 39.25 124 GLN C CA 1
ATOM 2694 C C . GLN C 1 124 ? -9.119 -22.582 -30.256 1.00 28.69 124 GLN C C 1
ATOM 2695 O O . GLN C 1 124 ? -8.801 -21.412 -30.074 1.00 37.68 124 GLN C O 1
ATOM 2701 N N . VAL C 1 125 ? -9.668 -23.001 -31.391 1.00 39.79 125 VAL C N 1
ATOM 2702 C CA . VAL C 1 125 ? -10.025 -22.117 -32.494 1.00 28.60 125 VAL C CA 1
ATOM 2703 C C . VAL C 1 125 ? -11.527 -22.268 -32.735 1.00 46.57 125 VAL C C 1
ATOM 2704 O O . VAL C 1 125 ? -11.985 -23.334 -33.160 1.00 46.37 125 VAL C O 1
ATOM 2708 N N . ASP C 1 126 ? -12.285 -21.199 -32.483 1.00 44.90 126 ASP C N 1
ATOM 2709 C CA . ASP C 1 126 ? -13.749 -21.251 -32.401 1.00 28.79 126 ASP C CA 1
ATOM 2710 C C . ASP C 1 126 ? -14.362 -21.196 -33.806 1.00 23.74 126 ASP C C 1
ATOM 2711 O O . ASP C 1 126 ? -14.467 -20.128 -34.418 1.00 38.07 126 ASP C O 1
ATOM 2716 N N . CYS C 1 127 ? -14.811 -22.352 -34.308 1.00 31.94 127 CYS C N 1
ATOM 2717 C CA . CYS C 1 127 ? -15.435 -22.438 -35.633 1.00 33.92 127 CYS C CA 1
ATOM 2718 C C . CYS C 1 127 ? -16.829 -21.823 -35.704 1.00 48.23 127 CYS C C 1
ATOM 2719 O O . CYS C 1 127 ? -17.369 -21.699 -36.813 1.00 9.87 127 CYS C O 1
ATOM 2722 N N . ASP C 1 128 ? -17.433 -21.449 -34.576 1.00 8.17 128 ASP C N 1
ATOM 2723 C CA . ASP C 1 128 ? -18.778 -20.872 -34.563 1.00 21.45 128 ASP C CA 1
ATOM 2724 C C . ASP C 1 128 ? -18.809 -19.392 -34.149 1.00 20.15 128 ASP C C 1
ATOM 2725 O O . ASP C 1 128 ? -19.844 -18.894 -33.710 1.00 28.58 128 ASP C O 1
ATOM 2730 N N . ALA C 1 129 ? -17.695 -18.664 -34.307 1.00 34.71 129 ALA C N 1
ATOM 2731 C CA . ALA C 1 129 ? -17.671 -17.256 -33.913 1.00 83.52 129 ALA C CA 1
ATOM 2732 C C . ALA C 1 129 ? -18.709 -16.441 -34.689 1.00 27.13 129 ALA C C 1
ATOM 2733 O O . ALA C 1 129 ? -19.393 -15.588 -34.114 1.00 39.22 129 ALA C O 1
ATOM 2735 N N . ASN C 1 130 ? -18.853 -16.712 -35.987 1.00 46.75 130 ASN C N 1
ATOM 2736 C CA . ASN C 1 130 ? -19.733 -15.987 -36.896 1.00 8.91 130 ASN C CA 1
ATOM 2737 C C . ASN C 1 130 ? -21.016 -16.787 -37.202 1.00 87.62 130 ASN C C 1
ATOM 2738 O O . ASN C 1 130 ? -21.594 -16.666 -38.287 1.00 19.29 130 ASN C O 1
ATOM 2743 N N . ALA C 1 131 ? -21.474 -17.616 -36.257 1.00 27.75 131 ALA C N 1
ATOM 2744 C CA . ALA C 1 131 ? -22.584 -18.540 -36.535 1.00 37.47 131 ALA C CA 1
ATOM 2745 C C . ALA C 1 131 ? -23.865 -17.794 -36.874 1.00 55.59 131 ALA C C 1
ATOM 2746 O O . ALA C 1 131 ? -24.478 -18.051 -37.920 1.00 37.84 131 ALA C O 1
ATOM 2748 N N . ALA C 1 132 ? -24.285 -16.875 -35.989 1.00 35.65 132 ALA C N 1
ATOM 2749 C CA . ALA C 1 132 ? -25.450 -16.000 -36.154 1.00 41.57 132 ALA C CA 1
ATOM 2750 C C . ALA C 1 132 ? -25.652 -15.533 -37.591 1.00 43.54 132 ALA C C 1
ATOM 2751 O O . ALA C 1 132 ? -26.785 -15.450 -38.077 1.00 47.01 132 ALA C O 1
ATOM 2753 N N . LYS C 1 133 ? -24.564 -15.233 -38.278 1.00 18.84 133 LYS C N 1
ATOM 2754 C CA . LYS C 1 133 ? -24.583 -14.763 -39.659 1.00 37.88 133 LYS C CA 1
ATOM 2755 C C . LYS C 1 133 ? -24.535 -15.895 -40.676 1.00 21.65 133 LYS C C 1
ATOM 2756 O O . LYS C 1 133 ? -25.026 -15.732 -41.792 1.00 42.11 133 LYS C O 1
ATOM 2762 N N . THR C 1 134 ? -23.915 -17.022 -40.352 1.00 20.95 134 THR C N 1
ATOM 2763 C CA . THR C 1 134 ? -23.866 -18.146 -41.278 1.00 23.90 134 THR C CA 1
ATOM 2764 C C . THR C 1 134 ? -25.019 -19.121 -41.071 1.00 19.87 134 THR C C 1
ATOM 2765 O O . THR C 1 134 ? -25.435 -19.795 -42.019 1.00 36.29 134 THR C O 1
ATOM 2769 N N . GLY C 1 135 ? -25.554 -19.202 -39.853 1.00 33.00 135 GLY C N 1
ATOM 2770 C CA . GLY C 1 135 ? -26.584 -20.178 -39.565 1.00 23.96 135 GLY C CA 1
ATOM 2771 C C . GLY C 1 135 ? -26.080 -21.597 -39.561 1.00 36.90 135 GLY C C 1
ATOM 2772 O O . GLY C 1 135 ? -26.879 -22.531 -39.619 1.00 41.55 135 GLY C O 1
ATOM 2773 N N . LEU C 1 136 ? -24.763 -21.782 -39.490 1.00 42.09 136 LEU C N 1
ATOM 2774 C CA . LEU C 1 136 ? -24.159 -23.096 -39.654 1.00 24.65 136 LEU C CA 1
ATOM 2775 C C . LEU C 1 136 ? -24.186 -23.863 -38.342 1.00 35.34 136 LEU C C 1
ATOM 2776 O O . LEU C 1 136 ? -24.080 -23.283 -37.253 1.00 30.01 136 LEU C O 1
ATOM 2781 N N . LEU C 1 137 ? -24.361 -25.174 -38.462 1.00 31.09 137 LEU C N 1
ATOM 2782 C CA . LEU C 1 137 ? -24.487 -26.039 -37.305 1.00 40.41 137 LEU C CA 1
ATOM 2783 C C . LEU C 1 137 ? -23.284 -25.875 -36.380 1.00 10.34 137 LEU C C 1
ATOM 2784 O O . LEU C 1 137 ? -22.131 -25.976 -36.811 1.00 47.67 137 LEU C O 1
ATOM 2789 N N . THR C 1 138 ? -23.554 -25.660 -35.098 1.00 27.10 138 THR C N 1
ATOM 2790 C CA . THR C 1 138 ? -22.517 -25.334 -34.134 1.00 31.24 138 THR C CA 1
ATOM 2791 C C . THR C 1 138 ? -22.182 -26.534 -33.272 1.00 38.45 138 THR C C 1
ATOM 2792 O O . THR C 1 138 ? -23.006 -27.420 -33.045 1.00 30.07 138 THR C O 1
ATOM 2796 N N . ALA C 1 139 ? -20.967 -26.512 -32.745 1.00 26.20 139 ALA C N 1
ATOM 2797 C CA . ALA C 1 139 ? -20.474 -27.640 -31.979 1.00 40.79 139 ALA C CA 1
ATOM 2798 C C . ALA C 1 139 ? -21.145 -27.758 -30.615 1.00 24.09 139 ALA C C 1
ATOM 2799 O O . ALA C 1 139 ? -21.131 -28.850 -30.028 1.00 39.40 139 ALA C O 1
ATOM 2801 N N . GLU C 1 140 ? -21.739 -26.680 -30.094 1.00 34.62 140 GLU C N 1
ATOM 2802 C CA . GLU C 1 140 ? -22.560 -26.836 -28.894 1.00 51.61 140 GLU C CA 1
ATOM 2803 C C . GLU C 1 140 ? -23.898 -27.488 -29.221 1.00 39.26 140 GLU C C 1
ATOM 2804 O O . GLU C 1 140 ? -24.403 -28.314 -28.447 1.00 22.33 140 GLU C O 1
ATOM 2810 N N . GLN C 1 141 ? -24.479 -27.145 -30.367 1.00 29.52 141 GLN C N 1
ATOM 2811 C CA . GLN C 1 141 ? -25.731 -27.776 -30.754 1.00 36.34 141 GLN C CA 1
ATOM 2812 C C . GLN C 1 141 ? -25.519 -29.264 -30.986 1.00 43.84 141 GLN C C 1
ATOM 2813 O O . GLN C 1 141 ? -26.243 -30.098 -30.425 1.00 39.86 141 GLN C O 1
ATOM 2819 N N . PHE C 1 142 ? -24.490 -29.612 -31.771 1.00 41.91 142 PHE C N 1
ATOM 2820 C CA . PHE C 1 142 ? -24.131 -31.016 -31.965 1.00 21.44 142 PHE C CA 1
ATOM 2821 C C . PHE C 1 142 ? -23.925 -31.711 -30.619 1.00 37.09 142 PHE C C 1
ATOM 2822 O O . PHE C 1 142 ? -24.384 -32.842 -30.417 1.00 40.98 142 PHE C O 1
ATOM 2830 N N . ALA C 1 143 ? -23.286 -31.030 -29.668 1.00 30.67 143 ALA C N 1
ATOM 2831 C CA . ALA C 1 143 ? -23.023 -31.647 -28.372 1.00 44.22 143 ALA C CA 1
ATOM 2832 C C . ALA C 1 143 ? -24.307 -31.911 -27.608 1.00 28.88 143 ALA C C 1
ATOM 2833 O O . ALA C 1 143 ? -24.399 -32.915 -26.887 1.00 32.00 143 ALA C O 1
ATOM 2835 N N . ILE C 1 144 ? -25.287 -31.008 -27.737 1.00 51.25 144 ILE C N 1
ATOM 2836 C CA . ILE C 1 144 ? -26.598 -31.211 -27.127 1.00 22.36 144 ILE C CA 1
ATOM 2837 C C . ILE C 1 144 ? -27.256 -32.475 -27.676 1.00 23.76 144 ILE C C 1
ATOM 2838 O O . ILE C 1 144 ? -27.864 -33.253 -26.929 1.00 29.54 144 ILE C O 1
ATOM 2843 N N . GLN C 1 145 ? -27.165 -32.686 -28.994 1.00 24.30 145 GLN C N 1
ATOM 2844 C CA . GLN C 1 145 ? -27.789 -33.845 -29.610 1.00 13.88 145 GLN C CA 1
ATOM 2845 C C . GLN C 1 145 ? -27.254 -35.146 -29.038 1.00 43.20 145 GLN C C 1
ATOM 2846 O O . GLN C 1 145 ? -27.906 -36.184 -29.180 1.00 29.57 145 GLN C O 1
ATOM 2852 N N . PHE C 1 146 ? -26.096 -35.111 -28.375 1.00 38.28 146 PHE C N 1
ATOM 2853 C CA . PHE C 1 146 ? -25.443 -36.308 -27.875 1.00 12.73 146 PHE C CA 1
ATOM 2854 C C . PHE C 1 146 ? -25.191 -36.281 -26.367 1.00 19.71 146 PHE C C 1
ATOM 2855 O O . PHE C 1 146 ? -24.634 -37.243 -25.822 1.00 34.59 146 PHE C O 1
ATOM 2863 N N . GLY C 1 147 ? -25.603 -35.230 -25.672 1.00 23.82 147 GLY C N 1
ATOM 2864 C CA . GLY C 1 147 ? -25.434 -35.207 -24.232 1.00 25.02 147 GLY C CA 1
ATOM 2865 C C . GLY C 1 147 ? -24.060 -34.812 -23.744 1.00 82.78 147 GLY C C 1
ATOM 2866 O O . GLY C 1 147 ? -23.802 -34.904 -22.541 1.00 43.53 147 GLY C O 1
ATOM 2867 N N . GLN C 1 148 ? -23.169 -34.366 -24.627 1.00 19.00 148 GLN C N 1
ATOM 2868 C CA . GLN C 1 148 ? -21.805 -34.046 -24.246 1.00 43.21 148 GLN C CA 1
ATOM 2869 C C . GLN C 1 148 ? -21.575 -32.542 -24.104 1.00 50.36 148 GLN C C 1
ATOM 2870 O O . GLN C 1 148 ? -20.438 -32.069 -24.222 1.00 98.61 148 GLN C O 1
ATOM 2876 N N . GLN C 1 149 ? -22.636 -31.797 -23.800 1.00 23.54 149 GLN C N 1
ATOM 2877 C CA . GLN C 1 149 ? -22.599 -30.344 -23.851 1.00 46.07 149 GLN C CA 1
ATOM 2878 C C . GLN C 1 149 ? -21.756 -29.790 -22.710 1.00 27.60 149 GLN C C 1
ATOM 2879 O O . GLN C 1 149 ? -20.997 -28.828 -22.879 1.00 42.65 149 GLN C O 1
ATOM 2885 N N . GLN C 1 150 ? -21.901 -30.380 -21.525 1.00 40.62 150 GLN C N 1
ATOM 2886 C CA . GLN C 1 150 ? -21.124 -29.921 -20.391 1.00 31.37 150 GLN C CA 1
ATOM 2887 C C . GLN C 1 150 ? -19.642 -30.137 -20.640 1.00 102.70 150 GLN C C 1
ATOM 2888 O O . GLN C 1 150 ? -18.811 -29.275 -20.331 1.00 38.31 150 GLN C O 1
ATOM 2894 N N . ARG C 1 151 ? -19.308 -31.279 -21.228 1.00 43.09 151 ARG C N 1
ATOM 2895 C CA . ARG C 1 151 ? -17.920 -31.568 -21.534 1.00 32.20 151 ARG C CA 1
ATOM 2896 C C . ARG C 1 151 ? -17.353 -30.540 -22.497 1.00 76.22 151 ARG C C 1
ATOM 2897 O O . ARG C 1 151 ? -16.266 -29.991 -22.267 1.00 61.16 151 ARG C O 1
ATOM 2905 N N . LEU C 1 152 ? -18.065 -30.265 -23.586 1.00 26.41 152 LEU C N 1
ATOM 2906 C CA . LEU C 1 152 ? -17.537 -29.303 -24.544 1.00 43.19 152 LEU C CA 1
ATOM 2907 C C . LEU C 1 152 ? -17.365 -27.947 -23.878 1.00 88.18 152 LEU C C 1
ATOM 2908 O O . LEU C 1 152 ? -16.345 -27.269 -24.057 1.00 38.01 152 LEU C O 1
ATOM 2913 N N . LYS C 1 153 ? -18.331 -27.565 -23.055 1.00 38.82 153 LYS C N 1
ATOM 2914 C CA . LYS C 1 153 ? -18.171 -26.349 -22.274 1.00 69.54 153 LYS C CA 1
ATOM 2915 C C . LYS C 1 153 ? -16.889 -26.349 -21.471 1.00 37.09 153 LYS C C 1
ATOM 2916 O O . LYS C 1 153 ? -16.178 -25.339 -21.426 1.00 60.72 153 LYS C O 1
ATOM 2922 N N . ASP C 1 154 ? -16.581 -27.473 -20.834 1.00 70.29 154 ASP C N 1
ATOM 2923 C CA . ASP C 1 154 ? -15.467 -27.523 -19.902 1.00 39.59 154 ASP C CA 1
ATOM 2924 C C . ASP C 1 154 ? -14.140 -27.290 -20.612 1.00 70.56 154 ASP C C 1
ATOM 2925 O O . ASP C 1 154 ? -13.209 -26.728 -20.026 1.00 55.46 154 ASP C O 1
ATOM 2930 N N . ILE C 1 155 ? -14.044 -27.693 -21.879 1.00 58.90 155 ILE C N 1
ATOM 2931 C CA . ILE C 1 155 ? -12.802 -27.581 -22.639 1.00 52.43 155 ILE C CA 1
ATOM 2932 C C . ILE C 1 155 ? -12.794 -26.324 -23.498 1.00 105.50 155 ILE C C 1
ATOM 2933 O O . ILE C 1 155 ? -11.863 -26.100 -24.282 1.00 42.06 155 ILE C O 1
ATOM 2938 N N . GLN C 1 156 ? -13.834 -25.505 -23.368 1.00 20.99 156 GLN C N 1
ATOM 2939 C CA . GLN C 1 156 ? -13.910 -24.244 -24.082 1.00 63.16 156 GLN C CA 1
ATOM 2940 C C . GLN C 1 156 ? -12.894 -23.245 -23.519 1.00 33.96 156 GLN C C 1
ATOM 2941 O O . GLN C 1 156 ? -12.609 -23.252 -22.310 1.00 54.07 156 GLN C O 1
ATOM 2947 N N . PRO C 1 157 ? -12.312 -22.397 -24.357 1.00 57.21 157 PRO C N 1
ATOM 2948 C CA . PRO C 1 157 ? -11.217 -21.532 -23.905 1.00 42.28 157 PRO C CA 1
ATOM 2949 C C . PRO C 1 157 ? -11.699 -20.456 -22.941 1.00 40.65 157 PRO C C 1
ATOM 2950 O O . PRO C 1 157 ? -12.888 -20.148 -22.837 1.00 68.78 157 PRO C O 1
ATOM 2954 N N . SER C 1 158 ? -10.736 -19.879 -22.228 1.00 62.83 158 SER C N 1
ATOM 2955 C CA . SER C 1 158 ? -11.009 -18.810 -21.281 1.00 65.19 158 SER C CA 1
ATOM 2956 C C . SER C 1 158 ? -10.840 -17.431 -21.894 1.00 70.68 158 SER C C 1
ATOM 2957 O O . SER C 1 158 ? -11.220 -16.440 -21.268 1.00 61.97 158 SER C O 1
ATOM 2960 N N . THR C 1 159 ? -10.147 -17.348 -23.020 1.00 55.21 159 THR C N 1
ATOM 2961 C CA . THR C 1 159 ? -9.931 -16.064 -23.660 1.00 108.25 159 THR C CA 1
ATOM 2962 C C . THR C 1 159 ? -11.171 -15.611 -24.422 1.00 47.57 159 THR C C 1
ATOM 2963 O O . THR C 1 159 ? -11.404 -14.406 -24.581 1.00 51.97 159 THR C O 1
ATOM 2967 N N . GLU C 1 160 ? -11.988 -16.558 -24.857 1.00 70.16 160 GLU C N 1
ATOM 2968 C CA . GLU C 1 160 ? -13.322 -16.253 -25.330 1.00 77.00 160 GLU C CA 1
ATOM 2969 C C . GLU C 1 160 ? -14.274 -16.322 -24.139 1.00 92.28 160 GLU C C 1
ATOM 2970 O O . GLU C 1 160 ? -14.436 -17.380 -23.521 1.00 159.85 160 GLU C O 1
ATOM 2976 N N . LYS C 1 161 ? -14.859 -15.184 -23.785 1.00 57.84 161 LYS C N 1
ATOM 2977 C CA . LYS C 1 161 ? -15.967 -15.175 -22.834 1.00 147.76 161 LYS C CA 1
ATOM 2978 C C . LYS C 1 161 ? -16.764 -13.886 -22.962 1.00 50.71 161 LYS C C 1
ATOM 2979 O O . LYS C 1 161 ? -17.552 -13.566 -22.083 1.00 62.15 161 LYS C O 1
ATOM 2985 N N . ASN D 1 32 ? -14.898 -49.288 22.957 1.00 87.76 32 ASN D N 1
ATOM 2986 C CA . ASN D 1 32 ? -13.818 -48.309 22.891 1.00 125.98 32 ASN D CA 1
ATOM 2987 C C . ASN D 1 32 ? -12.468 -48.991 22.774 1.00 155.61 32 ASN D C 1
ATOM 2988 O O . ASN D 1 32 ? -12.011 -49.648 23.710 1.00 137.63 32 ASN D O 1
ATOM 2993 N N . GLY D 1 33 ? -11.837 -48.832 21.618 1.00 162.48 33 GLY D N 1
ATOM 2994 C CA . GLY D 1 33 ? -10.484 -49.302 21.400 1.00 113.41 33 GLY D CA 1
ATOM 2995 C C . GLY D 1 33 ? -9.497 -48.151 21.469 1.00 81.96 33 GLY D C 1
ATOM 2996 O O . GLY D 1 33 ? -9.788 -47.038 21.038 1.00 82.06 33 GLY D O 1
ATOM 2997 N N . SER D 1 34 ? -8.313 -48.434 22.009 1.00 86.83 34 SER D N 1
ATOM 2998 C CA . SER D 1 34 ? -7.314 -47.397 22.249 1.00 48.23 34 SER D CA 1
ATOM 2999 C C . SER D 1 34 ? -6.727 -46.874 20.934 1.00 91.67 34 SER D C 1
ATOM 3000 O O . SER D 1 34 ? -6.894 -47.461 19.860 1.00 46.08 34 SER D O 1
ATOM 3003 N N . ALA D 1 35 ? -5.991 -45.760 21.039 1.00 58.47 35 ALA D N 1
ATOM 3004 C CA . ALA D 1 35 ? -5.399 -45.160 19.848 1.00 37.37 35 ALA D CA 1
ATOM 3005 C C . ALA D 1 35 ? -4.494 -46.142 19.108 1.00 43.09 35 ALA D C 1
ATOM 3006 O O . ALA D 1 35 ? -4.362 -46.061 17.880 1.00 47.05 35 ALA D O 1
ATOM 3008 N N . GLU D 1 36 ? -3.931 -47.123 19.823 1.00 98.68 36 GLU D N 1
ATOM 3009 C CA . GLU D 1 36 ? -2.831 -47.922 19.289 1.00 35.75 36 GLU D CA 1
ATOM 3010 C C . GLU D 1 36 ? -3.301 -49.112 18.457 1.00 70.57 36 GLU D C 1
ATOM 3011 O O . GLU D 1 36 ? -2.674 -49.426 17.438 1.00 50.95 36 GLU D O 1
ATOM 3017 N N . VAL D 1 37 ? -4.373 -49.807 18.857 1.00 64.47 37 VAL D N 1
ATOM 3018 C CA . VAL D 1 37 ? -4.832 -50.883 17.977 1.00 109.03 37 VAL D CA 1
ATOM 3019 C C . VAL D 1 37 ? -5.513 -50.301 16.754 1.00 47.31 37 VAL D C 1
ATOM 3020 O O . VAL D 1 37 ? -5.521 -50.929 15.690 1.00 80.72 37 VAL D O 1
ATOM 3024 N N . ILE D 1 38 ? -6.098 -49.108 16.882 1.00 37.33 38 ILE D N 1
ATOM 3025 C CA . ILE D 1 38 ? -6.619 -48.419 15.711 1.00 59.75 38 ILE D CA 1
ATOM 3026 C C . ILE D 1 38 ? -5.547 -48.339 14.634 1.00 88.03 38 ILE D C 1
ATOM 3027 O O . ILE D 1 38 ? -5.815 -48.613 13.457 1.00 48.81 38 ILE D O 1
ATOM 3032 N N . GLU D 1 39 ? -4.299 -48.035 15.017 1.00 65.59 39 GLU D N 1
ATOM 3033 C CA . GLU D 1 39 ? -3.286 -47.929 13.973 1.00 86.08 39 GLU D CA 1
ATOM 3034 C C . GLU D 1 39 ? -2.833 -49.312 13.515 1.00 19.91 39 GLU D C 1
ATOM 3035 O O . GLU D 1 39 ? -2.537 -49.512 12.330 1.00 49.41 39 GLU D O 1
ATOM 3041 N N . LEU D 1 40 ? -2.779 -50.282 14.435 1.00 44.27 40 LEU D N 1
ATOM 3042 C CA . LEU D 1 40 ? -2.624 -51.678 14.021 1.00 58.51 40 LEU D CA 1
ATOM 3043 C C . LEU D 1 40 ? -3.673 -52.058 12.987 1.00 58.60 40 LEU D C 1
ATOM 3044 O O . LEU D 1 40 ? -3.355 -52.598 11.919 1.00 45.21 40 LEU D O 1
ATOM 3049 N N . PHE D 1 41 ? -4.940 -51.772 13.294 1.00 30.74 41 PHE D N 1
ATOM 3050 C CA . PHE D 1 41 ? -5.996 -52.001 12.323 1.00 40.18 41 PHE D CA 1
ATOM 3051 C C . PHE D 1 41 ? -5.742 -51.196 11.062 1.00 17.35 41 PHE D C 1
ATOM 3052 O O . PHE D 1 41 ? -5.762 -51.734 9.946 1.00 39.15 41 PHE D O 1
ATOM 3060 N N . PHE D 1 42 ? -5.445 -49.908 11.225 1.00 37.09 42 PHE D N 1
ATOM 3061 C CA . PHE D 1 42 ? -5.276 -49.043 10.063 1.00 37.21 42 PHE D CA 1
ATOM 3062 C C . PHE D 1 42 ? -4.005 -49.386 9.286 1.00 60.85 42 PHE D C 1
ATOM 3063 O O . PHE D 1 42 ? -3.996 -49.273 8.052 1.00 27.45 42 PHE D O 1
ATOM 3071 N N . SER D 1 43 ? -2.940 -49.831 9.974 1.00 39.32 43 SER D N 1
ATOM 3072 C CA . SER D 1 43 ? -1.724 -50.244 9.272 1.00 28.22 43 SER D CA 1
ATOM 3073 C C . SER D 1 43 ? -2.021 -51.394 8.330 1.00 72.62 43 SER D C 1
ATOM 3074 O O . SER D 1 43 ? -1.617 -51.374 7.156 1.00 28.76 43 SER D O 1
ATOM 3077 N N . ALA D 1 44 ? -2.755 -52.399 8.823 1.00 20.83 44 ALA D N 1
ATOM 3078 C CA . ALA D 1 44 ? -3.074 -53.545 7.980 1.00 28.23 44 ALA D CA 1
ATOM 3079 C C . ALA D 1 44 ? -3.865 -53.122 6.748 1.00 36.68 44 ALA D C 1
ATOM 3080 O O . ALA D 1 44 ? -3.664 -53.669 5.655 1.00 40.60 44 ALA D O 1
ATOM 3082 N N . ALA D 1 45 ? -4.730 -52.117 6.889 1.00 35.99 45 ALA D N 1
ATOM 3083 C CA . ALA D 1 45 ? -5.478 -51.631 5.734 1.00 40.52 45 ALA D CA 1
ATOM 3084 C C . ALA D 1 45 ? -4.578 -50.848 4.786 1.00 32.55 45 ALA D C 1
ATOM 3085 O O . ALA D 1 45 ? -4.611 -51.070 3.565 1.00 29.35 45 ALA D O 1
ATOM 3087 N N . LYS D 1 46 ? -3.745 -49.952 5.337 1.00 35.85 46 LYS D N 1
ATOM 3088 C CA . LYS D 1 46 ? -2.769 -49.205 4.538 1.00 45.30 46 LYS D CA 1
ATOM 3089 C C . LYS D 1 46 ? -1.854 -50.112 3.703 1.00 30.26 46 LYS D C 1
ATOM 3090 O O . LYS D 1 46 ? -1.504 -49.749 2.571 1.00 23.62 46 LYS D O 1
ATOM 3096 N N . VAL D 1 47 ? -1.485 -51.298 4.214 1.00 34.56 47 VAL D N 1
ATOM 3097 C CA . VAL D 1 47 ? -0.581 -52.210 3.504 1.00 55.53 47 VAL D CA 1
ATOM 3098 C C . VAL D 1 47 ? -1.329 -53.295 2.729 1.00 66.00 47 VAL D C 1
ATOM 3099 O O . VAL D 1 47 ? -0.701 -54.075 1.996 1.00 67.18 47 VAL D O 1
ATOM 3103 N N . GLY D 1 48 ? -2.657 -53.335 2.821 1.00 66.18 48 GLY D N 1
ATOM 3104 C CA . GLY D 1 48 ? -3.405 -54.382 2.151 1.00 61.83 48 GLY D CA 1
ATOM 3105 C C . GLY D 1 48 ? -3.361 -55.705 2.870 1.00 43.22 48 GLY D C 1
ATOM 3106 O O . GLY D 1 48 ? -3.668 -56.747 2.281 1.00 30.73 48 GLY D O 1
ATOM 3107 N N . ASN D 1 49 ? -2.985 -55.695 4.141 1.00 41.89 49 ASN D N 1
ATOM 3108 C CA . ASN D 1 49 ? -2.907 -56.919 4.912 1.00 35.59 49 ASN D CA 1
ATOM 3109 C C . ASN D 1 49 ? -4.319 -57.430 5.186 1.00 39.71 49 ASN D C 1
ATOM 3110 O O . ASN D 1 49 ? -4.838 -57.362 6.310 1.00 47.06 49 ASN D O 1
ATOM 3115 N N . ILE D 1 50 ? -4.942 -57.948 4.130 1.00 25.55 50 ILE D N 1
ATOM 3116 C CA . ILE D 1 50 ? -6.334 -58.375 4.171 1.00 19.34 50 ILE D CA 1
ATOM 3117 C C . ILE D 1 50 ? -6.573 -59.452 5.230 1.00 45.35 50 ILE D C 1
ATOM 3118 O O . ILE D 1 50 ? -7.653 -59.524 5.830 1.00 49.60 50 ILE D O 1
ATOM 3123 N N . GLU D 1 51 ? -5.566 -60.292 5.488 1.00 50.98 51 GLU D N 1
ATOM 3124 C CA . GLU D 1 51 ? -5.701 -61.390 6.446 1.00 37.82 51 GLU D CA 1
ATOM 3125 C C . GLU D 1 51 ? -5.824 -60.879 7.881 1.00 58.14 51 GLU D C 1
ATOM 3126 O O . GLU D 1 51 ? -6.599 -61.429 8.677 1.00 33.17 51 GLU D O 1
ATOM 3132 N N . VAL D 1 52 ? -5.028 -59.866 8.244 1.00 32.45 52 VAL D N 1
ATOM 3133 C CA . VAL D 1 52 ? -5.183 -59.191 9.533 1.00 39.14 52 VAL D CA 1
ATOM 3134 C C . VAL D 1 52 ? -6.502 -58.440 9.612 1.00 63.29 52 VAL D C 1
ATOM 3135 O O . VAL D 1 52 ? -7.082 -58.288 10.698 1.00 20.96 52 VAL D O 1
ATOM 3139 N N . LEU D 1 53 ? -6.973 -57.899 8.496 1.00 23.47 53 LEU D N 1
ATOM 3140 C CA . LEU D 1 53 ? -8.220 -57.159 8.580 1.00 54.53 53 LEU D CA 1
ATOM 3141 C C . LEU D 1 53 ? -9.326 -58.097 9.037 1.00 51.87 53 LEU D C 1
ATOM 3142 O O . LEU D 1 53 ? -9.938 -57.893 10.097 1.00 35.79 53 LEU D O 1
ATOM 3147 N N . GLN D 1 54 ? -9.513 -59.196 8.302 1.00 45.88 54 GLN D N 1
ATOM 3148 C CA . GLN D 1 54 ? -10.591 -60.130 8.618 1.00 74.78 54 GLN D CA 1
ATOM 3149 C C . GLN D 1 54 ? -10.402 -60.746 9.997 1.00 22.71 54 GLN D C 1
ATOM 3150 O O . GLN D 1 54 ? -11.380 -60.954 10.730 1.00 38.98 54 GLN D O 1
ATOM 3156 N N . GLU D 1 55 ? -9.144 -60.969 10.387 1.00 30.25 55 GLU D N 1
ATOM 3157 C CA . GLU D 1 55 ? -8.832 -61.463 11.723 1.00 32.69 55 GLU D CA 1
ATOM 3158 C C . GLU D 1 55 ? -9.336 -60.507 12.790 1.00 31.63 55 GLU D C 1
ATOM 3159 O O . GLU D 1 55 ? -10.015 -60.920 13.736 1.00 28.83 55 GLU D O 1
ATOM 3165 N N . PHE D 1 56 ? -8.989 -59.220 12.663 1.00 48.80 56 PHE D N 1
ATOM 3166 C CA . PHE D 1 56 ? -9.546 -58.204 13.551 1.00 34.92 56 PHE D CA 1
ATOM 3167 C C . PHE D 1 56 ? -11.064 -58.270 13.567 1.00 56.88 56 PHE D C 1
ATOM 3168 O O . PHE D 1 56 ? -11.688 -58.341 14.633 1.00 40.20 56 PHE D O 1
ATOM 3176 N N . LEU D 1 57 ? -11.678 -58.242 12.384 1.00 36.13 57 LEU D N 1
ATOM 3177 C CA . LEU D 1 57 ? -13.133 -58.198 12.342 1.00 50.65 57 LEU D CA 1
ATOM 3178 C C . LEU D 1 57 ? -13.708 -59.454 12.955 1.00 40.27 57 LEU D C 1
ATOM 3179 O O . LEU D 1 57 ? -14.596 -59.388 13.815 1.00 54.02 57 LEU D O 1
ATOM 3184 N N . SER D 1 58 ? -13.176 -60.614 12.559 1.00 41.06 58 SER D N 1
ATOM 3185 C CA . SER D 1 58 ? -13.782 -61.865 12.988 1.00 72.71 58 SER D CA 1
ATOM 3186 C C . SER D 1 58 ? -13.771 -62.009 14.505 1.00 48.09 58 SER D C 1
ATOM 3187 O O . SER D 1 58 ? -14.574 -62.763 15.053 1.00 47.13 58 SER D O 1
ATOM 3190 N N . HIS D 1 59 ? -12.932 -61.254 15.213 1.00 40.15 59 HIS D N 1
ATOM 3191 C CA . HIS D 1 59 ? -13.042 -61.187 16.668 1.00 42.37 59 HIS D CA 1
ATOM 3192 C C . HIS D 1 59 ? -13.719 -59.906 17.142 1.00 83.22 59 HIS D C 1
ATOM 3193 O O . HIS D 1 59 ? -13.525 -59.488 18.290 1.00 41.84 59 HIS D O 1
ATOM 3200 N N . GLY D 1 60 ? -14.535 -59.292 16.284 1.00 41.85 60 GLY D N 1
ATOM 3201 C CA . GLY D 1 60 ? -15.432 -58.240 16.719 1.00 39.70 60 GLY D CA 1
ATOM 3202 C C . GLY D 1 60 ? -14.827 -56.859 16.813 1.00 65.99 60 GLY D C 1
ATOM 3203 O O . GLY D 1 60 ? -15.302 -56.042 17.604 1.00 47.93 60 GLY D O 1
ATOM 3204 N N . PHE D 1 61 ? -13.800 -56.564 1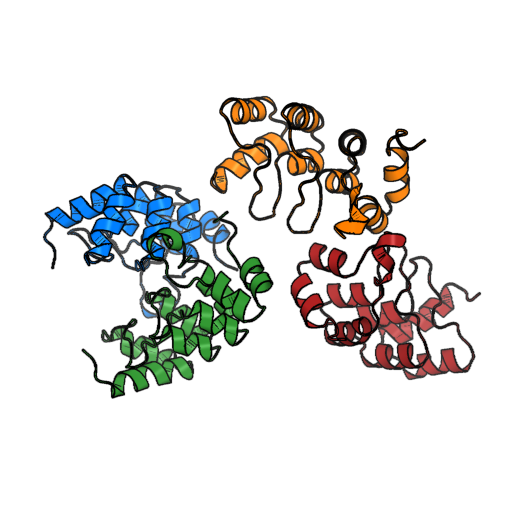6.030 1.00 53.35 61 PHE D N 1
ATOM 3205 C CA . PHE D 1 61 ? -13.224 -55.226 16.086 1.00 26.84 61 PHE D CA 1
ATOM 3206 C C . PHE D 1 61 ? -14.077 -54.260 15.271 1.00 47.94 61 PHE D C 1
ATOM 3207 O O . PHE D 1 61 ? -14.430 -54.563 14.132 1.00 28.62 61 PHE D O 1
ATOM 3215 N N . PRO D 1 62 ? -14.400 -53.073 15.807 1.00 25.14 62 PRO D N 1
ATOM 3216 C CA . PRO D 1 62 ? -15.387 -52.190 15.145 1.00 36.47 62 PRO D CA 1
ATOM 3217 C C . PRO D 1 62 ? -14.840 -51.582 13.859 1.00 17.94 62 PRO D C 1
ATOM 3218 O O . PRO D 1 62 ? -13.893 -50.799 13.887 1.00 34.65 62 PRO D O 1
ATOM 3222 N N . ILE D 1 63 ? -15.453 -51.948 12.729 1.00 19.62 63 ILE D N 1
ATOM 3223 C CA . ILE D 1 63 ? -14.874 -51.655 11.415 1.00 27.78 63 ILE D CA 1
ATOM 3224 C C . ILE D 1 63 ? -14.956 -50.167 11.086 1.00 33.65 63 ILE D C 1
ATOM 3225 O O . ILE D 1 63 ? -14.131 -49.650 10.313 1.00 41.36 63 ILE D O 1
ATOM 3230 N N . ASP D 1 64 ? -15.943 -49.459 11.643 1.00 56.77 64 ASP D N 1
ATOM 3231 C CA . ASP D 1 64 ? -16.092 -48.034 11.401 1.00 27.34 64 ASP D CA 1
ATOM 3232 C C . ASP D 1 64 ? -15.397 -47.162 12.460 1.00 17.12 64 ASP D C 1
ATOM 3233 O O . ASP D 1 64 ? -15.688 -45.966 12.537 1.00 55.29 64 ASP D O 1
ATOM 3238 N N . VAL D 1 65 ? -14.539 -47.742 13.303 1.00 34.80 65 VAL D N 1
ATOM 3239 C CA . VAL D 1 65 ? -13.835 -46.969 14.318 1.00 16.82 65 VAL D CA 1
ATOM 3240 C C . VAL D 1 65 ? -13.065 -45.830 13.652 1.00 56.69 65 VAL D C 1
ATOM 3241 O O . VAL D 1 65 ? -12.580 -45.954 12.519 1.00 41.85 65 VAL D O 1
ATOM 3245 N N . GLN D 1 66 ? -12.967 -44.706 14.363 1.00 45.32 66 GLN D N 1
ATOM 3246 C CA . GLN D 1 66 ? -12.333 -43.493 13.857 1.00 42.11 66 GLN D CA 1
ATOM 3247 C C . GLN D 1 66 ? -11.263 -43.010 14.828 1.00 30.69 66 GLN D C 1
ATOM 3248 O O . GLN D 1 66 ? -11.526 -42.863 16.027 1.00 63.28 66 GLN D O 1
ATOM 3254 N N . ASP D 1 67 ? -10.057 -42.780 14.310 1.00 43.47 67 ASP D N 1
ATOM 3255 C CA . ASP D 1 67 ? -8.976 -42.233 15.123 1.00 51.23 67 ASP D CA 1
ATOM 3256 C C . ASP D 1 67 ? -9.194 -40.748 15.419 1.00 15.61 67 ASP D C 1
ATOM 3257 O O . ASP D 1 67 ? -10.222 -40.147 15.079 1.00 41.58 67 ASP D O 1
ATOM 3262 N N . HIS D 1 68 ? -8.141 -40.118 15.946 1.00 38.14 68 HIS D N 1
ATOM 3263 C CA . HIS D 1 68 ? -8.236 -38.736 16.397 1.00 32.38 68 HIS D CA 1
ATOM 3264 C C . HIS D 1 68 ? -8.472 -37.771 15.241 1.00 59.76 68 HIS D C 1
ATOM 3265 O O . HIS D 1 68 ? -9.075 -36.707 15.433 1.00 49.40 68 HIS D O 1
ATOM 3272 N N . SER D 1 69 ? -8.043 -38.127 14.038 1.00 32.07 69 SER D N 1
ATOM 3273 C CA . SER D 1 69 ? -8.333 -37.302 12.876 1.00 20.23 69 SER D CA 1
ATOM 3274 C C . SER D 1 69 ? -9.654 -37.669 12.205 1.00 55.49 69 SER D C 1
ATOM 3275 O O . SER D 1 69 ? -9.915 -37.185 11.101 1.00 36.71 69 SER D O 1
ATOM 3278 N N . GLY D 1 70 ? -10.477 -38.529 12.827 1.00 37.62 70 GLY D N 1
ATOM 3279 C CA . GLY D 1 70 ? -11.697 -39.041 12.214 1.00 27.34 70 GLY D CA 1
ATOM 3280 C C . GLY D 1 70 ? -11.521 -40.049 11.094 1.00 54.87 70 GLY D C 1
ATOM 3281 O O . GLY D 1 70 ? -12.499 -40.393 10.422 1.00 23.90 70 GLY D O 1
ATOM 3282 N N . TYR D 1 71 ? -10.309 -40.541 10.866 1.00 20.53 71 TYR D N 1
ATOM 3283 C CA . TYR D 1 71 ? -10.080 -41.503 9.798 1.00 51.23 71 TYR D CA 1
ATOM 3284 C C . TYR D 1 71 ? -10.720 -42.854 10.143 1.00 35.98 71 TYR D C 1
ATOM 3285 O O . TYR D 1 71 ? -10.827 -43.225 11.315 1.00 18.07 71 TYR D O 1
ATOM 3294 N N . THR D 1 72 ? -11.181 -43.572 9.110 1.00 32.21 72 THR D N 1
ATOM 3295 C CA . THR D 1 72 ? -11.631 -44.964 9.205 1.00 32.96 72 THR D CA 1
ATOM 3296 C C . THR D 1 72 ? -10.673 -45.861 8.428 1.00 41.07 72 THR D C 1
ATOM 3297 O O . THR D 1 72 ? -9.949 -45.407 7.535 1.00 23.49 72 THR D O 1
ATOM 3301 N N . ALA D 1 73 ? -10.702 -47.159 8.744 1.00 35.01 73 ALA D N 1
ATOM 3302 C CA . ALA D 1 73 ? -9.877 -48.110 8.000 1.00 12.51 73 ALA D CA 1
ATOM 3303 C C . ALA D 1 73 ? -10.126 -48.016 6.496 1.00 29.35 73 ALA D C 1
ATOM 3304 O O . ALA D 1 73 ? -9.184 -48.086 5.693 1.00 18.04 73 ALA D O 1
ATOM 3306 N N . LEU D 1 74 ? -11.394 -47.858 6.102 1.00 10.58 74 LEU D N 1
ATOM 3307 C CA . LEU D 1 74 ? -11.749 -47.805 4.682 1.00 25.47 74 LEU D CA 1
ATOM 3308 C C . LEU D 1 74 ? -11.136 -46.582 4.004 1.00 45.73 74 LEU D C 1
ATOM 3309 O O . LEU D 1 74 ? -10.619 -46.679 2.881 1.00 25.68 74 LEU D O 1
ATOM 3314 N N . MET D 1 75 ? -11.204 -45.418 4.667 1.00 43.41 75 MET D N 1
ATOM 3315 C CA . MET D 1 75 ? -10.467 -44.237 4.219 1.00 33.04 75 MET D CA 1
ATOM 3316 C C . MET D 1 75 ? -8.995 -44.568 3.961 1.00 43.18 75 MET D C 1
ATOM 3317 O O . MET D 1 75 ? -8.476 -44.345 2.859 1.00 26.93 75 MET D O 1
ATOM 3322 N N . MET D 1 76 ? -8.316 -45.140 4.963 1.00 33.91 76 MET D N 1
ATOM 3323 C CA . MET D 1 76 ? -6.908 -45.513 4.816 1.00 47.20 76 MET D CA 1
ATOM 3324 C C . MET D 1 76 ? -6.683 -46.341 3.560 1.00 54.21 76 MET D C 1
ATOM 3325 O O . MET D 1 76 ? -5.793 -46.043 2.752 1.00 24.91 76 MET D O 1
ATOM 3330 N N . ALA D 1 77 ? -7.507 -47.377 3.371 1.00 28.92 77 ALA D N 1
ATOM 3331 C CA . ALA D 1 77 ? -7.284 -48.294 2.261 1.00 29.48 77 ALA D CA 1
ATOM 3332 C C . ALA D 1 77 ? -7.485 -47.608 0.926 1.00 30.81 77 ALA D C 1
ATOM 3333 O O . ALA D 1 77 ? -6.806 -47.944 -0.057 1.00 33.31 77 ALA D O 1
ATOM 3335 N N . SER D 1 78 ? -8.393 -46.639 0.878 1.00 28.72 78 SER D N 1
ATOM 3336 C CA . SER D 1 78 ? -8.642 -45.930 -0.367 1.00 47.43 78 SER D CA 1
ATOM 3337 C C . SER D 1 78 ? -7.510 -44.971 -0.668 1.00 46.80 78 SER D C 1
ATOM 3338 O O . SER D 1 78 ? -7.074 -44.866 -1.823 1.00 53.77 78 SER D O 1
ATOM 3341 N N . TYR D 1 79 ? -7.041 -44.248 0.363 1.00 30.87 79 TYR D N 1
ATOM 3342 C CA . TYR D 1 79 ? -5.913 -43.333 0.182 1.00 70.45 79 TYR D CA 1
ATOM 3343 C C . TYR D 1 79 ? -4.704 -44.047 -0.417 1.00 27.69 79 TYR D C 1
ATOM 3344 O O . TYR D 1 79 ? -4.050 -43.510 -1.313 1.00 43.72 79 TYR D O 1
ATOM 3353 N N . TYR D 1 80 ? -4.427 -45.286 0.013 1.00 23.84 80 TYR D N 1
ATOM 3354 C CA . TYR D 1 80 ? -3.231 -46.009 -0.395 1.00 40.08 80 TYR D CA 1
ATOM 3355 C C . TYR D 1 80 ? -3.464 -46.900 -1.599 1.00 21.99 80 TYR D C 1
ATOM 3356 O O . TYR D 1 80 ? -2.587 -47.698 -1.952 1.00 38.13 80 TYR D O 1
ATOM 3365 N N . GLY D 1 81 ? -4.623 -46.778 -2.238 1.00 39.42 81 GLY D N 1
ATOM 3366 C CA . GLY D 1 81 ? -4.868 -47.515 -3.454 1.00 26.26 81 GLY D CA 1
ATOM 3367 C C . GLY D 1 81 ? -4.981 -49.014 -3.295 1.00 54.28 81 GLY D C 1
ATOM 3368 O O . GLY D 1 81 ? -4.857 -49.724 -4.291 1.00 20.09 81 GLY D O 1
ATOM 3369 N N . GLN D 1 82 ? -5.223 -49.524 -2.082 1.00 21.45 82 GLN D N 1
ATOM 3370 C CA . GLN D 1 82 ? -5.329 -50.977 -1.871 1.00 26.26 82 GLN D CA 1
ATOM 3371 C C . GLN D 1 82 ? -6.740 -51.457 -2.207 1.00 20.39 82 GLN D C 1
ATOM 3372 O O . GLN D 1 82 ? -7.605 -51.574 -1.326 1.00 20.73 82 GLN D O 1
ATOM 3378 N N . LYS D 1 83 ? -6.962 -51.772 -3.499 1.00 18.21 83 LYS D N 1
ATOM 3379 C CA . LYS D 1 83 ? -8.279 -52.234 -3.962 1.00 31.00 83 LYS D CA 1
ATOM 3380 C C . LYS D 1 83 ? -8.834 -53.356 -3.097 1.00 31.87 83 LYS D C 1
ATOM 3381 O O . LYS D 1 83 ? -9.988 -53.324 -2.654 1.00 36.27 83 LYS D O 1
ATOM 3387 N N . ASP D 1 84 ? -8.042 -54.397 -2.859 1.00 37.04 84 ASP D N 1
ATOM 3388 C CA . ASP D 1 84 ? -8.695 -55.567 -2.274 1.00 35.00 84 ASP D CA 1
ATOM 3389 C C . ASP D 1 84 ? -9.114 -55.312 -0.837 1.00 25.90 84 ASP D C 1
ATOM 3390 O O . ASP D 1 84 ? -10.093 -55.898 -0.371 1.00 40.10 84 ASP D O 1
ATOM 3395 N N . ALA D 1 85 ? -8.450 -54.394 -0.137 1.00 56.06 85 ALA D N 1
ATOM 3396 C CA . ALA D 1 85 ? -8.918 -54.081 1.212 1.00 28.06 85 ALA D CA 1
ATOM 3397 C C . ALA D 1 85 ? -10.170 -53.209 1.191 1.00 83.41 85 ALA D C 1
ATOM 3398 O O . ALA D 1 85 ? -10.901 -53.164 2.183 1.00 21.60 85 ALA D O 1
ATOM 3400 N N . VAL D 1 86 ? -10.444 -52.528 0.079 1.00 20.91 86 VAL D N 1
ATOM 3401 C CA . VAL D 1 86 ? -11.699 -51.803 -0.035 1.00 38.43 86 VAL D CA 1
ATOM 3402 C C . VAL D 1 86 ? -12.840 -52.790 -0.234 1.00 27.07 86 VAL D C 1
ATOM 3403 O O . VAL D 1 86 ? -13.852 -52.735 0.474 1.00 28.02 86 VAL D O 1
ATOM 3407 N N . LYS D 1 87 ? -12.678 -53.724 -1.183 1.00 19.83 87 LYS D N 1
ATOM 3408 C CA . LYS D 1 87 ? -13.676 -54.768 -1.433 1.00 40.34 87 LYS D CA 1
ATOM 3409 C C . LYS D 1 87 ? -14.068 -55.512 -0.157 1.00 12.43 87 LYS D C 1
ATOM 3410 O O . LYS D 1 87 ? -15.249 -55.536 0.215 1.00 34.18 87 LYS D O 1
ATOM 3416 N N . VAL D 1 88 ? -13.087 -56.064 0.568 1.00 21.05 88 VAL D N 1
ATOM 3417 C CA . VAL D 1 88 ? -13.412 -56.811 1.786 1.00 59.63 88 VAL D CA 1
ATOM 3418 C C . VAL D 1 88 ? -14.001 -55.893 2.855 1.00 18.03 88 VAL D C 1
ATOM 3419 O O . VAL D 1 88 ? -14.937 -56.275 3.579 1.00 28.65 88 VAL D O 1
ATOM 3423 N N . LEU D 1 89 ? -13.437 -54.695 3.014 1.00 48.79 89 LEU D N 1
ATOM 3424 C CA . LEU D 1 89 ? -13.920 -53.807 4.063 1.00 25.62 89 LEU D CA 1
ATOM 3425 C C . LEU D 1 89 ? -15.403 -53.501 3.868 1.00 93.84 89 LEU D C 1
ATOM 3426 O O . LEU D 1 89 ? -16.198 -53.567 4.815 1.00 13.54 89 LEU D O 1
ATOM 3431 N N . LEU D 1 90 ? -15.796 -53.215 2.631 1.00 11.02 90 LEU D N 1
ATOM 3432 C CA . LEU D 1 90 ? -17.196 -52.945 2.340 1.00 31.43 90 LEU D CA 1
ATOM 3433 C C . LEU D 1 90 ? -18.030 -54.208 2.499 1.00 27.83 90 LEU D C 1
ATOM 3434 O O . LEU D 1 90 ? -19.120 -54.170 3.083 1.00 30.44 90 LEU D O 1
ATOM 3439 N N . GLU D 1 91 ? -17.532 -55.336 1.979 1.00 22.89 91 GLU D N 1
ATOM 3440 C CA . GLU D 1 91 ? -18.261 -56.590 2.107 1.00 21.40 91 GLU D CA 1
ATOM 3441 C C . GLU D 1 91 ? -18.581 -56.906 3.565 1.00 28.04 91 GLU D C 1
ATOM 3442 O O . GLU D 1 91 ? -19.692 -57.344 3.890 1.00 28.72 91 GLU D O 1
ATOM 3448 N N . GLN D 1 92 ? -17.649 -56.635 4.456 1.00 15.72 92 GLN D N 1
ATOM 3449 C CA . GLN D 1 92 ? -17.864 -56.716 5.901 1.00 18.55 92 GLN D CA 1
ATOM 3450 C C . GLN D 1 92 ? -18.611 -55.510 6.486 1.00 29.09 92 GLN D C 1
ATOM 3451 O O . GLN D 1 92 ? -18.712 -55.407 7.713 1.00 21.88 92 GLN D O 1
ATOM 3457 N N . GLY D 1 93 ? -19.166 -54.629 5.662 1.00 35.37 93 GLY D N 1
ATOM 3458 C CA . GLY D 1 93 ? -20.157 -53.673 6.126 1.00 33.96 93 GLY D CA 1
ATOM 3459 C C . GLY D 1 93 ? -19.638 -52.318 6.557 1.00 39.54 93 GLY D C 1
ATOM 3460 O O . GLY D 1 93 ? -20.259 -51.691 7.428 1.00 22.65 93 GLY D O 1
ATOM 3461 N N . ALA D 1 94 ? -18.520 -51.858 5.997 1.00 20.58 94 ALA D N 1
ATOM 3462 C CA . ALA D 1 94 ? -17.953 -50.572 6.392 1.00 19.33 94 ALA D CA 1
ATOM 3463 C C . ALA D 1 94 ? -18.838 -49.455 5.873 1.00 25.02 94 ALA D C 1
ATOM 3464 O O . ALA D 1 94 ? -19.241 -49.455 4.706 1.00 32.37 94 ALA D O 1
ATOM 3466 N N . ASN D 1 95 ? -19.130 -48.495 6.729 1.00 28.27 95 ASN D N 1
ATOM 3467 C CA . ASN D 1 95 ? -19.963 -47.364 6.325 1.00 23.88 95 ASN D CA 1
ATOM 3468 C C . ASN D 1 95 ? -19.114 -46.327 5.587 1.00 16.56 95 ASN D C 1
ATOM 3469 O O . ASN D 1 95 ? -18.370 -45.546 6.196 1.00 25.57 95 ASN D O 1
ATOM 3474 N N . ARG D 1 96 ? -19.259 -46.292 4.264 1.00 18.38 96 ARG D N 1
ATOM 3475 C CA . ARG D 1 96 ? -18.423 -45.478 3.382 1.00 24.61 96 ARG D CA 1
ATOM 3476 C C . ARG D 1 96 ? -18.785 -43.993 3.385 1.00 25.91 96 ARG D C 1
ATOM 3477 O O . ARG D 1 96 ? -18.204 -43.231 2.607 1.00 41.01 96 ARG D O 1
ATOM 3485 N N . CYS D 1 97 ? -19.727 -43.575 4.216 1.00 40.38 97 CYS D N 1
ATOM 3486 C CA . CYS D 1 97 ? -20.222 -42.211 4.231 1.00 38.57 97 CYS D CA 1
ATOM 3487 C C . CYS D 1 97 ? -19.830 -41.484 5.509 1.00 11.73 97 CYS D C 1
ATOM 3488 O O . CYS D 1 97 ? -20.173 -40.307 5.672 1.00 47.97 97 CYS D O 1
ATOM 3491 N N . LEU D 1 98 ? -19.105 -42.152 6.406 1.00 31.14 98 LEU D N 1
ATOM 3492 C CA . LEU D 1 98 ? -18.460 -41.455 7.501 1.00 41.09 98 LEU D CA 1
ATOM 3493 C C . LEU D 1 98 ? -17.508 -40.379 6.972 1.00 67.15 98 LEU D C 1
ATOM 3494 O O . LEU D 1 98 ? -17.068 -40.389 5.814 1.00 20.82 98 LEU D O 1
ATOM 3499 N N . ARG D 1 99 ? -17.180 -39.441 7.850 1.00 11.23 99 ARG D N 1
ATOM 3500 C CA . ARG D 1 99 ? -16.382 -38.279 7.461 1.00 40.06 99 ARG D CA 1
ATOM 3501 C C . ARG D 1 99 ? -15.323 -37.991 8.513 1.00 53.01 99 ARG D C 1
ATOM 3502 O O . ARG D 1 99 ? -15.599 -38.007 9.720 1.00 29.09 99 ARG D O 1
ATOM 3510 N N . ASP D 1 100 ? -14.106 -37.750 8.039 1.00 21.73 100 ASP D N 1
ATOM 3511 C CA . ASP D 1 100 ? -12.974 -37.366 8.873 1.00 38.16 100 ASP D CA 1
ATOM 3512 C C . ASP D 1 100 ? -13.254 -35.961 9.415 1.00 38.43 100 ASP D C 1
ATOM 3513 O O . ASP D 1 100 ? -14.313 -35.377 9.180 1.00 42.59 100 ASP D O 1
ATOM 3518 N N . LYS D 1 101 ? -12.327 -35.393 10.163 1.00 23.30 101 LYS D N 1
ATOM 3519 C CA . LYS D 1 101 ? -12.672 -34.172 10.879 1.00 49.79 101 LYS D CA 1
ATOM 3520 C C . LYS D 1 101 ? -12.610 -32.932 9.993 1.00 34.17 101 LYS D C 1
ATOM 3521 O O . LYS D 1 101 ? -13.127 -31.884 10.391 1.00 53.51 101 LYS D O 1
ATOM 3527 N N . ARG D 1 102 ? -12.096 -33.084 8.754 1.00 17.23 102 ARG D N 1
ATOM 3528 C CA . ARG D 1 102 ? -12.219 -32.067 7.706 1.00 54.46 102 ARG D CA 1
ATOM 3529 C C . ARG D 1 102 ? -13.493 -32.186 6.891 1.00 40.49 102 ARG D C 1
ATOM 3530 O O . ARG D 1 102 ? -13.707 -31.351 6.009 1.00 47.62 102 ARG D O 1
ATOM 3538 N N . GLY D 1 103 ? -14.322 -33.200 7.154 1.00 50.22 103 GLY D N 1
ATOM 3539 C CA . GLY D 1 103 ? -15.542 -33.462 6.389 1.00 23.94 103 GLY D CA 1
ATOM 3540 C C . GLY D 1 103 ? -15.391 -34.356 5.171 1.00 44.67 103 GLY D C 1
ATOM 3541 O O . GLY D 1 103 ? -16.325 -34.441 4.357 1.00 23.35 103 GLY D O 1
ATOM 3542 N N . HIS D 1 104 ? -14.261 -35.046 5.042 1.00 15.50 104 HIS D N 1
ATOM 3543 C CA . HIS D 1 104 ? -13.884 -35.854 3.885 1.00 65.91 104 HIS D CA 1
ATOM 3544 C C . HIS D 1 104 ? -14.344 -37.310 4.020 1.00 31.82 104 HIS D C 1
ATOM 3545 O O . HIS D 1 104 ? -14.404 -37.862 5.126 1.00 23.16 104 HIS D O 1
ATOM 3552 N N . THR D 1 105 ? -14.709 -37.915 2.885 1.00 24.57 105 THR D N 1
ATOM 3553 C CA . THR D 1 105 ? -15.092 -39.326 2.828 1.00 36.56 105 THR D CA 1
ATOM 3554 C C . THR D 1 105 ? -14.035 -40.155 2.087 1.00 78.85 105 THR D C 1
ATOM 3555 O O . THR D 1 105 ? -13.175 -39.625 1.363 1.00 30.89 105 THR D O 1
ATOM 3559 N N . ALA D 1 106 ? -14.103 -41.482 2.288 1.00 24.38 106 ALA D N 1
ATOM 3560 C CA . ALA D 1 106 ? -13.258 -42.397 1.520 1.00 61.30 106 ALA D CA 1
ATOM 3561 C C . ALA D 1 106 ? -13.356 -42.089 0.030 1.00 26.13 106 ALA D C 1
ATOM 3562 O O . ALA D 1 106 ? -12.346 -42.107 -0.686 1.00 30.33 106 ALA D O 1
ATOM 3564 N N . LEU D 1 107 ? -14.569 -41.814 -0.463 1.00 18.46 107 LEU D N 1
ATOM 3565 C CA . LEU D 1 107 ? -14.706 -41.453 -1.872 1.00 23.35 107 LEU D CA 1
ATOM 3566 C C . LEU D 1 107 ? -13.840 -40.244 -2.216 1.00 75.90 107 LEU D C 1
ATOM 3567 O O . LEU D 1 107 ? -13.218 -40.200 -3.282 1.00 38.62 107 LEU D O 1
ATOM 3572 N N . MET D 1 108 ? -13.778 -39.259 -1.322 1.00 31.04 108 MET D N 1
ATOM 3573 C CA . MET D 1 108 ? -13.031 -38.056 -1.650 1.00 42.94 108 MET D CA 1
ATOM 3574 C C . MET D 1 108 ? -11.542 -38.367 -1.682 1.00 51.98 108 MET D C 1
ATOM 3575 O O . MET D 1 108 ? -10.832 -37.967 -2.612 1.00 30.91 108 MET D O 1
ATOM 3580 N N . GLY D 1 109 ? -11.060 -39.134 -0.708 1.00 24.55 109 GLY D N 1
ATOM 3581 C CA . GLY D 1 109 ? -9.670 -39.556 -0.746 1.00 36.08 109 GLY D CA 1
ATOM 3582 C C . GLY D 1 109 ? -9.288 -40.258 -2.038 1.00 45.17 109 GLY D C 1
ATOM 3583 O O . GLY D 1 109 ? -8.212 -40.025 -2.595 1.00 29.02 109 GLY D O 1
ATOM 3584 N N . ALA D 1 110 ? -10.157 -41.129 -2.537 1.00 37.00 110 ALA D N 1
ATOM 3585 C CA . ALA D 1 110 ? -9.841 -41.786 -3.797 1.00 52.73 110 ALA D CA 1
ATOM 3586 C C . ALA D 1 110 ? -9.682 -40.755 -4.908 1.00 41.46 110 ALA D C 1
ATOM 3587 O O . ALA D 1 110 ? -8.719 -40.804 -5.683 1.00 26.57 110 ALA D O 1
ATOM 3589 N N . ILE D 1 111 ? -10.595 -39.779 -4.960 1.00 49.08 111 ILE D N 1
ATOM 3590 C CA . ILE D 1 111 ? -10.535 -38.713 -5.963 1.00 21.19 111 ILE D CA 1
ATOM 3591 C C . ILE D 1 111 ? -9.186 -38.020 -5.920 1.00 30.59 111 ILE D C 1
ATOM 3592 O O . ILE D 1 111 ? -8.564 -37.742 -6.953 1.00 15.91 111 ILE D O 1
ATOM 3597 N N . VAL D 1 112 ? -8.729 -37.697 -4.714 1.00 12.52 112 VAL D N 1
ATOM 3598 C CA . VAL D 1 112 ? -7.581 -36.810 -4.609 1.00 33.76 112 VAL D CA 1
ATOM 3599 C C . VAL D 1 112 ? -6.274 -37.576 -4.794 1.00 40.91 112 VAL D C 1
ATOM 3600 O O . VAL D 1 112 ? -5.236 -36.961 -5.060 1.00 68.25 112 VAL D O 1
ATOM 3604 N N . LYS D 1 113 ? -6.309 -38.910 -4.712 1.00 45.20 113 LYS D N 1
ATOM 3605 C CA . LYS D 1 113 ? -5.176 -39.755 -5.057 1.00 39.35 113 LYS D CA 1
ATOM 3606 C C . LYS D 1 113 ? -5.328 -40.387 -6.428 1.00 12.56 113 LYS D C 1
ATOM 3607 O O . LYS D 1 113 ? -4.594 -41.325 -6.749 1.00 34.57 113 LYS D O 1
ATOM 3613 N N . ALA D 1 114 ? -6.270 -39.901 -7.229 1.00 24.68 114 ALA D N 1
ATOM 3614 C CA . ALA D 1 114 ? -6.549 -40.420 -8.561 1.00 34.54 114 ALA D CA 1
ATOM 3615 C C . ALA D 1 114 ? -6.882 -41.921 -8.567 1.00 28.33 114 ALA D C 1
ATOM 3616 O O . ALA D 1 114 ? -6.744 -42.586 -9.601 1.00 37.75 114 ALA D O 1
ATOM 3618 N N . GLU D 1 115 ? -7.315 -42.487 -7.436 1.00 59.73 115 GLU D N 1
ATOM 3619 C CA . GLU D 1 115 ? -7.657 -43.917 -7.357 1.00 26.45 115 GLU D CA 1
ATOM 3620 C C . GLU D 1 115 ? -9.091 -44.125 -7.851 1.00 30.37 115 GLU D C 1
ATOM 3621 O O . GLU D 1 115 ? -10.039 -44.300 -7.077 1.00 43.54 115 GLU D O 1
ATOM 3627 N N . TRP D 1 116 ? -9.242 -44.128 -9.183 1.00 18.84 116 TRP D N 1
ATOM 3628 C CA . TRP D 1 116 ? -10.556 -44.066 -9.807 1.00 58.84 116 TRP D CA 1
ATOM 3629 C C . TRP D 1 116 ? -11.231 -45.420 -9.931 1.00 38.10 116 TRP D C 1
ATOM 3630 O O . TRP D 1 116 ? -12.450 -45.470 -10.133 1.00 68.51 116 TRP D O 1
ATOM 3641 N N . GLY D 1 117 ? -10.483 -46.519 -9.822 1.00 36.65 117 GLY D N 1
ATOM 3642 C CA . GLY D 1 117 ? -11.138 -47.810 -9.654 1.00 18.06 117 GLY D CA 1
ATOM 3643 C C . GLY D 1 117 ? -11.840 -47.898 -8.313 1.00 35.65 117 GLY D C 1
ATOM 3644 O O . GLY D 1 117 ? -13.038 -48.197 -8.242 1.00 39.29 117 GLY D O 1
ATOM 3645 N N . ILE D 1 118 ? -11.112 -47.607 -7.227 1.00 14.71 118 ILE D N 1
ATOM 3646 C CA . ILE D 1 118 ? -11.771 -47.574 -5.930 1.00 25.19 118 ILE D CA 1
ATOM 3647 C C . ILE D 1 118 ? -12.865 -46.514 -5.925 1.00 47.85 118 ILE D C 1
ATOM 3648 O O . ILE D 1 118 ? -13.938 -46.711 -5.339 1.00 42.58 118 ILE D O 1
ATOM 3653 N N . ALA D 1 119 ? -12.632 -45.394 -6.610 1.00 30.88 119 ALA D N 1
ATOM 3654 C CA . ALA D 1 119 ? -13.656 -44.355 -6.660 1.00 24.39 119 ALA D CA 1
ATOM 3655 C C . ALA D 1 119 ? -14.955 -44.902 -7.242 1.00 30.19 119 ALA D C 1
ATOM 3656 O O . ALA D 1 119 ? -16.034 -44.689 -6.679 1.00 37.32 119 ALA D O 1
ATOM 3658 N N . LYS D 1 120 ? -14.864 -45.654 -8.342 1.00 43.37 120 LYS D N 1
ATOM 3659 C CA . LYS D 1 120 ? -16.061 -46.233 -8.948 1.00 27.01 120 LYS D CA 1
ATOM 3660 C C . LYS D 1 120 ? -16.802 -47.148 -7.973 1.00 32.66 120 LYS D C 1
ATOM 3661 O O . LYS D 1 120 ? -18.034 -47.103 -7.878 1.00 36.90 120 LYS D O 1
ATOM 3667 N N . GLN D 1 121 ? -16.075 -47.964 -7.219 1.00 40.65 121 GLN D N 1
ATOM 3668 C CA . GLN D 1 121 ? -16.746 -48.850 -6.280 1.00 51.14 121 GLN D CA 1
ATOM 3669 C C . GLN D 1 121 ? -17.453 -48.049 -5.196 1.00 63.64 121 GLN D C 1
ATOM 3670 O O . GLN D 1 121 ? -18.643 -48.276 -4.910 1.00 18.06 121 GLN D O 1
ATOM 3676 N N . LEU D 1 122 ? -16.750 -47.070 -4.611 1.00 17.91 122 LEU D N 1
ATOM 3677 C CA . LEU D 1 122 ? -17.339 -46.340 -3.489 1.00 41.37 122 LEU D CA 1
ATOM 3678 C C . LEU D 1 122 ? -18.521 -45.46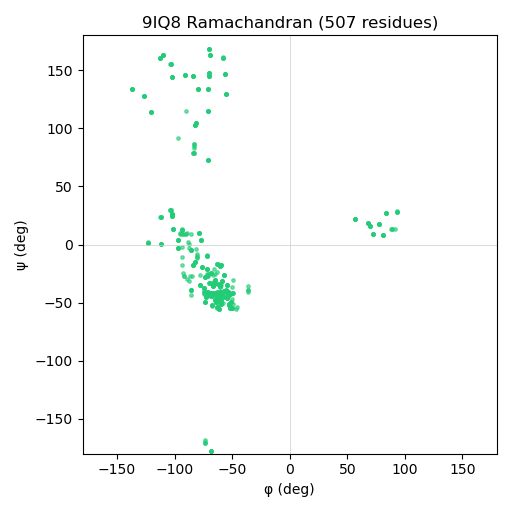1 -3.910 1.00 19.47 122 LEU D C 1
ATOM 3679 O O . LEU D 1 122 ? -19.406 -45.196 -3.087 1.00 17.14 122 LEU D O 1
ATOM 3684 N N . ARG D 1 123 ? -18.583 -45.043 -5.178 1.00 27.61 123 ARG D N 1
ATOM 3685 C CA . ARG D 1 123 ? -19.610 -44.104 -5.633 1.00 32.67 123 ARG D CA 1
ATOM 3686 C C . ARG D 1 123 ? -20.898 -44.806 -6.029 1.00 44.52 123 ARG D C 1
ATOM 3687 O O . ARG D 1 123 ? -21.898 -44.144 -6.322 1.00 44.82 123 ARG D O 1
ATOM 3695 N N . GLN D 1 124 ? -20.904 -46.131 -6.019 1.00 58.46 124 GLN D N 1
ATOM 3696 C CA . GLN D 1 124 ? -22.133 -46.870 -6.221 1.00 39.25 124 GLN D CA 1
ATOM 3697 C C . GLN D 1 124 ? -23.157 -46.599 -5.124 1.00 28.69 124 GLN D C 1
ATOM 3698 O O . GLN D 1 124 ? -24.327 -46.916 -5.308 1.00 37.68 124 GLN D O 1
ATOM 3704 N N . VAL D 1 125 ? -22.740 -46.049 -3.988 1.00 39.79 125 VAL D N 1
ATOM 3705 C CA . VAL D 1 125 ? -23.626 -45.691 -2.888 1.00 28.60 125 VAL D CA 1
ATOM 3706 C C . VAL D 1 125 ? -23.475 -44.190 -2.647 1.00 46.57 125 VAL D C 1
ATOM 3707 O O . VAL D 1 125 ? -22.409 -43.731 -2.220 1.00 46.37 125 VAL D O 1
ATOM 3711 N N . ASP D 1 126 ? -24.543 -43.431 -2.902 1.00 44.90 126 ASP D N 1
ATOM 3712 C CA . ASP D 1 126 ? -24.490 -41.967 -2.985 1.00 28.79 126 ASP D CA 1
ATOM 3713 C C . ASP D 1 126 ? -24.547 -41.353 -1.580 1.00 23.74 126 ASP D C 1
ATOM 3714 O O . ASP D 1 126 ? -25.617 -41.247 -0.970 1.00 38.07 126 ASP D O 1
ATOM 3719 N N . CYS D 1 127 ? -23.393 -40.905 -1.076 1.00 31.94 127 CYS D N 1
ATOM 3720 C CA . CYS D 1 127 ? -23.308 -40.279 0.248 1.00 33.92 127 CYS D CA 1
ATOM 3721 C C . CYS D 1 127 ? -23.923 -38.885 0.318 1.00 48.23 127 CYS D C 1
ATOM 3722 O O . CYS D 1 127 ? -24.049 -38.344 1.425 1.00 9.87 127 CYS D O 1
ATOM 3725 N N . ASP D 1 128 ? -24.295 -38.282 -0.812 1.00 8.17 128 ASP D N 1
ATOM 3726 C CA . ASP D 1 128 ? -24.870 -36.937 -0.827 1.00 21.45 128 ASP D CA 1
ATOM 3727 C C . ASP D 1 128 ? -26.350 -36.905 -1.244 1.00 20.15 128 ASP D C 1
ATOM 3728 O O . ASP D 1 128 ? -26.847 -35.870 -1.685 1.00 28.58 128 ASP D O 1
ATOM 3733 N N . ALA D 1 129 ? -27.078 -38.019 -1.086 1.00 34.71 129 ALA D N 1
ATOM 3734 C CA . ALA D 1 129 ? -28.486 -38.042 -1.483 1.00 83.52 129 ALA D CA 1
ATOM 3735 C C . ALA D 1 129 ? -29.302 -37.003 -0.709 1.00 27.13 129 ALA D C 1
ATOM 3736 O O . ALA D 1 129 ? -30.153 -36.319 -1.286 1.00 39.22 129 ALA D O 1
ATOM 3738 N N . ASN D 1 130 ? -29.033 -36.858 0.589 1.00 46.75 130 ASN D N 1
ATOM 3739 C CA . ASN D 1 130 ? -29.760 -35.977 1.496 1.00 8.91 130 ASN D CA 1
ATOM 3740 C C . ASN D 1 130 ? -28.959 -34.695 1.803 1.00 87.62 130 ASN D C 1
ATOM 3741 O O . ASN D 1 130 ? -29.082 -34.116 2.887 1.00 19.29 130 ASN D O 1
ATOM 3746 N N . ALA D 1 131 ? -28.128 -34.238 0.859 1.00 27.75 131 ALA D N 1
ATOM 3747 C CA . ALA D 1 131 ? -27.204 -33.128 1.138 1.00 37.47 131 ALA D CA 1
ATOM 3748 C C . ALA D 1 131 ? -27.950 -31.846 1.475 1.00 55.59 131 ALA D C 1
ATOM 3749 O O . ALA D 1 131 ? -27.695 -31.233 2.521 1.00 37.84 131 ALA D O 1
ATOM 3751 N N . ALA D 1 132 ? -28.868 -31.427 0.587 1.00 35.65 132 ALA D N 1
ATOM 3752 C CA . ALA D 1 132 ? -29.743 -30.261 0.750 1.00 41.57 132 ALA D CA 1
ATOM 3753 C C . ALA D 1 132 ? -30.212 -30.058 2.186 1.00 43.54 132 ALA D C 1
ATOM 3754 O O . ALA D 1 132 ? -30.296 -28.924 2.671 1.00 47.01 132 ALA D O 1
ATOM 3756 N N . LYS D 1 133 ? -30.550 -31.153 2.875 1.00 42.20 133 LYS D N 1
ATOM 3757 C CA . LYS D 1 133 ? -30.976 -31.032 4.270 1.00 60.34 133 LYS D CA 1
ATOM 3758 C C . LYS D 1 133 ? -29.807 -31.074 5.260 1.00 10.90 133 LYS D C 1
ATOM 3759 O O . LYS D 1 133 ? -29.896 -30.486 6.338 1.00 47.15 133 LYS D O 1
ATOM 3765 N N . THR D 1 134 ? -28.729 -31.793 4.951 1.00 20.95 134 THR D N 1
ATOM 3766 C CA . THR D 1 134 ? -27.607 -31.842 5.879 1.00 23.90 134 THR D CA 1
ATOM 3767 C C . THR D 1 134 ? -26.631 -30.690 5.673 1.00 19.87 134 THR D C 1
ATOM 3768 O O . THR D 1 134 ? -25.959 -30.274 6.622 1.00 36.29 134 THR D O 1
ATOM 3772 N N . GLY D 1 135 ? -26.547 -30.156 4.456 1.00 33.00 135 GLY D N 1
ATOM 3773 C CA . GLY D 1 135 ? -25.570 -29.127 4.169 1.00 23.96 135 GLY D CA 1
ATOM 3774 C C . GLY D 1 135 ? -24.151 -29.631 4.168 1.00 36.90 135 GLY D C 1
ATOM 3775 O O . GLY D 1 135 ? -23.218 -28.833 4.226 1.00 41.55 135 GLY D O 1
ATOM 3776 N N . LEU D 1 136 ? -23.967 -30.948 4.098 1.00 42.09 136 LEU D N 1
ATOM 3777 C CA . LEU D 1 136 ? -22.654 -31.553 4.264 1.00 24.65 136 LEU D CA 1
ATOM 3778 C C . LEU D 1 136 ? -21.884 -31.527 2.954 1.00 35.34 136 LEU D C 1
ATOM 3779 O O . LEU D 1 136 ? -22.462 -31.634 1.864 1.00 30.01 136 LEU D O 1
ATOM 3784 N N . LEU D 1 137 ? -20.573 -31.353 3.076 1.00 31.09 137 LEU D N 1
ATOM 3785 C CA . LEU D 1 137 ? -19.707 -31.227 1.921 1.00 40.41 137 LEU D CA 1
ATOM 3786 C C . LEU D 1 137 ? -19.869 -32.431 0.996 1.00 10.34 137 LEU D C 1
ATOM 3787 O O . LEU D 1 137 ? -19.770 -33.584 1.428 1.00 47.67 137 LEU D O 1
ATOM 3792 N N . THR D 1 138 ? -20.082 -32.162 -0.286 1.00 27.10 138 THR D N 1
ATOM 3793 C CA . THR D 1 138 ? -20.406 -33.199 -1.250 1.00 31.24 138 THR D CA 1
ATOM 3794 C C . THR D 1 138 ? -19.204 -33.536 -2.109 1.00 38.45 138 THR D C 1
ATOM 3795 O O . THR D 1 138 ? -18.318 -32.713 -2.335 1.00 30.07 138 THR D O 1
ATOM 3799 N N . ALA D 1 139 ? -19.226 -34.751 -2.636 1.00 26.20 139 ALA D N 1
ATOM 3800 C CA . ALA D 1 139 ? -18.097 -35.245 -3.399 1.00 40.79 139 ALA D CA 1
ATOM 3801 C C . ALA D 1 139 ? -17.976 -34.575 -4.764 1.00 24.09 139 ALA D C 1
ATOM 3802 O O . ALA D 1 139 ? -16.883 -34.590 -5.349 1.00 39.40 139 ALA D O 1
ATOM 3804 N N . GLU D 1 140 ? -19.053 -33.981 -5.287 1.00 34.62 140 GLU D N 1
ATOM 3805 C CA . GLU D 1 140 ? -18.894 -33.161 -6.487 1.00 51.61 140 GLU D CA 1
ATOM 3806 C C . GLU D 1 140 ? -18.243 -31.823 -6.160 1.00 39.26 140 GLU D C 1
ATOM 3807 O O . GLU D 1 140 ? -17.415 -31.319 -6.933 1.00 22.33 140 GLU D O 1
ATOM 3813 N N . GLN D 1 141 ? -18.588 -31.241 -5.015 1.00 29.52 141 GLN D N 1
ATOM 3814 C CA . GLN D 1 141 ? -17.957 -29.989 -4.627 1.00 36.34 141 GLN D CA 1
ATOM 3815 C C . GLN D 1 141 ? -16.469 -30.202 -4.393 1.00 43.84 141 GLN D C 1
ATOM 3816 O O . GLN D 1 141 ? -15.634 -29.478 -4.953 1.00 39.86 141 GLN D O 1
ATOM 3822 N N . PHE D 1 142 ? -16.123 -31.230 -3.607 1.00 41.91 142 PHE D N 1
ATOM 3823 C CA . PHE D 1 142 ? -14.719 -31.589 -3.410 1.00 21.44 142 PHE D CA 1
ATOM 3824 C C . PHE D 1 142 ? -14.022 -31.797 -4.754 1.00 37.09 142 PHE D C 1
ATOM 3825 O O . PHE D 1 142 ? -12.890 -31.338 -4.954 1.00 40.98 142 PHE D O 1
ATOM 3833 N N . ALA D 1 143 ? -14.702 -32.437 -5.706 1.00 30.67 143 ALA D N 1
ATOM 3834 C CA . ALA D 1 143 ? -14.082 -32.701 -7.001 1.00 44.22 143 ALA D CA 1
ATOM 3835 C C . ALA D 1 143 ? -13.816 -31.417 -7.765 1.00 28.88 143 ALA D C 1
ATOM 3836 O O . ALA D 1 143 ? -12.810 -31.326 -8.484 1.00 32.00 143 ALA D O 1
ATOM 3838 N N . ILE D 1 144 ? -14.719 -30.437 -7.639 1.00 51.25 144 ILE D N 1
ATOM 3839 C CA . ILE D 1 144 ? -14.514 -29.126 -8.249 1.00 22.36 144 ILE D CA 1
ATOM 3840 C C . ILE D 1 144 ? -13.251 -28.469 -7.698 1.00 23.76 144 ILE D C 1
ATOM 3841 O O . ILE D 1 144 ? -12.472 -27.862 -8.444 1.00 29.54 144 ILE D O 1
ATOM 3846 N N . GLN D 1 145 ? -13.043 -28.558 -6.380 1.00 24.30 145 GLN D N 1
ATOM 3847 C CA . GLN D 1 145 ? -11.885 -27.934 -5.762 1.00 13.88 145 GLN D CA 1
ATOM 3848 C C . GLN D 1 145 ? -10.582 -28.471 -6.331 1.00 43.20 145 GLN D C 1
ATOM 3849 O O . GLN D 1 145 ? -9.544 -27.819 -6.187 1.00 29.57 145 GLN D O 1
ATOM 3855 N N . PHE D 1 146 ? -10.616 -29.630 -6.994 1.00 38.28 146 PHE D N 1
ATOM 3856 C CA . PHE D 1 146 ? -9.419 -30.283 -7.490 1.00 12.73 146 PHE D CA 1
ATOM 3857 C C . PHE D 1 146 ? -9.444 -30.536 -8.998 1.00 19.71 146 PHE D C 1
ATOM 3858 O O . PHE D 1 146 ? -8.481 -31.094 -9.541 1.00 34.59 146 PHE D O 1
ATOM 3866 N N . GLY D 1 147 ? -10.493 -30.124 -9.696 1.00 23.82 147 GLY D N 1
ATOM 3867 C CA . GLY D 1 147 ? -10.513 -30.294 -11.136 1.00 25.02 147 GLY D CA 1
ATOM 3868 C C . GLY D 1 147 ? -10.908 -31.668 -11.623 1.00 82.78 147 GLY D C 1
ATOM 3869 O O . GLY D 1 147 ? -10.814 -31.927 -12.826 1.00 43.53 147 GLY D O 1
ATOM 3870 N N . GLN D 1 148 ? -11.356 -32.558 -10.740 1.00 19.00 148 GLN D N 1
ATOM 3871 C CA . GLN D 1 148 ? -11.676 -33.923 -11.121 1.00 43.21 148 GLN D CA 1
ATOM 3872 C C . GLN D 1 148 ? -13.180 -34.152 -11.266 1.00 50.36 148 GLN D C 1
ATOM 3873 O O . GLN D 1 148 ? -13.653 -35.289 -11.148 1.00 98.61 148 GLN D O 1
ATOM 3879 N N . GLN D 1 149 ? -13.924 -33.091 -11.572 1.00 23.54 149 GLN D N 1
ATOM 3880 C CA . GLN D 1 149 ? -15.377 -33.127 -11.524 1.00 46.07 149 GLN D CA 1
ATOM 3881 C C . GLN D 1 149 ? -15.930 -33.970 -12.666 1.00 27.60 149 GLN D C 1
ATOM 3882 O O . GLN D 1 149 ? -16.892 -34.729 -12.498 1.00 42.65 149 GLN D O 1
ATOM 3888 N N . GLN D 1 150 ? -15.337 -33.827 -13.849 1.00 40.62 150 GLN D N 1
ATOM 3889 C CA . GLN D 1 150 ? -15.794 -34.604 -14.984 1.00 31.37 150 GLN D CA 1
ATOM 3890 C C . GLN D 1 150 ? -15.579 -36.087 -14.733 1.00 102.70 150 GLN D C 1
ATOM 3891 O O . GLN D 1 150 ? -16.441 -36.917 -15.043 1.00 38.31 150 GLN D O 1
ATOM 3897 N N . ARG D 1 151 ? -14.419 -36.422 -14.175 1.00 50.46 151 ARG D N 1
ATOM 3898 C CA . ARG D 1 151 ? -14.113 -37.802 -13.836 1.00 49.41 151 ARG D CA 1
ATOM 3899 C C . ARG D 1 151 ? -15.152 -38.377 -12.883 1.00 88.09 151 ARG D C 1
ATOM 3900 O O . ARG D 1 151 ? -15.666 -39.479 -13.120 1.00 51.92 151 ARG D O 1
ATOM 3908 N N . LEU D 1 152 ? -15.458 -37.661 -11.786 1.00 26.41 152 LEU D N 1
ATOM 3909 C CA . LEU D 1 152 ? -16.422 -38.188 -10.829 1.00 43.19 152 LEU D CA 1
ATOM 3910 C C . LEU D 1 152 ? -17.776 -38.360 -11.498 1.00 88.18 152 LEU D C 1
ATOM 3911 O O . LEU D 1 152 ? -18.455 -39.379 -11.319 1.00 38.01 152 LEU D O 1
ATOM 3916 N N . LYS D 1 153 ? -18.156 -37.395 -12.322 1.00 38.82 153 LYS D N 1
ATOM 3917 C CA . LYS D 1 153 ? -19.371 -37.555 -13.105 1.00 69.54 153 LYS D CA 1
ATOM 3918 C C . LYS D 1 153 ? -19.371 -38.837 -13.907 1.00 37.09 153 LYS D C 1
ATOM 3919 O O . LYS D 1 153 ? -20.380 -39.547 -13.954 1.00 60.72 153 LYS D O 1
ATOM 3925 N N . ASP D 1 154 ? -18.245 -39.146 -14.542 1.00 70.29 154 ASP D N 1
ATOM 3926 C CA . ASP D 1 154 ? -18.194 -40.261 -15.473 1.00 39.59 154 ASP D CA 1
ATOM 3927 C C . ASP D 1 154 ? -18.429 -41.587 -14.762 1.00 70.56 154 ASP D C 1
ATOM 3928 O O . ASP D 1 154 ? -18.990 -42.518 -15.349 1.00 55.46 154 ASP D O 1
ATOM 3933 N N . ILE D 1 155 ? -18.028 -41.682 -13.495 1.00 58.90 155 ILE D N 1
ATOM 3934 C CA . ILE D 1 155 ? -18.142 -42.924 -12.735 1.00 52.43 155 ILE D CA 1
ATOM 3935 C C . ILE D 1 155 ? -19.401 -42.930 -11.877 1.00 105.50 155 ILE D C 1
ATOM 3936 O O . ILE D 1 155 ? -19.626 -43.860 -11.093 1.00 42.06 155 ILE D O 1
ATOM 3941 N N . GLN D 1 156 ? -20.219 -41.890 -12.010 1.00 20.99 156 GLN D N 1
ATOM 3942 C CA . GLN D 1 156 ? -21.481 -41.813 -11.298 1.00 63.16 156 GLN D CA 1
ATOM 3943 C C . GLN D 1 156 ? -22.480 -42.829 -11.862 1.00 33.96 156 GLN D C 1
ATOM 3944 O O . GLN D 1 156 ? -22.471 -43.115 -13.071 1.00 54.07 156 GLN D O 1
ATOM 3950 N N . PRO D 1 157 ? -23.330 -43.410 -11.026 1.00 57.21 157 PRO D N 1
ATOM 3951 C CA . PRO D 1 157 ? -24.195 -44.505 -11.478 1.00 42.28 157 PRO D CA 1
ATOM 3952 C C . PRO D 1 157 ? -25.269 -44.024 -12.445 1.00 40.65 157 PRO D C 1
ATOM 3953 O O . PRO D 1 157 ? -25.575 -42.834 -12.550 1.00 68.78 157 PRO D O 1
ATOM 3957 N N . SER D 1 158 ? -25.845 -44.987 -13.158 1.00 62.83 158 SER D N 1
ATOM 3958 C CA . SER D 1 158 ? -26.912 -44.714 -14.107 1.00 65.19 158 SER D CA 1
ATOM 3959 C C . SER D 1 158 ? -28.291 -44.882 -13.497 1.00 70.68 158 SER D C 1
ATOM 3960 O O . SER D 1 158 ? -29.282 -44.501 -14.125 1.00 61.97 158 SER D O 1
ATOM 3963 N N . THR D 1 159 ? -28.407 -45.439 -12.301 1.00 98.86 159 THR D N 1
ATOM 3964 C CA . THR D 1 159 ? -29.737 -45.704 -11.762 1.00 127.11 159 THR D CA 1
ATOM 3965 C C . THR D 1 159 ? -30.002 -44.942 -10.470 1.00 67.33 159 THR D C 1
ATOM 3966 O O . THR D 1 159 ? -30.988 -44.209 -10.377 1.00 76.54 159 THR D O 1
#

Organism: Acinetobacter baumannii (strain ACICU) (NCBI:txid405416)